Protein AF-A0A497QW57-F1 (afdb_monomer)

Sequence (425 aa):
METIKLQELAELKAQENLPEIPELVQRYLDTEERQVEGEHFRIVIDEKSDPKPGAGIAYSNALRIEKRNGELWSQVYSTGMMQYRGAYNYEIDDWDLSLNNPTILEESNDEVLYAIETGVGNVKVYRFRNKDNNPAMLVVFNIRDYKKTQERIELLQKVINDAGAFCSYVSKSLGRRWDITESATPADDVKVLLLDHADRDYDAISDFYQLYIWVKGKGIGATKIYKTGLYHPGGKFYRIGVDFDVSIINRGRNFLNLAIEVYNRRQQWKEVRNFHVEWKGTNVSTFEREVEKAMEKVVESHQHDHPLFKPTRITESVIDTKREIAAWILFEQIDTDRLSEHGEGWLGDQFRYSLWVMKAGEEEPHQVYEDHAYIRPYSKSELTGTRGRDCTLKDLRLEGNTIKVLHPEGERVEEQEWKDFIFSI

Secondary structure (DSSP, 8-state):
-EEEEPBPHHHHHHHHTPPPPPHHHHHHHH-SS---B-SSEEEEEEEEEE--TTS--EEEEEEEEEEEETTEEEEEEE----------GGGTTTSTT-EEEEEEEEE-SSEEEEEEEETTTEEEEEEEETTSSSPEEEEEEEHHHHHHHHHHHHHHHHHTT-HHHHHHHHHHTPPTTEEEEEEEEEETTEEEEEEEEESSTT--BEEEEEEEEEETTTEEEEPPPEE------SS----B--EEEEEEEEE-SSEEEEEEEEEETTTTEEEEEEEEEE---S---HHHHHHHHHHHHHHHHH---STTBPPPEEEEEEEETTTTEEEEEEEEEE--GGG-TTSS-SS-EEEEEEEEEEETT-SS-EEEEEEEEEE-SSS--TTTSS-B-----EEEEEETTEEEEEEEESSSGGG-EEEEEEEE-

pLDDT: mean 85.3, std 12.98, range [43.34, 98.12]

Structure (mmCIF, N/CA/C/O backbone):
data_AF-A0A497QW57-F1
#
_entry.id   AF-A0A497QW57-F1
#
loop_
_atom_site.group_PDB
_atom_site.id
_atom_site.type_symbol
_atom_site.label_atom_id
_atom_site.label_alt_id
_atom_site.label_comp_id
_atom_site.label_asym_id
_atom_site.label_entity_id
_atom_site.label_seq_id
_atom_site.pdbx_PDB_ins_code
_atom_site.Cartn_x
_atom_site.Cartn_y
_atom_site.Cartn_z
_atom_site.occupancy
_atom_site.B_iso_or_equiv
_atom_site.auth_seq_id
_atom_site.auth_comp_id
_atom_site.auth_asym_id
_atom_site.auth_atom_id
_atom_site.pdbx_PDB_model_num
ATOM 1 N N . MET A 1 1 ? -1.751 12.735 17.670 1.00 80.50 1 MET A N 1
ATOM 2 C CA . MET A 1 1 ? -2.125 11.912 16.504 1.00 80.50 1 MET A CA 1
ATOM 3 C C . MET A 1 1 ? -1.361 12.425 15.289 1.00 80.50 1 MET A C 1
ATOM 5 O O . MET A 1 1 ? -1.319 13.634 15.105 1.00 80.50 1 MET A O 1
ATOM 9 N N . GLU A 1 2 ? -0.669 11.560 14.544 1.00 90.88 2 GLU A N 1
ATOM 10 C CA . GLU A 1 2 ? 0.090 11.948 13.337 1.00 90.88 2 GLU A CA 1
ATOM 11 C C . GLU A 1 2 ? -0.801 11.815 12.095 1.00 90.88 2 GLU A C 1
ATOM 13 O O . GLU A 1 2 ? -1.457 10.791 11.932 1.00 90.88 2 GLU A O 1
ATOM 18 N N . THR A 1 3 ? -0.840 12.832 11.231 1.00 93.56 3 THR A N 1
ATOM 19 C CA . THR A 1 3 ? -1.676 12.824 10.020 1.00 93.56 3 THR A CA 1
ATOM 20 C C . THR A 1 3 ? -0.905 12.301 8.811 1.00 93.56 3 THR A C 1
ATOM 22 O O . THR A 1 3 ? 0.196 12.771 8.525 1.00 93.56 3 THR A O 1
ATOM 25 N N . ILE A 1 4 ? -1.509 11.374 8.070 1.00 96.19 4 ILE A N 1
ATOM 26 C CA . ILE A 1 4 ? -0.974 10.765 6.854 1.00 96.19 4 ILE A CA 1
ATOM 27 C C . ILE A 1 4 ? -1.936 11.063 5.711 1.00 96.19 4 ILE A C 1
ATOM 29 O O . ILE A 1 4 ? -3.080 10.618 5.721 1.00 96.19 4 ILE A O 1
ATOM 33 N N . LYS A 1 5 ? -1.453 11.787 4.703 1.00 95.31 5 LYS A N 1
ATOM 34 C CA . LYS A 1 5 ? -2.200 12.031 3.468 1.00 95.31 5 LYS A CA 1
ATOM 35 C C . LYS A 1 5 ? -1.946 10.896 2.493 1.00 95.31 5 LYS A C 1
ATOM 37 O O . LYS A 1 5 ? -0.798 10.668 2.113 1.00 95.31 5 LYS A O 1
ATOM 42 N N . LEU A 1 6 ? -3.003 10.200 2.091 1.00 96.25 6 LEU A N 1
ATOM 43 C CA . LEU A 1 6 ? -2.908 9.194 1.046 1.00 96.25 6 LEU A CA 1
ATOM 44 C C . LEU A 1 6 ? -2.691 9.866 -0.306 1.00 96.25 6 LEU A C 1
ATOM 46 O O . LEU A 1 6 ? -3.400 10.804 -0.670 1.00 96.25 6 LEU A O 1
ATOM 50 N N . GLN A 1 7 ? -1.722 9.341 -1.044 1.00 94.75 7 GLN A N 1
ATOM 51 C CA . GLN A 1 7 ? -1.413 9.741 -2.401 1.00 94.75 7 GLN A CA 1
ATOM 52 C C . GLN A 1 7 ? -2.275 8.956 -3.384 1.00 94.75 7 GLN A C 1
ATOM 54 O O . GLN A 1 7 ? -2.316 7.720 -3.353 1.00 94.75 7 GLN A O 1
ATOM 59 N N . GLU A 1 8 ? -2.949 9.676 -4.273 1.00 92.94 8 GLU A N 1
ATOM 60 C CA . GLU A 1 8 ? -3.717 9.079 -5.364 1.00 92.94 8 GLU A CA 1
ATOM 61 C C . GLU A 1 8 ? -2.808 8.645 -6.522 1.00 92.94 8 GLU A C 1
ATOM 63 O O . GLU A 1 8 ? -1.657 9.065 -6.642 1.00 92.94 8 GLU A O 1
ATOM 68 N N . LEU A 1 9 ? -3.351 7.856 -7.457 1.00 90.25 9 LEU A N 1
ATOM 69 C CA . LEU A 1 9 ? -2.613 7.390 -8.635 1.00 90.25 9 LEU A CA 1
ATOM 70 C C . LEU A 1 9 ? -1.953 8.532 -9.428 1.00 90.25 9 LEU A C 1
ATOM 72 O O . LEU A 1 9 ? -0.833 8.378 -9.908 1.00 90.25 9 LEU A O 1
ATOM 76 N N . ALA A 1 10 ? -2.639 9.667 -9.585 1.00 88.88 10 ALA A N 1
ATOM 77 C CA . ALA A 1 10 ? -2.097 10.815 -10.311 1.00 88.88 10 ALA A CA 1
ATOM 78 C C . ALA A 1 10 ? -0.866 11.412 -9.609 1.00 88.88 10 ALA A C 1
ATOM 80 O O . ALA A 1 10 ? 0.102 11.781 -10.269 1.00 88.88 10 ALA A O 1
ATOM 81 N N . GLU A 1 11 ? -0.888 11.460 -8.277 1.00 91.56 11 GLU A N 1
ATOM 82 C CA . GLU A 1 11 ? 0.202 11.990 -7.455 1.00 91.56 11 GLU A CA 1
ATOM 83 C C . GLU A 1 11 ? 1.395 11.029 -7.447 1.00 91.56 11 GLU A C 1
ATOM 85 O O . GLU A 1 11 ? 2.526 11.465 -7.650 1.00 91.56 11 GLU A O 1
ATOM 90 N N . LEU A 1 12 ? 1.140 9.720 -7.325 1.00 91.31 12 LEU A N 1
ATOM 91 C CA . LEU A 1 12 ? 2.173 8.683 -7.423 1.00 91.31 12 LEU A CA 1
ATOM 92 C C . LEU A 1 12 ? 2.869 8.709 -8.794 1.00 91.31 12 LEU A C 1
ATOM 94 O O . LEU A 1 12 ? 4.096 8.715 -8.869 1.00 91.31 12 LEU A O 1
ATOM 98 N N . LYS A 1 13 ? 2.097 8.803 -9.887 1.00 88.81 13 LYS A N 1
ATOM 99 C CA . LYS A 1 13 ? 2.645 8.930 -11.250 1.00 88.81 13 LYS A CA 1
ATOM 100 C C . LYS A 1 13 ? 3.504 10.184 -11.414 1.00 88.81 13 LYS A C 1
ATOM 102 O O . LYS A 1 13 ? 4.570 10.111 -12.019 1.00 88.81 13 LYS A O 1
ATOM 107 N N . ALA A 1 14 ? 3.050 11.318 -10.880 1.00 88.12 14 ALA A N 1
ATOM 108 C CA . ALA A 1 14 ? 3.796 12.570 -10.944 1.00 88.12 14 ALA A CA 1
ATOM 109 C C . ALA A 1 14 ? 5.108 12.505 -10.143 1.00 88.12 14 ALA A C 1
ATOM 111 O O . ALA A 1 14 ? 6.112 13.067 -10.573 1.00 88.12 14 ALA A O 1
ATOM 112 N N . GLN A 1 15 ? 5.113 11.804 -9.006 1.00 88.94 15 GLN A N 1
ATOM 113 C CA . GLN A 1 15 ? 6.295 11.662 -8.158 1.00 88.94 15 GLN A CA 1
ATOM 114 C C . GLN A 1 15 ? 7.379 10.781 -8.788 1.00 88.94 15 GLN A C 1
ATOM 116 O O . GLN A 1 15 ? 8.560 11.096 -8.660 1.00 88.94 15 GLN A O 1
ATOM 121 N N . GLU A 1 16 ? 7.004 9.686 -9.453 1.00 86.56 16 GLU A N 1
ATOM 122 C CA . GLU A 1 16 ? 7.995 8.783 -10.050 1.00 86.56 16 GLU A CA 1
ATOM 123 C C . GLU A 1 16 ? 8.627 9.319 -11.332 1.00 86.56 16 GLU A C 1
ATOM 125 O O . GLU A 1 16 ? 9.722 8.884 -11.684 1.00 86.56 16 GLU A O 1
ATOM 130 N N . ASN A 1 17 ? 7.964 10.260 -12.016 1.00 84.69 17 ASN A N 1
ATOM 131 C CA . ASN A 1 17 ? 8.457 10.871 -13.252 1.00 84.69 17 ASN A CA 1
ATOM 132 C C . ASN A 1 17 ? 8.983 9.820 -14.256 1.00 84.69 17 ASN A C 1
ATOM 134 O O . ASN A 1 17 ? 10.071 9.961 -14.819 1.00 84.69 17 ASN A O 1
ATOM 138 N N . LEU A 1 18 ? 8.234 8.720 -14.416 1.00 82.00 18 LEU A N 1
ATOM 139 C CA . LEU A 1 18 ? 8.635 7.616 -15.287 1.00 82.00 18 LEU A CA 1
ATOM 140 C C . LEU A 1 18 ? 8.692 8.110 -16.739 1.00 82.00 18 LEU A C 1
ATOM 142 O O . LEU A 1 18 ? 7.737 8.746 -17.192 1.00 82.00 18 LEU A O 1
ATOM 146 N N . PRO A 1 19 ? 9.782 7.829 -17.475 1.00 80.19 19 PRO A N 1
ATOM 147 C CA . PRO A 1 19 ? 9.909 8.277 -18.852 1.00 80.19 19 PRO A CA 1
ATOM 148 C C . PRO A 1 19 ? 8.854 7.604 -19.731 1.00 80.19 19 PRO A C 1
ATOM 150 O O . PRO A 1 19 ? 8.562 6.415 -19.576 1.00 80.19 19 PRO A O 1
ATOM 153 N N . GLU A 1 20 ? 8.313 8.359 -20.688 1.00 81.19 20 GLU A N 1
ATOM 154 C CA . GLU A 1 20 ? 7.553 7.761 -21.781 1.00 81.19 20 GLU A CA 1
ATOM 155 C C . GLU A 1 20 ? 8.463 6.814 -22.563 1.00 81.19 20 GLU A C 1
ATOM 157 O O . GLU A 1 20 ? 9.617 7.135 -22.858 1.00 81.19 20 GLU A O 1
ATOM 162 N N . ILE A 1 21 ? 7.943 5.634 -22.890 1.00 83.00 21 ILE A N 1
ATOM 163 C CA . ILE A 1 21 ? 8.680 4.649 -23.673 1.00 83.00 21 ILE A CA 1
ATOM 164 C C . ILE A 1 21 ? 8.598 5.073 -25.140 1.00 83.00 21 ILE A C 1
ATOM 166 O O . ILE A 1 21 ? 7.490 5.112 -25.680 1.00 83.00 21 ILE A O 1
ATOM 170 N N . PRO A 1 22 ? 9.725 5.388 -25.809 1.00 89.00 22 PRO A N 1
ATOM 171 C CA . PRO A 1 22 ? 9.685 5.777 -27.210 1.00 89.00 22 PRO A CA 1
ATOM 172 C C . PRO A 1 22 ? 9.088 4.661 -28.069 1.00 89.00 22 PRO A C 1
ATOM 174 O O . PRO A 1 22 ? 9.384 3.485 -27.862 1.00 89.00 22 PRO A O 1
ATOM 177 N N . GLU A 1 23 ? 8.308 5.023 -29.085 1.00 90.06 23 GLU A N 1
ATOM 178 C CA . GLU A 1 23 ? 7.588 4.057 -29.925 1.00 90.06 23 GLU A CA 1
ATOM 179 C C . GLU A 1 23 ? 8.516 2.993 -30.542 1.00 90.06 23 GLU A C 1
ATOM 181 O O . GLU A 1 23 ? 8.207 1.805 -30.526 1.00 90.06 23 GLU A O 1
ATOM 186 N N . LEU A 1 24 ? 9.708 3.394 -31.001 1.00 89.44 24 LEU A N 1
ATOM 187 C CA . LEU A 1 24 ? 10.717 2.476 -31.547 1.00 89.44 24 LEU A CA 1
ATOM 188 C C . LEU A 1 24 ? 11.243 1.466 -30.515 1.00 89.44 24 LEU A C 1
ATOM 190 O O . LEU A 1 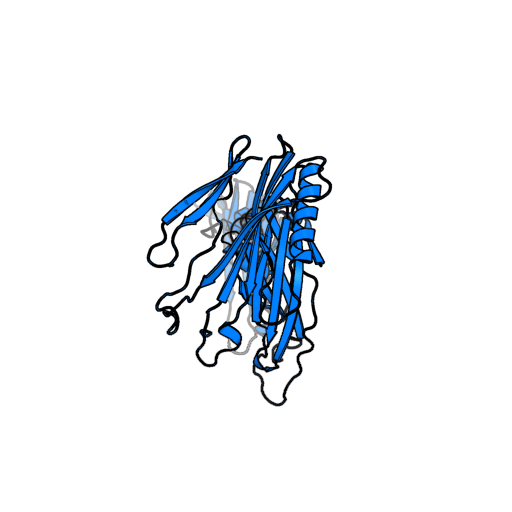24 ? 11.562 0.335 -30.874 1.00 89.44 24 LEU A O 1
ATOM 194 N N . VAL A 1 25 ? 11.334 1.869 -29.244 1.00 89.25 25 VAL A N 1
ATOM 195 C CA . VAL A 1 25 ? 11.735 0.983 -28.143 1.00 89.25 25 VAL A CA 1
ATOM 196 C C . VAL A 1 25 ? 10.631 -0.033 -27.882 1.00 89.25 25 VAL A C 1
ATOM 198 O O . VAL A 1 25 ? 10.910 -1.228 -27.819 1.00 89.25 25 VAL A O 1
ATOM 201 N N . GLN A 1 26 ? 9.381 0.428 -27.799 1.00 89.12 26 GLN A N 1
ATOM 202 C CA . GLN A 1 26 ? 8.224 -0.438 -27.579 1.00 89.12 26 GLN A CA 1
ATOM 203 C C . GLN A 1 26 ? 8.093 -1.492 -28.687 1.00 89.12 26 GLN A C 1
ATOM 205 O O . GLN A 1 26 ? 8.009 -2.677 -28.384 1.00 89.12 26 GLN A O 1
ATOM 210 N N . ARG A 1 27 ? 8.215 -1.097 -29.962 1.00 89.94 27 ARG A N 1
ATOM 211 C CA . ARG A 1 27 ? 8.181 -2.035 -31.101 1.00 89.94 27 ARG A CA 1
ATOM 212 C C . ARG A 1 27 ? 9.230 -3.142 -30.992 1.00 89.94 27 ARG A C 1
ATOM 214 O O . ARG A 1 27 ? 8.921 -4.302 -31.244 1.00 89.94 27 ARG A O 1
ATOM 221 N N . TYR A 1 28 ? 10.460 -2.808 -30.589 1.00 90.38 28 TYR A N 1
ATOM 222 C CA . TYR A 1 28 ? 11.508 -3.814 -30.388 1.00 90.38 28 TYR A CA 1
ATOM 223 C C . TYR A 1 28 ? 11.197 -4.771 -29.227 1.00 90.38 28 TYR A C 1
ATOM 225 O O . TYR A 1 28 ? 11.538 -5.956 -29.299 1.00 90.38 28 TYR A O 1
ATOM 233 N N . LEU A 1 29 ? 10.593 -4.259 -28.148 1.00 87.62 29 LEU A N 1
ATOM 234 C CA . LEU A 1 29 ? 10.213 -5.051 -26.975 1.00 87.62 29 LEU A CA 1
ATOM 235 C C . LEU A 1 29 ? 9.033 -5.989 -27.263 1.00 87.62 29 LEU A C 1
ATOM 237 O O . LEU A 1 29 ? 9.028 -7.097 -26.735 1.00 87.62 29 LEU A O 1
ATOM 241 N N . ASP A 1 30 ? 8.104 -5.571 -28.124 1.00 88.00 30 ASP A N 1
ATOM 242 C CA . ASP A 1 30 ? 6.928 -6.351 -28.538 1.00 88.00 30 ASP A CA 1
ATOM 243 C C . ASP A 1 30 ? 7.246 -7.398 -29.619 1.00 88.00 30 ASP A C 1
ATOM 245 O O . ASP A 1 30 ? 6.407 -8.235 -29.947 1.00 88.00 30 ASP A O 1
ATOM 249 N N . THR A 1 31 ? 8.452 -7.370 -30.196 1.00 85.94 31 THR A N 1
ATOM 250 C CA . THR A 1 31 ? 8.849 -8.348 -31.213 1.00 85.94 31 THR A CA 1
ATOM 251 C C . THR A 1 31 ? 9.158 -9.703 -30.567 1.00 85.94 31 THR A C 1
ATOM 253 O O . THR A 1 31 ? 10.220 -9.880 -29.965 1.00 85.94 31 THR A O 1
ATOM 256 N N . GLU A 1 32 ? 8.241 -10.664 -30.713 1.00 74.88 32 GLU A N 1
ATOM 257 C CA . GLU A 1 32 ? 8.386 -12.022 -30.162 1.00 74.88 32 GLU A CA 1
ATOM 258 C C . GLU A 1 32 ? 9.455 -12.851 -30.896 1.00 74.88 32 GLU A C 1
ATOM 260 O O . GLU A 1 32 ? 10.254 -13.535 -30.253 1.00 74.88 32 GLU A O 1
ATOM 265 N N . GLU A 1 33 ? 9.522 -12.751 -32.229 1.00 78.88 33 GLU A N 1
ATOM 266 C CA . GLU A 1 33 ? 10.497 -13.461 -33.064 1.00 78.88 33 GLU A CA 1
ATOM 267 C C . GLU A 1 33 ? 11.456 -12.487 -33.754 1.00 78.88 33 GLU A C 1
ATOM 269 O O . GLU A 1 33 ? 11.053 -11.577 -34.478 1.00 78.88 33 GLU A O 1
ATOM 274 N N . ARG A 1 34 ? 12.761 -12.681 -33.538 1.00 83.12 34 ARG A N 1
ATOM 275 C CA . ARG A 1 34 ? 13.811 -11.824 -34.101 1.00 83.12 34 ARG A CA 1
ATOM 276 C C . ARG A 1 34 ? 13.893 -12.027 -35.617 1.00 83.12 34 ARG A C 1
ATOM 278 O O . ARG A 1 34 ? 14.463 -13.010 -36.089 1.00 83.12 34 ARG A O 1
ATOM 285 N N . GLN A 1 35 ? 13.321 -11.098 -36.381 1.00 81.38 35 GLN A N 1
ATOM 286 C CA . GLN A 1 35 ? 13.289 -11.172 -37.839 1.00 81.38 35 GLN A CA 1
ATOM 287 C C . GLN A 1 35 ? 14.563 -10.583 -38.455 1.00 81.38 35 GLN A C 1
ATOM 289 O O . GLN A 1 35 ? 14.765 -9.370 -38.472 1.00 81.38 35 GLN A O 1
ATOM 294 N N . VAL A 1 36 ? 15.420 -11.449 -38.994 1.00 88.19 36 VAL A N 1
ATOM 295 C CA . VAL A 1 36 ? 16.684 -11.053 -39.644 1.00 88.19 36 VAL A CA 1
ATOM 296 C C . VAL A 1 36 ? 16.560 -10.877 -41.158 1.00 88.19 36 VAL A C 1
ATOM 298 O O . VAL A 1 36 ? 17.425 -10.258 -41.771 1.00 88.19 36 VAL A O 1
ATOM 301 N N . GLU A 1 37 ? 15.488 -11.397 -41.761 1.00 92.62 37 GLU A N 1
ATOM 302 C CA . GLU A 1 37 ? 15.198 -11.330 -43.197 1.00 92.62 37 GLU A CA 1
ATOM 303 C C . GLU A 1 37 ? 13.775 -10.809 -43.423 1.00 92.62 37 GLU A C 1
ATOM 305 O O . GLU A 1 37 ? 12.803 -11.352 -42.895 1.00 92.62 37 GLU A O 1
ATOM 310 N N . GLY A 1 38 ? 13.680 -9.731 -44.190 1.00 90.19 38 GLY A N 1
ATOM 311 C CA . GLY A 1 38 ? 12.458 -9.066 -44.609 1.00 90.19 38 GLY A CA 1
ATOM 312 C C . GLY A 1 38 ? 12.165 -9.262 -46.099 1.00 90.19 38 GLY A C 1
ATOM 313 O O . GLY A 1 38 ? 12.820 -10.038 -46.798 1.00 90.19 38 GLY A O 1
ATOM 314 N N . GLU A 1 39 ? 11.172 -8.544 -46.612 1.00 93.38 39 GLU A N 1
ATOM 315 C CA . GLU A 1 39 ? 10.808 -8.524 -48.028 1.00 93.38 39 GLU A CA 1
ATOM 316 C C . GLU A 1 39 ? 11.932 -7.941 -48.899 1.00 93.38 39 GLU A C 1
ATOM 318 O O . GLU A 1 39 ? 12.218 -8.462 -49.985 1.00 93.38 39 GLU A O 1
ATOM 323 N N . HIS A 1 40 ? 12.588 -6.878 -48.424 1.00 94.62 40 HIS A N 1
ATOM 324 C CA . HIS A 1 40 ? 13.561 -6.105 -49.194 1.00 94.62 40 HIS A CA 1
ATOM 325 C C . HIS A 1 40 ? 14.976 -6.194 -48.637 1.00 94.62 40 HIS A C 1
ATOM 327 O O . HIS A 1 40 ? 15.931 -6.123 -49.416 1.00 94.62 40 HIS A O 1
ATOM 333 N N . PHE A 1 41 ? 15.128 -6.354 -47.323 1.00 95.06 41 PHE A N 1
ATOM 334 C CA . PHE A 1 41 ? 16.429 -6.357 -46.660 1.00 95.06 41 PHE A CA 1
ATOM 335 C C . PHE A 1 41 ? 16.652 -7.604 -45.810 1.00 95.06 41 PHE A C 1
ATOM 337 O O . PHE A 1 41 ? 15.720 -8.182 -45.265 1.00 95.06 41 PHE A O 1
ATOM 344 N N . ARG A 1 42 ? 17.917 -7.991 -45.640 1.00 94.69 42 ARG A N 1
ATOM 345 C CA . ARG A 1 42 ? 18.334 -8.923 -44.589 1.00 94.69 42 ARG A CA 1
ATOM 346 C C . ARG A 1 42 ? 19.562 -8.410 -43.854 1.00 94.69 42 ARG A C 1
ATOM 348 O O . ARG A 1 42 ? 20.468 -7.830 -44.461 1.00 94.69 42 ARG A O 1
ATOM 355 N N . ILE A 1 43 ? 19.574 -8.623 -42.545 1.00 92.62 43 ILE A N 1
ATOM 356 C CA . ILE A 1 43 ? 20.641 -8.231 -41.631 1.00 92.62 43 ILE A CA 1
ATOM 357 C C . ILE A 1 43 ? 21.441 -9.482 -41.283 1.00 92.62 43 ILE A C 1
ATOM 359 O O . ILE A 1 43 ? 20.919 -10.418 -40.683 1.00 92.62 43 ILE A O 1
ATOM 363 N N . VAL A 1 44 ? 22.714 -9.501 -41.665 1.00 89.69 44 VAL A N 1
ATOM 364 C CA . VAL A 1 44 ? 23.608 -10.644 -41.462 1.00 89.69 44 VAL A CA 1
ATOM 365 C C . VAL A 1 44 ? 24.717 -10.233 -40.505 1.00 89.69 44 VAL A C 1
ATOM 367 O O . VAL A 1 44 ? 25.375 -9.214 -40.710 1.00 89.69 44 VAL A O 1
ATOM 370 N N . ILE A 1 45 ? 24.932 -11.029 -39.463 1.00 83.81 45 ILE A N 1
ATOM 371 C CA . ILE A 1 45 ? 26.073 -10.887 -38.558 1.00 83.81 45 ILE A CA 1
ATOM 372 C C . ILE A 1 45 ? 26.971 -12.093 -38.801 1.00 83.81 45 ILE A C 1
ATOM 374 O O . ILE A 1 45 ? 26.589 -13.222 -38.500 1.00 83.81 45 ILE A O 1
ATOM 378 N N . ASP A 1 46 ? 28.148 -11.864 -39.379 1.00 76.44 46 ASP A N 1
ATOM 379 C CA . ASP A 1 46 ? 29.146 -12.920 -39.510 1.00 76.44 46 ASP A CA 1
ATOM 380 C C . ASP A 1 46 ? 29.981 -12.967 -38.233 1.00 76.44 46 ASP A C 1
ATOM 382 O O . ASP A 1 46 ? 30.816 -12.089 -37.989 1.00 76.44 46 ASP A O 1
ATOM 386 N N . GLU A 1 47 ? 29.763 -14.001 -37.426 1.00 66.00 47 GLU A N 1
ATOM 387 C CA . GLU A 1 47 ? 30.590 -14.284 -36.261 1.00 66.00 47 GLU A CA 1
ATOM 388 C C . GLU A 1 47 ? 31.817 -15.113 -36.663 1.00 66.00 47 GLU A C 1
ATOM 390 O O . GLU A 1 47 ? 31.714 -16.179 -37.278 1.00 66.00 47 GLU A O 1
ATOM 395 N N . LYS A 1 48 ? 33.005 -14.669 -36.248 1.00 54.94 48 LYS A N 1
ATOM 396 C CA . LYS A 1 48 ? 34.158 -15.562 -36.062 1.00 54.94 48 LYS A CA 1
ATOM 397 C C . LYS A 1 48 ? 34.748 -15.307 -34.685 1.00 54.94 48 LYS A C 1
ATOM 399 O O . LYS A 1 48 ? 35.419 -14.299 -34.471 1.00 54.94 48 LYS A O 1
ATOM 404 N N . SER A 1 49 ? 34.517 -16.243 -33.768 1.00 52.41 49 SER A N 1
ATOM 405 C CA . SER A 1 49 ? 35.384 -16.421 -32.606 1.00 52.41 49 SER A CA 1
ATOM 406 C C . SER A 1 49 ? 36.406 -17.513 -32.937 1.00 52.41 49 SER A C 1
ATOM 408 O O . SER A 1 49 ? 36.042 -18.591 -33.404 1.00 52.41 49 SER A O 1
ATOM 410 N N . ASP A 1 50 ? 37.698 -17.230 -32.754 1.00 48.97 50 ASP A N 1
ATOM 411 C CA . ASP A 1 50 ? 38.751 -18.258 -32.762 1.00 48.97 50 ASP A CA 1
ATOM 412 C C . ASP A 1 50 ? 39.216 -18.448 -31.308 1.00 48.97 50 ASP A C 1
ATOM 414 O O . ASP A 1 50 ? 40.089 -17.708 -30.840 1.00 48.97 50 ASP A O 1
ATOM 418 N N . PRO A 1 51 ? 38.602 -19.370 -30.539 1.00 49.19 51 PRO A N 1
ATOM 419 C CA . PRO A 1 51 ? 38.930 -19.587 -29.136 1.00 49.19 51 PRO A CA 1
ATOM 420 C C . PRO A 1 51 ? 40.208 -20.427 -29.025 1.00 49.19 51 PRO A C 1
ATOM 422 O O . PRO A 1 51 ? 40.185 -21.574 -28.578 1.00 49.19 51 PRO A O 1
ATOM 425 N N . LYS A 1 52 ? 41.356 -19.894 -29.455 1.00 49.38 52 LYS A N 1
ATOM 426 C CA . LYS A 1 52 ? 42.635 -20.566 -29.198 1.00 49.38 52 LYS A CA 1
ATOM 427 C C . LYS A 1 52 ? 42.994 -20.437 -27.715 1.00 49.38 52 LYS A C 1
ATOM 429 O O . LYS A 1 52 ? 43.071 -19.314 -27.214 1.00 49.38 52 LYS A O 1
ATOM 434 N N . PRO A 1 53 ? 43.278 -21.545 -27.005 1.00 43.34 53 PRO A N 1
ATOM 435 C CA . PRO A 1 53 ? 43.724 -21.486 -25.617 1.00 43.34 53 PRO A CA 1
ATOM 436 C C . PRO A 1 53 ? 45.005 -20.644 -25.497 1.00 43.34 53 PRO A C 1
ATOM 438 O O . PRO A 1 53 ? 46.022 -20.977 -26.101 1.00 43.34 53 PRO A O 1
ATOM 441 N N . GLY A 1 54 ? 44.957 -19.555 -24.724 1.00 52.91 54 GLY A N 1
ATOM 442 C CA . GLY A 1 54 ? 46.122 -18.714 -24.405 1.00 52.91 54 GLY A CA 1
ATOM 443 C C . GLY A 1 54 ? 46.297 -17.438 -25.241 1.00 52.91 54 GLY A C 1
ATOM 444 O O . GLY A 1 54 ? 47.168 -16.635 -24.917 1.00 52.91 54 GLY A O 1
ATOM 445 N N . ALA A 1 55 ? 45.466 -17.203 -26.258 1.00 49.31 55 ALA A N 1
ATOM 446 C CA . ALA A 1 55 ? 45.316 -15.887 -26.879 1.00 49.31 55 ALA A CA 1
ATOM 447 C C . ALA A 1 55 ? 43.986 -15.298 -26.389 1.00 49.31 55 ALA A C 1
ATOM 449 O O . ALA A 1 55 ? 42.977 -15.996 -26.427 1.00 49.31 55 ALA A O 1
ATOM 450 N N . GLY A 1 56 ? 43.963 -14.061 -25.880 1.00 53.47 56 GLY A N 1
ATOM 451 C CA . GLY A 1 56 ? 42.694 -13.419 -25.501 1.00 53.47 56 GLY A CA 1
ATOM 452 C C . GLY A 1 56 ? 41.680 -13.455 -26.654 1.00 53.47 56 GLY A C 1
ATOM 453 O O . GLY A 1 56 ? 42.074 -13.550 -27.820 1.00 53.47 56 GLY A O 1
ATOM 454 N N . ILE A 1 57 ? 40.385 -13.452 -26.331 1.00 53.47 57 ILE A N 1
ATOM 455 C CA . ILE A 1 57 ? 39.335 -13.773 -27.306 1.00 53.47 57 ILE A CA 1
ATOM 456 C C . ILE A 1 57 ? 39.313 -12.740 -28.438 1.00 53.47 57 ILE A C 1
ATOM 458 O O . ILE A 1 57 ? 39.080 -11.554 -28.214 1.00 53.47 57 ILE A O 1
ATOM 462 N N . ALA A 1 58 ? 39.520 -13.208 -29.671 1.00 52.03 58 ALA A N 1
ATOM 463 C CA . ALA A 1 58 ? 39.282 -12.421 -30.871 1.00 52.03 58 ALA A CA 1
ATOM 464 C C . ALA A 1 58 ? 37.791 -12.496 -31.230 1.00 52.03 58 ALA A C 1
ATOM 466 O O . ALA A 1 58 ? 37.292 -13.571 -31.564 1.00 52.03 58 ALA A O 1
ATOM 467 N N . TYR A 1 59 ? 37.097 -11.358 -31.169 1.00 56.06 59 TYR A N 1
ATOM 468 C CA . TYR A 1 59 ? 35.737 -11.211 -31.683 1.00 56.06 59 TYR A CA 1
ATOM 469 C C . TYR A 1 59 ? 35.784 -10.446 -33.006 1.00 56.06 59 TYR A C 1
ATOM 471 O O . TYR A 1 59 ? 36.161 -9.275 -33.038 1.00 56.06 59 TYR A O 1
ATOM 479 N N . SER A 1 60 ? 35.369 -11.079 -34.103 1.00 54.97 60 SER A N 1
ATOM 480 C CA . SER A 1 60 ? 34.956 -10.342 -35.297 1.00 54.97 60 SER A CA 1
ATOM 481 C C . SER A 1 60 ? 33.453 -10.488 -35.474 1.00 54.97 60 SER A C 1
ATOM 483 O O . SER A 1 60 ? 32.986 -11.589 -35.763 1.00 54.97 60 SER A O 1
ATOM 485 N N . ASN A 1 61 ? 32.734 -9.377 -35.326 1.00 65.06 61 ASN A N 1
ATOM 486 C CA . ASN A 1 61 ? 31.328 -9.266 -35.691 1.00 65.06 61 ASN A CA 1
ATOM 487 C C . ASN A 1 61 ? 31.242 -8.318 -36.882 1.00 65.06 61 ASN A C 1
ATOM 489 O O . ASN A 1 61 ? 31.243 -7.093 -36.730 1.00 65.06 61 ASN A O 1
ATOM 493 N N . ALA A 1 62 ? 31.237 -8.889 -38.085 1.00 75.38 62 ALA A N 1
ATOM 494 C CA . ALA A 1 62 ? 31.000 -8.110 -39.289 1.00 75.38 62 ALA A CA 1
ATOM 495 C C . ALA A 1 62 ? 29.488 -8.032 -39.512 1.00 75.38 62 ALA A C 1
ATOM 497 O O . ALA A 1 62 ? 28.841 -9.036 -39.800 1.00 75.38 62 ALA A O 1
ATOM 498 N N . LEU A 1 63 ? 28.926 -6.832 -39.368 1.00 84.38 63 LEU A N 1
ATOM 499 C CA . LEU A 1 63 ? 27.535 -6.570 -39.709 1.00 84.38 63 LEU A CA 1
ATOM 500 C C . LEU A 1 63 ? 27.456 -6.273 -41.204 1.00 84.38 63 LEU A C 1
ATOM 502 O O . LEU A 1 63 ? 28.134 -5.364 -41.694 1.00 84.38 63 LEU A O 1
ATOM 506 N N . ARG A 1 64 ? 26.605 -7.010 -41.913 1.00 89.75 64 ARG A N 1
ATOM 507 C CA . ARG A 1 64 ? 26.263 -6.786 -43.315 1.00 89.75 64 ARG A CA 1
ATOM 508 C C . ARG A 1 64 ? 24.770 -6.533 -43.456 1.00 89.75 64 ARG A C 1
ATOM 510 O O . ARG A 1 64 ? 23.952 -7.197 -42.827 1.00 89.75 64 ARG A O 1
ATOM 517 N N . ILE A 1 65 ? 24.432 -5.586 -44.320 1.00 90.94 65 ILE A N 1
ATOM 518 C CA . ILE A 1 65 ? 23.061 -5.385 -44.788 1.00 90.94 65 ILE A CA 1
ATOM 519 C C . ILE A 1 65 ? 23.047 -5.788 -46.251 1.00 90.94 65 ILE A C 1
ATOM 521 O O . ILE A 1 65 ? 23.856 -5.300 -47.050 1.00 90.94 65 ILE A O 1
ATOM 525 N N . GLU A 1 66 ? 22.134 -6.680 -46.600 1.00 93.88 66 GLU A N 1
ATOM 526 C CA . GLU A 1 66 ? 21.934 -7.115 -47.972 1.00 93.88 66 GLU A CA 1
ATOM 527 C C . GLU A 1 66 ? 20.532 -6.722 -48.439 1.00 93.88 66 GLU A C 1
ATOM 529 O O . GLU A 1 66 ? 19.571 -6.796 -47.677 1.00 93.88 66 GLU A O 1
ATOM 534 N N . LYS A 1 67 ? 20.429 -6.277 -49.693 1.00 93.25 67 LYS A N 1
ATOM 535 C CA . LYS A 1 67 ? 19.171 -5.910 -50.347 1.00 93.25 67 LYS A CA 1
ATOM 536 C C . LYS A 1 67 ? 18.790 -6.974 -51.370 1.00 93.25 67 LYS A C 1
ATOM 538 O O . LYS A 1 67 ? 19.656 -7.473 -52.099 1.00 93.25 67 LYS A O 1
ATOM 543 N N . ARG A 1 68 ? 17.502 -7.297 -51.441 1.00 93.44 68 ARG A N 1
ATOM 544 C CA . ARG A 1 68 ? 16.935 -8.234 -52.407 1.00 93.44 68 ARG A CA 1
ATOM 545 C C . ARG A 1 68 ? 16.842 -7.594 -53.791 1.00 93.44 68 ARG A C 1
ATOM 547 O O . ARG A 1 68 ? 16.245 -6.535 -53.956 1.00 93.44 68 ARG A O 1
ATOM 554 N N . ASN A 1 69 ? 17.399 -8.266 -54.793 1.00 89.00 69 ASN A N 1
ATOM 555 C CA . ASN A 1 69 ? 17.353 -7.894 -56.204 1.00 89.00 69 ASN A CA 1
ATOM 556 C C . ASN A 1 69 ? 16.845 -9.098 -57.014 1.00 89.00 69 ASN A C 1
ATOM 558 O O . ASN A 1 69 ? 17.621 -9.911 -57.518 1.00 89.00 69 ASN A O 1
ATOM 562 N N . GLY A 1 70 ? 15.518 -9.239 -57.099 1.00 87.75 70 GLY A N 1
ATOM 563 C CA . GLY A 1 70 ? 14.877 -10.432 -57.659 1.00 87.75 70 GLY A CA 1
ATOM 564 C C . GLY A 1 70 ? 15.053 -11.646 -56.740 1.00 87.75 70 GLY A C 1
ATOM 565 O O . GLY A 1 70 ? 14.627 -11.623 -55.585 1.00 87.75 70 GLY A O 1
ATOM 566 N N . GLU A 1 71 ? 15.686 -12.705 -57.248 1.00 87.19 71 GLU A N 1
ATOM 567 C CA . GLU A 1 71 ? 15.983 -13.928 -56.481 1.00 87.19 71 GLU A CA 1
ATOM 568 C C . GLU A 1 71 ? 17.319 -13.869 -55.722 1.00 87.19 71 GLU A C 1
ATOM 570 O O . GLU A 1 71 ? 17.619 -14.761 -54.932 1.00 87.19 71 GLU A O 1
ATOM 575 N N . LEU A 1 72 ? 18.131 -12.831 -55.948 1.00 91.56 72 LEU A N 1
ATOM 576 C CA . LEU A 1 72 ? 19.470 -12.714 -55.373 1.00 91.56 72 LEU A CA 1
ATOM 577 C C . LEU A 1 72 ? 19.516 -11.664 -54.261 1.00 91.56 72 LEU A C 1
ATOM 579 O O . LEU A 1 72 ? 18.892 -10.607 -54.353 1.00 91.56 72 LEU A O 1
ATOM 583 N N . TRP A 1 73 ? 20.322 -11.935 -53.239 1.00 93.38 73 TRP A N 1
ATOM 584 C CA . TRP A 1 73 ? 20.694 -10.970 -52.209 1.00 93.38 73 TRP A CA 1
ATOM 585 C C . TRP A 1 73 ? 22.048 -10.350 -52.550 1.00 93.38 73 TRP A C 1
ATOM 587 O O . TRP A 1 73 ? 23.000 -11.063 -52.870 1.00 93.38 73 TRP A O 1
ATOM 597 N N . SER A 1 74 ? 22.145 -9.024 -52.489 1.00 92.12 74 SER A N 1
ATOM 598 C CA . SER A 1 74 ? 23.396 -8.299 -52.729 1.00 92.12 74 SER A CA 1
ATOM 599 C C . SER A 1 74 ? 23.746 -7.407 -51.548 1.00 92.12 74 SER A C 1
ATOM 601 O O . SER A 1 74 ? 22.895 -6.658 -51.070 1.00 92.12 74 SER A O 1
ATOM 603 N N . GLN A 1 75 ? 25.004 -7.449 -51.112 1.00 92.12 75 GLN A N 1
ATOM 604 C CA . GLN A 1 75 ? 25.506 -6.598 -50.038 1.00 92.12 75 GLN A CA 1
ATOM 605 C C . GLN A 1 75 ? 25.442 -5.119 -50.434 1.00 92.12 75 GLN A C 1
ATOM 607 O O . GLN A 1 75 ? 26.028 -4.715 -51.437 1.00 92.12 75 GLN A O 1
ATOM 612 N N . VAL A 1 76 ? 24.770 -4.320 -49.607 1.00 91.19 76 VAL A N 1
ATOM 613 C CA . VAL A 1 76 ? 24.665 -2.859 -49.757 1.00 91.19 76 VAL A CA 1
ATOM 614 C C . VAL A 1 76 ? 25.412 -2.106 -48.659 1.00 91.19 76 VAL A C 1
ATOM 616 O O . VAL A 1 76 ? 25.784 -0.954 -48.852 1.00 91.19 76 VAL A O 1
ATOM 619 N N . TYR A 1 77 ? 25.702 -2.763 -47.534 1.00 89.75 77 TYR A N 1
ATOM 620 C CA . TYR A 1 77 ? 26.525 -2.210 -46.463 1.00 89.75 77 TYR A CA 1
ATOM 621 C C . TYR A 1 77 ? 27.315 -3.308 -45.748 1.00 89.75 77 TYR A C 1
ATOM 623 O O . TYR A 1 77 ? 26.852 -4.443 -45.619 1.00 89.75 77 TYR A O 1
ATOM 631 N N . SER A 1 78 ? 28.509 -2.961 -45.272 1.00 85.50 78 SER A N 1
ATOM 632 C CA . SER A 1 78 ? 29.313 -3.787 -44.375 1.00 85.50 78 SER A CA 1
ATOM 633 C C . SER A 1 78 ? 30.109 -2.883 -43.447 1.00 85.50 78 SER A C 1
ATOM 635 O O . SER A 1 78 ? 30.730 -1.925 -43.908 1.00 85.50 78 SER A O 1
ATOM 637 N N . THR A 1 79 ? 30.139 -3.200 -42.153 1.00 76.06 79 THR A N 1
ATOM 638 C CA . THR A 1 79 ? 31.006 -2.483 -41.206 1.00 76.06 79 THR A CA 1
ATOM 639 C C . THR A 1 79 ? 32.489 -2.723 -41.487 1.00 76.06 79 THR A C 1
ATOM 641 O O . THR A 1 79 ? 33.325 -1.955 -41.016 1.00 76.06 79 THR A O 1
ATOM 644 N N . GLY A 1 80 ? 32.841 -3.794 -42.215 1.00 66.62 80 GLY A N 1
ATOM 645 C CA . GLY A 1 80 ? 34.226 -4.182 -42.502 1.00 66.62 80 GLY A CA 1
ATOM 646 C C . GLY A 1 80 ? 35.085 -4.443 -41.255 1.00 66.62 80 GLY A C 1
ATOM 647 O O . GLY A 1 80 ? 36.299 -4.609 -41.371 1.00 66.62 80 GLY A O 1
ATOM 648 N N . MET A 1 81 ? 34.484 -4.452 -40.059 1.00 59.16 81 MET A N 1
ATOM 649 C CA . MET A 1 81 ? 35.200 -4.504 -38.790 1.00 59.16 81 MET A CA 1
ATOM 650 C C . MET A 1 81 ? 35.667 -5.930 -38.483 1.00 59.16 81 MET A C 1
ATOM 652 O O . MET A 1 81 ? 34.874 -6.814 -38.176 1.00 59.16 81 MET A O 1
ATOM 656 N N . MET A 1 82 ? 36.987 -6.120 -38.489 1.00 52.75 82 MET A N 1
ATOM 657 C CA . MET A 1 82 ? 37.674 -7.200 -37.780 1.00 52.75 82 MET A CA 1
ATOM 658 C C . MET A 1 82 ? 38.469 -6.560 -36.641 1.00 52.75 82 MET A C 1
ATOM 660 O O . MET A 1 82 ? 39.496 -5.930 -36.890 1.00 52.75 82 MET A O 1
ATOM 664 N N . GLN A 1 83 ? 38.001 -6.668 -35.397 1.00 48.19 83 GLN A N 1
ATOM 665 C CA . GLN A 1 83 ? 38.754 -6.168 -34.247 1.00 48.19 83 GLN A CA 1
ATOM 666 C C . GLN A 1 83 ? 39.593 -7.303 -33.645 1.00 48.19 83 GLN A C 1
ATOM 668 O O . GLN A 1 83 ? 39.074 -8.314 -33.191 1.00 48.19 83 GLN A O 1
ATOM 673 N N . TYR A 1 84 ? 40.916 -7.136 -33.647 1.00 48.50 84 TYR A N 1
ATOM 674 C CA . TYR A 1 84 ? 41.859 -8.049 -32.999 1.00 48.50 84 TYR A CA 1
ATOM 675 C C . TYR A 1 84 ? 42.293 -7.458 -31.659 1.00 48.50 84 TYR A C 1
ATOM 677 O O . TYR A 1 84 ? 42.986 -6.439 -31.651 1.00 48.50 84 TYR A O 1
ATOM 685 N N . ARG A 1 85 ? 41.954 -8.091 -30.528 1.00 49.66 85 ARG A N 1
ATOM 686 C CA . ARG A 1 85 ? 42.584 -7.780 -29.235 1.00 49.66 85 ARG A CA 1
ATOM 687 C C . ARG A 1 85 ? 42.607 -8.979 -28.292 1.00 49.66 85 ARG A C 1
ATOM 689 O O . ARG A 1 85 ? 41.596 -9.629 -28.085 1.00 49.66 85 ARG A O 1
ATOM 696 N N . GLY A 1 86 ? 43.766 -9.215 -27.680 1.00 49.94 86 GLY A N 1
ATOM 697 C CA . GLY A 1 86 ? 43.933 -10.171 -26.589 1.00 49.94 86 GLY A CA 1
ATOM 698 C C . GLY A 1 86 ? 43.533 -9.558 -25.247 1.00 49.94 86 GLY A C 1
ATOM 699 O O . GLY A 1 86 ? 44.414 -9.201 -24.471 1.00 49.94 86 GLY A O 1
ATOM 700 N N . ALA A 1 87 ? 42.233 -9.396 -25.001 1.00 49.81 87 ALA A N 1
ATOM 701 C CA . ALA A 1 87 ? 41.703 -9.010 -23.690 1.00 49.81 87 ALA A CA 1
ATOM 702 C C . ALA A 1 87 ? 41.213 -10.251 -22.922 1.00 49.81 87 ALA A C 1
ATOM 704 O O . ALA A 1 87 ? 40.834 -11.258 -23.528 1.00 49.81 87 ALA A O 1
ATOM 705 N N . TYR A 1 88 ? 41.259 -10.196 -21.590 1.00 52.00 88 TYR A N 1
ATOM 706 C CA . TYR A 1 88 ? 40.710 -11.239 -20.721 1.00 52.00 88 TYR A CA 1
ATOM 707 C C . TYR A 1 88 ? 39.175 -11.122 -20.672 1.00 52.00 88 TYR A C 1
ATOM 709 O O . TYR A 1 88 ? 38.647 -10.015 -20.705 1.00 52.00 88 TYR A O 1
ATOM 717 N N . ASN A 1 89 ? 38.455 -12.248 -20.563 1.00 47.78 89 ASN A N 1
ATOM 718 C CA . ASN A 1 89 ? 36.982 -12.314 -20.669 1.00 47.78 89 ASN A CA 1
ATOM 719 C C . ASN A 1 89 ? 36.208 -11.286 -19.828 1.00 47.78 89 ASN A C 1
ATOM 721 O O . ASN A 1 89 ? 35.152 -10.842 -20.253 1.00 47.78 89 ASN A O 1
ATOM 725 N N . TYR A 1 90 ? 36.722 -10.896 -18.660 1.00 51.38 90 TYR A N 1
ATOM 726 C CA . TYR A 1 90 ? 36.032 -9.986 -17.743 1.00 51.38 90 TYR A CA 1
ATOM 727 C C . TYR A 1 90 ? 36.118 -8.498 -18.142 1.00 51.38 90 TYR A C 1
ATOM 729 O O . TYR A 1 90 ? 35.452 -7.676 -17.526 1.00 51.38 90 TYR A O 1
ATOM 737 N N . GLU A 1 91 ? 36.930 -8.131 -19.142 1.00 44.91 91 GLU A N 1
ATOM 738 C CA . GLU A 1 91 ? 37.048 -6.748 -19.646 1.00 44.91 91 GLU A CA 1
ATOM 739 C C . GLU A 1 91 ? 36.136 -6.476 -20.858 1.00 44.91 91 GLU A C 1
ATOM 741 O O . GLU A 1 91 ? 36.060 -5.343 -21.329 1.00 44.91 91 GLU A O 1
ATOM 746 N N . ILE A 1 92 ? 35.470 -7.512 -21.382 1.00 48.34 92 ILE A N 1
ATOM 747 C CA . ILE A 1 92 ? 34.742 -7.480 -22.660 1.00 48.34 92 ILE A CA 1
ATOM 748 C C . ILE A 1 92 ? 33.236 -7.250 -22.462 1.00 48.34 92 ILE A C 1
ATOM 750 O O . ILE A 1 92 ? 32.600 -6.669 -23.339 1.00 48.34 92 ILE A O 1
ATOM 754 N N . ASP A 1 93 ? 32.674 -7.633 -21.311 1.00 44.31 93 ASP A N 1
ATOM 755 C CA . ASP A 1 93 ? 31.228 -7.541 -21.051 1.00 44.31 93 ASP A CA 1
ATOM 756 C C . ASP A 1 93 ? 30.695 -6.095 -21.099 1.00 44.31 93 ASP A C 1
ATOM 758 O O . ASP A 1 93 ? 29.562 -5.877 -21.520 1.00 44.31 93 ASP A O 1
ATOM 762 N N . ASP A 1 94 ? 31.521 -5.096 -20.768 1.00 47.06 94 ASP A N 1
ATOM 763 C CA . ASP A 1 94 ? 31.152 -3.671 -20.807 1.00 47.06 94 ASP A CA 1
ATOM 764 C C . ASP A 1 94 ? 31.249 -3.031 -22.204 1.00 47.06 94 ASP A C 1
ATOM 766 O O . ASP A 1 94 ? 30.929 -1.851 -22.375 1.00 47.06 94 ASP A O 1
ATOM 770 N N . TRP A 1 95 ? 31.738 -3.751 -23.217 1.00 52.91 95 TRP A N 1
ATOM 771 C CA . TRP A 1 95 ? 31.984 -3.173 -24.536 1.00 52.91 95 TRP A CA 1
ATOM 772 C C . TRP A 1 95 ? 30.862 -3.560 -25.513 1.00 52.91 95 TRP A C 1
ATOM 774 O O . TRP A 1 95 ? 30.487 -4.724 -25.626 1.00 52.91 95 TRP A O 1
ATOM 784 N N . ASP A 1 96 ? 30.347 -2.581 -26.270 1.00 60.56 96 ASP A N 1
ATOM 785 C CA . ASP A 1 96 ? 29.349 -2.734 -27.352 1.00 60.56 96 ASP A CA 1
ATOM 786 C C . ASP A 1 96 ? 29.885 -3.532 -28.573 1.00 60.56 96 ASP A C 1
ATOM 788 O O . ASP A 1 96 ? 29.654 -3.169 -29.728 1.00 60.56 96 ASP A O 1
ATOM 792 N N . LEU A 1 97 ? 30.679 -4.577 -28.345 1.00 60.97 97 LEU A N 1
ATOM 793 C CA . LEU A 1 97 ? 31.394 -5.321 -29.382 1.00 60.97 97 LEU A CA 1
ATOM 794 C C . LEU A 1 97 ? 30.690 -6.601 -29.804 1.00 60.97 97 LEU A C 1
ATOM 796 O O . LEU A 1 97 ? 30.883 -7.045 -30.936 1.00 60.97 97 LEU A O 1
ATOM 800 N N . SER A 1 98 ? 29.876 -7.190 -28.930 1.00 69.75 98 SER A N 1
ATOM 801 C CA . SER A 1 98 ? 28.968 -8.264 -29.314 1.00 69.75 98 SER A CA 1
ATOM 802 C C . SER A 1 98 ? 27.780 -7.665 -30.068 1.00 69.75 98 SER A C 1
ATOM 804 O O . SER A 1 98 ? 27.190 -6.693 -29.608 1.00 69.75 98 SER A O 1
ATOM 806 N N . LEU A 1 99 ? 27.466 -8.197 -31.249 1.00 77.62 99 LEU A N 1
ATOM 807 C CA . LEU A 1 99 ? 26.264 -7.842 -31.999 1.00 77.62 99 LEU A CA 1
ATOM 808 C C . LEU A 1 99 ? 25.375 -9.081 -32.011 1.00 77.6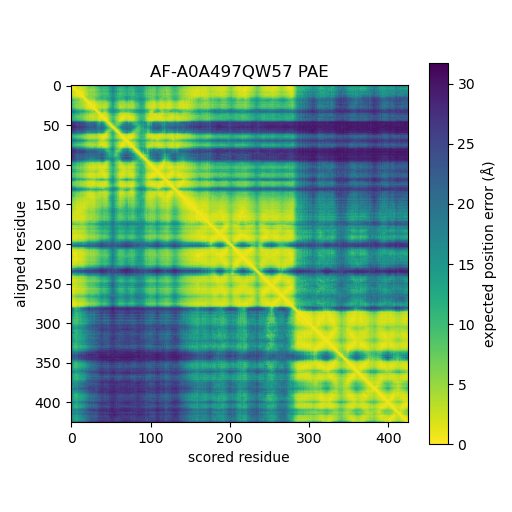2 99 LEU A C 1
ATOM 810 O O . LEU A 1 99 ? 25.752 -10.090 -32.593 1.00 77.62 99 LEU A O 1
ATOM 814 N N . ASN A 1 100 ? 24.222 -9.012 -31.361 1.00 79.62 100 ASN A N 1
ATOM 815 C CA . ASN A 1 100 ? 23.316 -10.138 -31.187 1.00 79.62 100 ASN A CA 1
ATOM 816 C C . ASN A 1 100 ? 21.903 -9.768 -31.634 1.00 79.62 100 ASN A C 1
ATOM 818 O O . ASN A 1 100 ? 21.544 -8.591 -31.711 1.00 79.62 100 ASN A O 1
ATOM 822 N N . ASN A 1 101 ? 21.091 -10.800 -31.875 1.00 85.31 101 ASN A N 1
ATOM 823 C CA . ASN A 1 101 ? 19.642 -10.692 -32.051 1.00 85.31 101 ASN A CA 1
ATOM 824 C C . ASN A 1 101 ? 19.201 -9.560 -33.005 1.00 85.31 101 ASN A C 1
ATOM 826 O O . ASN A 1 101 ? 18.345 -8.756 -32.623 1.00 85.31 101 ASN A O 1
ATOM 830 N N . PRO A 1 102 ? 19.769 -9.449 -34.226 1.00 90.12 102 PRO A N 1
ATOM 831 C CA . PRO A 1 102 ? 19.351 -8.408 -35.149 1.00 90.12 102 PRO A CA 1
ATOM 832 C C . PRO A 1 102 ? 17.864 -8.570 -35.466 1.00 90.12 102 PRO A C 1
ATOM 834 O O . PRO A 1 102 ? 17.333 -9.678 -35.512 1.00 90.12 102 PRO A O 1
ATOM 837 N N . THR A 1 103 ? 17.156 -7.461 -35.630 1.00 93.81 103 THR A N 1
ATOM 838 C CA . THR A 1 103 ? 15.717 -7.477 -35.910 1.00 93.81 103 THR A CA 1
ATOM 839 C C . THR A 1 103 ? 15.346 -6.311 -36.797 1.00 93.81 103 THR A C 1
ATOM 841 O O . THR A 1 103 ? 15.636 -5.165 -36.460 1.00 93.81 103 THR A O 1
ATOM 844 N N . ILE A 1 104 ? 14.690 -6.595 -37.915 1.00 94.12 104 ILE A N 1
ATOM 845 C CA . ILE A 1 104 ? 14.054 -5.588 -38.759 1.00 94.12 104 ILE A CA 1
ATOM 846 C C . ILE A 1 104 ? 12.788 -5.110 -38.045 1.00 94.12 104 ILE A C 1
ATOM 848 O O . ILE A 1 104 ? 11.931 -5.909 -37.686 1.00 94.12 104 ILE A O 1
ATOM 852 N N . LEU A 1 105 ? 12.702 -3.801 -37.809 1.00 93.38 105 LEU A N 1
ATOM 853 C CA . LEU A 1 105 ? 11.552 -3.154 -37.175 1.00 93.38 105 LEU A CA 1
ATOM 854 C C . LEU A 1 105 ? 10.575 -2.608 -38.217 1.00 93.38 105 LEU A C 1
ATOM 856 O O . LEU A 1 105 ? 9.367 -2.676 -38.027 1.00 93.38 105 LEU A O 1
ATOM 860 N N . GLU A 1 106 ? 11.110 -2.041 -39.297 1.00 93.50 106 GLU A N 1
ATOM 861 C CA . GLU A 1 106 ? 10.356 -1.549 -40.448 1.00 93.50 106 GLU A CA 1
ATOM 862 C C . GLU A 1 106 ? 11.237 -1.635 -41.691 1.00 93.50 106 GLU A C 1
ATOM 864 O O . GLU A 1 106 ? 12.453 -1.434 -41.620 1.00 93.50 106 GLU A O 1
ATOM 869 N N . GLU A 1 107 ? 10.632 -1.857 -42.851 1.00 94.06 107 GLU A N 1
ATOM 870 C CA . GLU A 1 107 ? 11.344 -1.771 -44.119 1.00 94.06 107 GLU A CA 1
ATOM 871 C C . GLU A 1 107 ? 10.461 -1.223 -45.241 1.00 94.06 107 GLU A C 1
ATOM 873 O O . GLU A 1 107 ? 9.233 -1.246 -45.198 1.00 94.06 107 GLU A O 1
ATOM 878 N N . SER A 1 108 ? 11.130 -0.718 -46.267 1.00 94.25 108 SER A N 1
ATOM 879 C CA . SER A 1 108 ? 10.581 -0.352 -47.569 1.00 94.25 108 SER A CA 1
ATOM 880 C C . SER A 1 108 ? 11.593 -0.763 -48.637 1.00 94.25 108 SER A C 1
ATOM 882 O O . SER A 1 108 ? 12.646 -1.296 -48.313 1.00 94.25 108 SER A O 1
ATOM 884 N N . ASN A 1 109 ? 11.346 -0.493 -49.917 1.00 91.88 109 ASN A N 1
ATOM 885 C CA . ASN A 1 109 ? 12.326 -0.831 -50.955 1.00 91.88 109 ASN A CA 1
ATOM 886 C C . ASN A 1 109 ? 13.671 -0.083 -50.782 1.00 91.88 109 ASN A C 1
ATOM 888 O O . ASN A 1 109 ? 14.720 -0.592 -51.166 1.00 91.88 109 ASN A O 1
ATOM 892 N N . ASP A 1 110 ? 13.681 1.124 -50.210 1.00 92.25 110 ASP A N 1
ATOM 893 C CA . ASP A 1 110 ? 14.882 1.975 -50.162 1.00 92.25 110 ASP A CA 1
ATOM 894 C C . ASP A 1 110 ? 15.453 2.195 -48.757 1.00 92.25 110 ASP A C 1
ATOM 896 O O . ASP A 1 110 ? 16.542 2.761 -48.626 1.00 92.25 110 ASP A O 1
ATOM 900 N N . GLU A 1 111 ? 14.752 1.751 -47.716 1.00 94.31 111 GLU A N 1
ATOM 901 C CA . GLU A 1 111 ? 15.105 2.003 -46.319 1.00 94.31 111 GLU A CA 1
ATOM 902 C C . GLU A 1 111 ? 14.778 0.794 -45.439 1.00 94.31 111 GLU A C 1
ATOM 904 O O . GLU A 1 111 ? 13.732 0.173 -45.614 1.00 94.31 111 GLU A O 1
ATOM 909 N N . VAL A 1 112 ? 15.645 0.516 -44.464 1.00 94.38 112 VAL A N 1
ATOM 910 C CA . VAL A 1 112 ? 15.403 -0.439 -43.378 1.00 94.38 112 VAL A CA 1
ATOM 911 C C . VAL A 1 112 ? 15.703 0.209 -42.029 1.00 94.38 112 VAL A C 1
ATOM 913 O O . VAL A 1 112 ? 16.760 0.820 -41.832 1.00 94.38 112 VAL A O 1
ATOM 916 N N . LEU A 1 113 ? 14.767 0.067 -41.093 1.00 95.50 113 LEU A N 1
ATOM 917 C CA . LEU A 1 113 ? 14.988 0.297 -39.673 1.00 95.50 113 LEU A CA 1
ATOM 918 C C . LEU A 1 113 ? 15.233 -1.051 -39.012 1.00 95.50 113 LEU A C 1
ATOM 920 O O . LEU A 1 113 ? 14.405 -1.956 -39.101 1.00 95.50 113 LEU A O 1
ATOM 924 N N . TYR A 1 114 ? 16.358 -1.180 -38.324 1.00 94.06 114 TYR A N 1
ATOM 925 C CA . TYR A 1 114 ? 16.719 -2.415 -37.644 1.00 94.06 114 TYR A CA 1
ATOM 926 C C . TYR A 1 114 ? 17.317 -2.130 -36.272 1.00 94.06 114 TYR A C 1
ATOM 928 O O . TYR A 1 114 ? 17.934 -1.090 -36.039 1.00 94.06 114 TYR A O 1
ATOM 936 N N . ALA A 1 115 ? 17.132 -3.068 -35.358 1.00 94.12 115 ALA A N 1
ATOM 937 C CA . ALA A 1 115 ? 17.702 -3.059 -34.026 1.00 94.12 115 ALA A CA 1
ATOM 938 C C . ALA A 1 115 ? 18.750 -4.162 -33.889 1.00 94.12 115 ALA A C 1
ATOM 940 O O . ALA A 1 115 ? 18.628 -5.217 -34.512 1.00 94.12 115 ALA A O 1
ATOM 941 N N . ILE A 1 116 ? 19.770 -3.915 -33.070 1.00 89.94 116 ILE A N 1
ATOM 942 C CA . ILE A 1 116 ? 20.793 -4.900 -32.709 1.00 89.94 116 ILE A CA 1
ATOM 943 C C . ILE A 1 116 ? 21.054 -4.800 -31.212 1.00 89.94 116 ILE A C 1
ATOM 945 O O . ILE A 1 116 ? 21.223 -3.696 -30.687 1.00 89.94 116 ILE A O 1
ATOM 949 N N . GLU A 1 117 ? 21.102 -5.949 -30.543 1.00 88.25 117 GLU A N 1
ATOM 950 C CA . GLU A 1 117 ? 21.490 -6.053 -29.142 1.00 88.25 117 GLU A CA 1
ATOM 951 C C . GLU A 1 117 ? 23.019 -6.070 -29.007 1.00 88.25 117 GLU A C 1
ATOM 953 O O . GLU A 1 117 ? 23.708 -6.796 -29.724 1.00 88.25 117 GLU A O 1
ATOM 958 N N . THR A 1 118 ? 23.553 -5.272 -28.087 1.00 80.94 118 THR A N 1
ATOM 959 C CA . THR A 1 118 ? 24.983 -5.122 -27.821 1.00 80.94 118 THR A CA 1
ATOM 960 C C . THR A 1 118 ? 25.308 -5.277 -26.337 1.00 80.94 118 THR A C 1
ATOM 962 O O . THR A 1 118 ? 24.533 -4.856 -25.474 1.00 80.94 118 THR A O 1
ATOM 965 N N . GLY A 1 119 ? 26.469 -5.868 -26.026 1.00 70.62 119 GLY A N 1
ATOM 966 C CA . GLY A 1 119 ? 27.007 -5.948 -24.659 1.00 70.62 119 GLY A CA 1
ATOM 967 C C . GLY A 1 119 ? 26.002 -6.479 -23.623 1.00 70.62 119 GLY A C 1
ATOM 968 O O . GLY A 1 119 ? 25.283 -7.447 -23.876 1.00 70.62 119 GLY A O 1
ATOM 969 N N . VAL A 1 120 ? 25.924 -5.824 -22.456 1.00 70.56 120 VAL A N 1
ATOM 970 C CA . VAL A 1 120 ? 25.019 -6.159 -21.330 1.00 70.56 120 VAL A CA 1
ATOM 971 C C . VAL A 1 120 ? 23.554 -5.737 -21.587 1.00 70.56 120 VAL A C 1
ATOM 973 O O . VAL A 1 120 ? 22.938 -5.016 -20.796 1.00 70.56 120 VAL A O 1
ATOM 976 N N . GLY A 1 121 ? 22.964 -6.191 -22.696 1.00 77.88 121 GLY A N 1
ATOM 977 C CA . GLY A 1 121 ? 21.542 -5.991 -23.012 1.00 77.88 121 GLY A CA 1
ATOM 978 C C . GLY A 1 121 ? 21.174 -4.574 -23.464 1.00 77.88 121 GLY A C 1
ATOM 979 O O . GLY A 1 121 ? 20.019 -4.158 -23.307 1.00 77.88 121 GLY A O 1
ATOM 980 N N . ASN A 1 122 ? 22.143 -3.824 -23.997 1.00 87.75 122 ASN A N 1
ATOM 981 C CA . ASN A 1 122 ? 21.870 -2.584 -24.715 1.00 87.75 122 ASN A CA 1
ATOM 982 C C . ASN A 1 122 ? 21.305 -2.912 -26.095 1.00 87.75 122 ASN A C 1
ATOM 984 O O . ASN A 1 122 ? 21.620 -3.938 -26.678 1.00 87.75 122 ASN A O 1
ATOM 988 N N . VAL A 1 123 ? 20.475 -2.037 -26.637 1.00 90.62 123 VAL A N 1
ATOM 989 C CA . VAL A 1 123 ? 19.921 -2.153 -27.980 1.00 90.62 123 VAL A CA 1
ATOM 990 C C . VAL A 1 123 ? 20.131 -0.839 -28.685 1.00 90.62 123 VAL A C 1
ATOM 992 O O . VAL A 1 123 ? 19.847 0.233 -28.145 1.00 90.62 123 VAL A O 1
ATOM 995 N N . LYS A 1 124 ? 20.621 -0.938 -29.914 1.00 91.38 124 LYS A N 1
ATOM 996 C CA . LYS A 1 124 ? 20.816 0.196 -30.804 1.00 91.38 124 LYS A CA 1
ATOM 997 C C . LYS A 1 124 ? 19.893 0.041 -31.993 1.00 91.38 124 LYS A C 1
ATOM 999 O O . LYS A 1 124 ? 19.922 -0.986 -32.667 1.00 91.38 124 LYS A O 1
ATOM 1004 N N . VAL A 1 125 ? 19.089 1.067 -32.248 1.00 93.62 125 VAL A N 1
ATOM 1005 C CA . VAL A 1 125 ? 18.213 1.127 -33.419 1.00 93.62 125 VAL A CA 1
ATOM 1006 C C . VAL A 1 125 ? 18.862 2.012 -34.464 1.00 93.62 125 VAL A C 1
ATOM 1008 O O . VAL A 1 125 ? 19.238 3.153 -34.185 1.00 93.62 125 VAL A O 1
ATOM 1011 N N . TYR A 1 126 ? 18.968 1.487 -35.673 1.00 93.81 126 TYR A N 1
ATOM 1012 C CA . TYR A 1 126 ? 19.569 2.140 -36.817 1.00 93.81 126 TYR A CA 1
ATOM 1013 C C . TYR A 1 126 ? 18.548 2.310 -37.931 1.00 93.81 126 TYR A C 1
ATOM 1015 O O . TYR A 1 126 ? 17.649 1.494 -38.113 1.00 93.81 126 TYR A O 1
ATOM 1023 N N . ARG A 1 127 ? 18.746 3.364 -38.715 1.00 94.94 127 ARG A N 1
ATOM 1024 C CA . ARG A 1 127 ? 18.111 3.581 -40.008 1.00 94.94 127 ARG A CA 1
ATOM 1025 C C . ARG A 1 127 ? 19.180 3.509 -41.083 1.00 94.94 127 ARG A C 1
ATOM 1027 O O . ARG A 1 127 ? 20.131 4.287 -41.055 1.00 94.94 127 ARG A O 1
ATOM 1034 N N . PHE A 1 128 ? 19.004 2.619 -42.046 1.00 94.50 128 PHE A N 1
ATOM 1035 C CA . PHE A 1 128 ? 19.832 2.557 -43.241 1.00 94.50 128 PHE A CA 1
ATOM 1036 C C . PHE A 1 128 ? 18.981 2.883 -44.462 1.00 94.50 128 PHE A C 1
ATOM 1038 O O . PHE A 1 128 ? 17.973 2.227 -44.711 1.00 94.50 128 PHE A O 1
ATOM 1045 N N . ARG A 1 129 ? 19.398 3.886 -45.235 1.00 91.88 129 ARG A N 1
ATOM 1046 C CA . ARG A 1 129 ? 18.830 4.177 -46.553 1.00 91.88 129 ARG A CA 1
ATOM 1047 C C . ARG A 1 129 ? 19.830 3.730 -47.595 1.00 91.88 129 ARG A C 1
ATOM 1049 O O . ARG A 1 129 ? 20.997 4.065 -47.485 1.00 91.88 129 ARG A O 1
ATOM 1056 N N . ASN A 1 130 ? 19.382 3.069 -48.652 1.00 78.25 130 ASN A N 1
ATOM 1057 C CA . ASN A 1 130 ? 20.264 2.537 -49.696 1.00 78.25 130 ASN A CA 1
ATOM 1058 C C . ASN A 1 130 ? 21.102 3.620 -50.420 1.00 78.25 130 ASN A C 1
ATOM 1060 O O . ASN A 1 130 ? 22.087 3.317 -51.083 1.00 78.25 130 ASN A O 1
ATOM 1064 N N . LYS A 1 131 ? 20.704 4.894 -50.317 1.00 80.19 131 LYS A N 1
ATOM 1065 C CA . LYS A 1 131 ? 21.466 6.044 -50.837 1.00 80.19 131 LYS A CA 1
ATOM 1066 C C . LYS A 1 131 ? 22.539 6.545 -49.865 1.00 80.19 131 LYS A C 1
ATOM 1068 O O . LYS A 1 131 ? 23.458 7.242 -50.289 1.00 80.19 131 LYS A O 1
ATOM 1073 N N . ASP A 1 132 ? 22.405 6.207 -48.589 1.00 75.12 132 ASP A N 1
ATOM 1074 C CA . ASP A 1 132 ? 23.300 6.618 -47.523 1.00 75.12 132 ASP A CA 1
ATOM 1075 C C . ASP A 1 132 ? 24.351 5.519 -47.345 1.00 75.12 132 ASP A C 1
ATOM 1077 O O . ASP A 1 132 ? 24.038 4.369 -47.056 1.00 75.12 132 ASP A O 1
ATOM 1081 N N . ASN A 1 133 ? 25.631 5.859 -47.496 1.00 75.81 133 ASN A N 1
ATOM 1082 C CA . ASN A 1 133 ? 26.709 4.870 -47.373 1.00 75.81 133 ASN A CA 1
ATOM 1083 C C . ASN A 1 133 ? 26.887 4.326 -45.939 1.00 75.81 133 ASN A C 1
ATOM 1085 O O . ASN A 1 133 ? 27.709 3.437 -45.738 1.00 75.81 133 ASN A O 1
ATOM 1089 N N . ASN A 1 134 ? 26.169 4.862 -44.941 1.00 84.00 134 ASN A N 1
ATOM 1090 C CA . ASN A 1 134 ? 26.289 4.478 -43.534 1.00 84.00 134 ASN A CA 1
ATOM 1091 C C . ASN A 1 134 ? 24.927 4.515 -42.810 1.00 84.00 134 ASN A C 1
ATOM 1093 O O . ASN A 1 134 ? 24.192 5.491 -42.974 1.00 84.00 134 ASN A O 1
ATOM 1097 N N . PRO A 1 135 ? 24.611 3.522 -41.955 1.00 89.50 135 PRO A N 1
ATOM 1098 C CA . PRO A 1 135 ? 23.453 3.565 -41.067 1.00 89.50 135 PRO A CA 1
ATOM 1099 C C . PRO A 1 135 ? 23.533 4.725 -40.065 1.00 89.50 135 PRO A C 1
ATOM 1101 O O . PRO A 1 135 ? 24.565 4.945 -39.428 1.00 89.50 135 PRO A O 1
ATOM 1104 N N . ALA A 1 136 ? 22.423 5.436 -39.874 1.00 91.00 136 ALA A N 1
ATOM 1105 C CA . ALA A 1 136 ? 22.265 6.458 -38.846 1.00 91.00 136 ALA A CA 1
ATOM 1106 C C . ALA A 1 136 ? 21.641 5.848 -37.583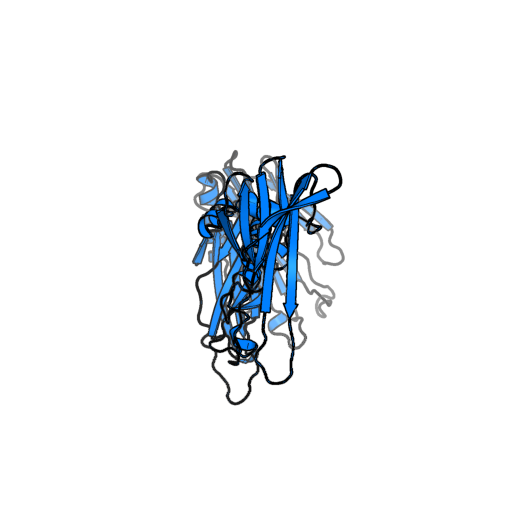 1.00 91.00 136 ALA A C 1
ATOM 1108 O O . ALA A 1 136 ? 20.575 5.237 -37.643 1.00 91.00 136 ALA A O 1
ATOM 1109 N N . MET A 1 137 ? 22.287 6.019 -36.430 1.00 91.94 137 MET A N 1
ATOM 1110 C CA . MET A 1 137 ? 21.755 5.571 -35.140 1.00 91.94 137 MET A CA 1
ATOM 1111 C C . MET A 1 137 ? 20.634 6.507 -34.676 1.00 91.94 137 MET A C 1
ATOM 1113 O O . MET A 1 137 ? 20.823 7.722 -34.638 1.00 91.94 137 MET A O 1
ATOM 1117 N N . LEU A 1 138 ? 19.482 5.942 -34.324 1.00 92.00 138 LEU A N 1
ATOM 1118 C CA . LEU A 1 138 ? 18.297 6.686 -33.895 1.00 92.00 138 LEU A CA 1
ATOM 1119 C C . LEU A 1 138 ? 18.153 6.719 -32.372 1.00 92.00 138 LEU A C 1
ATOM 1121 O O . LEU A 1 138 ? 17.892 7.775 -31.804 1.00 92.00 138 LEU A O 1
ATOM 1125 N N . VAL A 1 139 ? 18.313 5.570 -31.712 1.00 91.25 139 VAL A N 1
ATOM 1126 C CA . VAL A 1 139 ? 18.164 5.445 -30.256 1.00 91.25 139 VAL A CA 1
ATOM 1127 C C . VAL A 1 139 ? 19.066 4.341 -29.712 1.00 91.25 139 VAL A C 1
ATOM 1129 O O . VAL A 1 139 ? 19.334 3.350 -30.395 1.00 91.25 139 VAL A O 1
ATOM 1132 N N . VAL A 1 140 ? 19.521 4.530 -28.473 1.00 89.81 140 VAL A N 1
ATOM 1133 C CA . VAL A 1 140 ? 20.219 3.526 -27.666 1.00 89.81 140 VAL A CA 1
ATOM 1134 C C . VAL A 1 140 ? 19.471 3.378 -26.349 1.00 89.81 140 VAL A C 1
ATOM 1136 O O . VAL A 1 140 ? 19.147 4.381 -25.714 1.00 89.81 140 VAL A O 1
ATOM 1139 N N . PHE A 1 141 ? 19.190 2.145 -25.942 1.00 89.94 141 PHE A N 1
ATOM 1140 C CA . PHE A 1 141 ? 18.504 1.869 -24.684 1.00 89.94 141 PHE A CA 1
ATOM 1141 C C . PHE A 1 141 ? 18.927 0.535 -24.079 1.00 89.94 141 PHE A C 1
ATOM 1143 O O . PHE A 1 141 ? 19.384 -0.347 -24.794 1.00 89.94 141 PHE A O 1
ATOM 1150 N N . ASN A 1 142 ? 18.741 0.363 -22.770 1.00 90.19 142 ASN A N 1
ATOM 1151 C CA . ASN A 1 142 ? 18.938 -0.924 -22.111 1.00 90.19 142 ASN A CA 1
ATOM 1152 C C . ASN A 1 142 ? 17.599 -1.657 -21.953 1.00 90.19 142 ASN A C 1
ATOM 1154 O O . ASN A 1 142 ? 16.646 -1.105 -21.398 1.00 90.19 142 ASN A O 1
ATOM 1158 N N . ILE A 1 143 ? 17.516 -2.910 -22.412 1.00 88.75 143 ILE A N 1
ATOM 1159 C CA . ILE A 1 143 ? 16.275 -3.703 -22.353 1.00 88.75 143 ILE A CA 1
ATOM 1160 C C . ILE A 1 143 ? 15.800 -3.866 -20.906 1.00 88.75 143 ILE A C 1
ATOM 1162 O O . ILE A 1 143 ? 14.601 -3.790 -20.636 1.00 88.75 143 ILE A O 1
ATOM 1166 N N . ARG A 1 144 ? 16.722 -4.110 -19.964 1.00 87.69 144 ARG A N 1
ATOM 1167 C CA . ARG A 1 144 ? 16.367 -4.379 -18.563 1.00 87.69 144 ARG A CA 1
ATOM 1168 C C . ARG A 1 144 ? 15.759 -3.151 -17.904 1.00 87.69 144 ARG A C 1
ATOM 1170 O O . ARG A 1 144 ? 14.803 -3.298 -17.149 1.00 87.69 144 ARG A O 1
ATOM 1177 N N . ASP A 1 145 ? 16.284 -1.968 -18.200 1.00 87.31 145 ASP A N 1
ATOM 1178 C CA . ASP A 1 145 ? 15.781 -0.721 -17.625 1.00 87.31 145 ASP A CA 1
ATOM 1179 C C . ASP A 1 145 ? 14.370 -0.419 -18.127 1.00 87.31 145 ASP A C 1
ATOM 1181 O O . ASP A 1 145 ? 13.474 -0.177 -17.322 1.00 87.31 145 ASP A O 1
ATOM 1185 N N . TYR A 1 146 ? 14.128 -0.554 -19.432 1.00 87.94 146 TYR A N 1
ATOM 1186 C CA . TYR A 1 146 ? 12.795 -0.325 -19.990 1.00 87.94 146 TYR A CA 1
ATOM 1187 C C . TYR A 1 146 ? 11.769 -1.369 -19.545 1.00 87.94 146 TYR A C 1
ATOM 1189 O O . TYR A 1 146 ? 10.642 -0.996 -19.226 1.00 87.94 146 TYR A O 1
ATOM 1197 N N . LYS A 1 147 ? 12.148 -2.650 -19.434 1.00 87.75 147 LYS A N 1
ATOM 1198 C CA . LYS A 1 147 ? 11.265 -3.677 -18.854 1.00 87.75 147 LYS A CA 1
ATOM 1199 C C . LYS A 1 147 ? 10.910 -3.359 -17.402 1.00 87.75 147 LYS A C 1
ATOM 1201 O O . LYS A 1 147 ? 9.745 -3.443 -17.028 1.00 87.75 147 LYS A O 1
ATOM 1206 N N . LYS A 1 148 ? 11.878 -2.913 -16.592 1.00 88.00 148 LYS A N 1
ATOM 1207 C CA . LYS A 1 148 ? 11.606 -2.443 -15.223 1.00 88.00 148 LYS A CA 1
ATOM 1208 C C . LYS A 1 148 ? 10.657 -1.246 -15.212 1.00 88.00 148 LYS A C 1
ATOM 1210 O O . LYS A 1 148 ? 9.761 -1.209 -14.373 1.00 88.00 148 LYS A O 1
ATOM 1215 N N . THR A 1 149 ? 10.818 -0.293 -16.131 1.00 88.12 149 THR A N 1
ATOM 1216 C CA . THR A 1 149 ? 9.899 0.845 -16.274 1.00 88.12 149 THR A CA 1
ATOM 1217 C C . THR A 1 149 ? 8.490 0.387 -16.660 1.00 88.12 149 THR A C 1
ATOM 1219 O O . THR A 1 149 ? 7.537 0.829 -16.026 1.00 88.12 149 THR A O 1
ATOM 1222 N N . GLN A 1 150 ? 8.336 -0.531 -17.622 1.00 87.31 150 GLN A N 1
ATOM 1223 C CA . GLN A 1 150 ? 7.034 -1.109 -18.000 1.00 87.31 150 GLN A CA 1
ATOM 1224 C C . GLN A 1 150 ? 6.358 -1.789 -16.809 1.00 87.31 150 GLN A C 1
ATOM 1226 O O . GLN A 1 150 ? 5.240 -1.427 -16.444 1.00 87.31 150 GLN A O 1
ATOM 1231 N N . GLU A 1 151 ? 7.070 -2.698 -16.138 1.00 89.50 151 GLU A N 1
ATOM 1232 C CA . GLU A 1 151 ? 6.573 -3.366 -14.934 1.00 89.50 151 GLU A CA 1
ATOM 1233 C C . GLU A 1 151 ? 6.159 -2.356 -13.858 1.00 89.50 151 GLU A C 1
ATOM 1235 O O . GLU A 1 151 ? 5.168 -2.555 -13.151 1.00 89.50 151 GLU A O 1
ATOM 1240 N N . ARG A 1 152 ? 6.911 -1.257 -13.715 1.00 90.06 152 ARG A N 1
ATOM 1241 C CA . ARG A 1 152 ? 6.606 -0.210 -12.742 1.00 90.06 152 ARG A CA 1
ATOM 1242 C C . ARG A 1 152 ? 5.334 0.557 -13.099 1.00 90.06 152 ARG A C 1
ATOM 1244 O O . ARG A 1 152 ? 4.506 0.781 -12.217 1.00 90.06 152 ARG A O 1
ATOM 1251 N N . ILE A 1 153 ? 5.146 0.902 -14.374 1.00 88.88 153 ILE A N 1
ATOM 1252 C CA . ILE A 1 153 ? 3.925 1.546 -14.883 1.00 88.88 153 ILE A CA 1
ATOM 1253 C C . ILE A 1 153 ? 2.708 0.641 -14.652 1.00 88.88 153 ILE A C 1
ATOM 1255 O O . ILE A 1 153 ? 1.681 1.109 -14.157 1.00 88.88 153 ILE A O 1
ATOM 1259 N N . GLU A 1 154 ? 2.815 -0.650 -14.970 1.00 89.69 154 GLU A N 1
ATOM 1260 C CA . GLU A 1 154 ? 1.736 -1.622 -14.768 1.00 89.69 154 GLU A CA 1
ATOM 1261 C C . GLU A 1 154 ? 1.367 -1.787 -13.291 1.00 89.69 154 GLU A C 1
ATOM 1263 O O . GLU A 1 154 ? 0.183 -1.840 -12.943 1.00 89.69 154 GLU A O 1
ATOM 1268 N N . LEU A 1 155 ? 2.371 -1.838 -12.408 1.00 92.12 155 LEU A N 1
ATOM 1269 C CA . LEU A 1 155 ? 2.151 -1.884 -10.965 1.00 92.12 155 LEU A CA 1
ATOM 1270 C C . LEU A 1 155 ? 1.422 -0.635 -10.484 1.00 92.12 155 LEU A C 1
ATOM 1272 O O . LEU A 1 155 ? 0.398 -0.770 -9.817 1.00 92.12 155 LEU A O 1
ATOM 1276 N N . LEU A 1 156 ? 1.884 0.560 -10.871 1.00 90.94 156 LEU A N 1
ATOM 1277 C CA . LEU A 1 156 ? 1.235 1.827 -10.527 1.00 90.94 156 LEU A CA 1
ATOM 1278 C C . LEU A 1 156 ? -0.244 1.834 -10.922 1.00 90.94 156 LEU A C 1
ATOM 1280 O O . LEU A 1 156 ? -1.088 2.228 -10.125 1.00 90.94 156 LEU A O 1
ATOM 1284 N N . GLN A 1 157 ? -0.595 1.356 -12.118 1.00 90.25 157 GLN A N 1
ATOM 1285 C CA . GLN A 1 157 ? -1.992 1.320 -12.573 1.00 90.25 157 GLN A CA 1
ATOM 1286 C C . GLN A 1 157 ? -2.905 0.466 -11.678 1.00 90.25 157 GLN A C 1
ATOM 1288 O O . GLN A 1 157 ? -4.094 0.762 -11.554 1.00 90.25 157 GLN A O 1
ATOM 1293 N N . LYS A 1 158 ? -2.359 -0.576 -11.045 1.00 94.75 158 LYS A N 1
ATOM 1294 C CA . LYS A 1 158 ? -3.105 -1.510 -10.187 1.00 94.75 158 LYS A CA 1
ATOM 1295 C C . LYS A 1 158 ? -3.008 -1.162 -8.702 1.00 94.75 158 LYS A C 1
ATOM 1297 O O . LYS A 1 158 ? -3.880 -1.559 -7.931 1.00 94.75 158 LYS A O 1
ATOM 1302 N N . VAL A 1 159 ? -1.994 -0.389 -8.308 1.00 94.44 159 VAL A N 1
ATOM 1303 C CA . VAL A 1 159 ? -1.559 -0.214 -6.915 1.00 94.44 159 VAL A CA 1
ATOM 1304 C C . VAL A 1 159 ? -2.651 0.304 -5.979 1.00 94.44 159 VAL A C 1
ATOM 1306 O O . VAL A 1 159 ? -2.676 -0.042 -4.807 1.00 94.44 159 VAL A O 1
ATOM 1309 N N . ILE A 1 160 ? -3.596 1.096 -6.486 1.00 93.94 160 ILE A N 1
ATOM 1310 C CA . ILE A 1 160 ? -4.681 1.665 -5.677 1.00 93.94 160 ILE A CA 1
ATOM 1311 C C . ILE A 1 160 ? -5.814 0.662 -5.421 1.00 93.94 160 ILE A C 1
ATOM 1313 O O . ILE A 1 160 ? -6.520 0.773 -4.424 1.00 93.94 160 ILE A O 1
ATOM 1317 N N . ASN A 1 161 ? -5.997 -0.332 -6.289 1.00 93.31 161 ASN A N 1
ATOM 1318 C CA . ASN A 1 161 ? -7.160 -1.225 -6.249 1.00 93.31 161 ASN A CA 1
ATOM 1319 C C . ASN A 1 161 ? -6.822 -2.668 -5.864 1.00 93.31 161 ASN A C 1
ATOM 1321 O O . ASN A 1 161 ? -7.731 -3.416 -5.502 1.00 93.31 161 ASN A O 1
ATOM 1325 N N . ASP A 1 162 ? -5.544 -3.043 -5.914 1.00 95.75 162 ASP A N 1
AT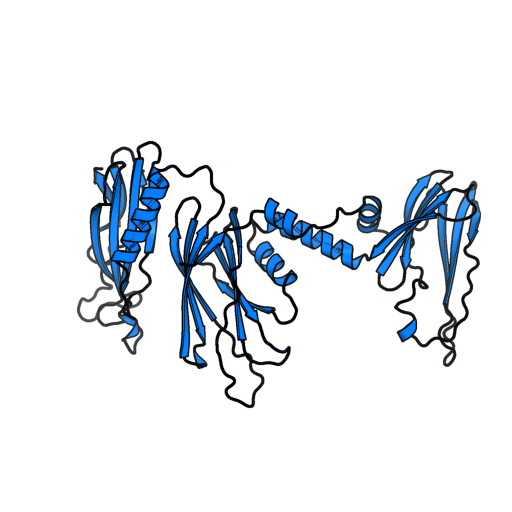OM 1326 C CA . ASP A 1 162 ? -5.072 -4.396 -5.647 1.00 95.75 162 ASP A CA 1
ATOM 1327 C C . ASP A 1 162 ? -3.994 -4.410 -4.552 1.00 95.75 162 ASP A C 1
ATOM 1329 O O . ASP A 1 162 ? -2.936 -3.789 -4.682 1.00 95.75 162 ASP A O 1
ATOM 1333 N N . ALA A 1 163 ? -4.260 -5.145 -3.468 1.00 94.94 163 ALA A N 1
ATOM 1334 C CA . ALA A 1 163 ? -3.349 -5.232 -2.328 1.00 94.94 163 ALA A CA 1
ATOM 1335 C C . ALA A 1 163 ? -2.024 -5.933 -2.688 1.00 94.94 163 ALA A C 1
ATOM 1337 O O . ALA A 1 163 ? -0.978 -5.588 -2.142 1.00 94.94 163 ALA A O 1
ATOM 1338 N N . GLY A 1 164 ? -2.041 -6.892 -3.621 1.00 95.38 164 GLY A N 1
ATOM 1339 C CA . GLY A 1 164 ? -0.837 -7.581 -4.092 1.00 95.38 164 GLY A CA 1
ATOM 1340 C C . GLY A 1 164 ? 0.075 -6.660 -4.907 1.00 95.38 164 GLY A C 1
ATOM 1341 O O . GLY A 1 164 ? 1.296 -6.652 -4.716 1.00 95.38 164 GLY A O 1
ATOM 1342 N N . ALA A 1 165 ? -0.516 -5.829 -5.765 1.00 94.88 165 ALA A N 1
ATOM 1343 C CA . ALA A 1 165 ? 0.170 -4.776 -6.498 1.00 94.88 165 ALA A CA 1
ATOM 1344 C C . ALA A 1 165 ? 0.746 -3.728 -5.543 1.00 94.88 165 ALA A C 1
ATOM 1346 O O . ALA A 1 165 ? 1.890 -3.331 -5.735 1.00 94.88 165 ALA A O 1
ATOM 1347 N N . PHE A 1 166 ? 0.021 -3.342 -4.487 1.00 96.25 166 PHE A N 1
ATOM 1348 C CA . PHE A 1 166 ? 0.549 -2.487 -3.419 1.00 96.25 166 PHE A CA 1
ATOM 1349 C C . PHE A 1 166 ? 1.782 -3.091 -2.733 1.00 96.25 166 PHE A C 1
ATOM 1351 O O . PHE A 1 166 ? 2.829 -2.441 -2.692 1.00 96.25 166 PHE A O 1
ATOM 1358 N N . CYS A 1 167 ? 1.717 -4.345 -2.275 1.00 95.19 167 CYS A N 1
ATOM 1359 C CA . CYS A 1 167 ? 2.871 -5.016 -1.668 1.00 95.19 167 CYS A CA 1
ATOM 1360 C C . CYS A 1 167 ? 4.074 -5.071 -2.624 1.00 95.19 167 CYS A C 1
ATOM 1362 O O . CYS A 1 167 ? 5.201 -4.781 -2.226 1.00 95.19 167 CYS A O 1
ATOM 1364 N N . SER A 1 168 ? 3.829 -5.404 -3.895 1.00 94.94 168 SER A N 1
ATOM 1365 C CA . SER A 1 168 ? 4.865 -5.496 -4.937 1.00 94.94 168 SER A CA 1
ATOM 1366 C C . SER A 1 168 ? 5.460 -4.137 -5.299 1.00 94.94 168 SER A C 1
ATOM 1368 O O . SER A 1 168 ? 6.649 -4.014 -5.584 1.00 94.94 168 SER A O 1
ATOM 1370 N N . TYR A 1 169 ? 4.626 -3.103 -5.300 1.00 93.88 169 TYR A N 1
ATOM 1371 C CA . TYR A 1 169 ? 5.033 -1.731 -5.540 1.00 93.88 169 TYR A CA 1
ATOM 1372 C C . TYR A 1 169 ? 5.968 -1.243 -4.435 1.00 93.88 169 TYR A C 1
ATOM 1374 O O . TYR A 1 169 ? 7.051 -0.738 -4.739 1.00 93.88 169 TYR A O 1
ATOM 1382 N N . VAL A 1 170 ? 5.601 -1.446 -3.166 1.00 94.12 170 VAL A N 1
ATOM 1383 C CA . VAL A 1 170 ? 6.445 -1.069 -2.026 1.00 94.12 170 VAL A CA 1
ATOM 1384 C C . VAL A 1 170 ? 7.745 -1.868 -2.043 1.00 94.12 170 VAL A C 1
ATOM 1386 O O . VAL A 1 170 ? 8.808 -1.255 -2.045 1.00 94.12 170 VAL A O 1
ATOM 1389 N N . SER A 1 171 ? 7.684 -3.199 -2.169 1.00 92.44 171 SER A N 1
ATOM 1390 C CA . SER A 1 171 ? 8.873 -4.065 -2.123 1.00 92.44 171 SER A CA 1
ATOM 1391 C C . SER A 1 171 ? 9.904 -3.739 -3.207 1.00 92.44 171 SER A C 1
ATOM 1393 O O . SER A 1 171 ? 11.096 -3.664 -2.919 1.00 92.44 171 SER A O 1
ATOM 1395 N N . LYS A 1 172 ? 9.464 -3.459 -4.442 1.00 89.62 172 LYS A N 1
ATOM 1396 C CA . LYS A 1 172 ? 10.361 -3.069 -5.545 1.00 89.62 172 LYS A CA 1
ATOM 1397 C C . LYS A 1 172 ? 10.973 -1.671 -5.382 1.00 89.62 172 LYS A C 1
ATOM 1399 O O . LYS A 1 172 ? 11.913 -1.351 -6.103 1.00 89.62 172 LYS A O 1
ATOM 1404 N N . SER A 1 173 ? 10.447 -0.843 -4.477 1.00 86.31 173 SER A N 1
ATOM 1405 C CA . SER A 1 173 ? 10.952 0.517 -4.210 1.00 86.31 173 SER A CA 1
ATOM 1406 C C . SER A 1 173 ? 11.955 0.572 -3.067 1.00 86.31 173 SER A C 1
ATOM 1408 O O . SER A 1 173 ? 12.514 1.636 -2.802 1.00 86.31 173 SER A O 1
ATOM 1410 N N . LEU A 1 174 ? 12.130 -0.532 -2.338 1.00 86.56 174 LEU A N 1
ATOM 1411 C CA . LEU A 1 174 ? 12.934 -0.525 -1.129 1.00 86.56 174 LEU A CA 1
ATOM 1412 C C . LEU A 1 174 ? 14.401 -0.292 -1.466 1.00 86.56 174 LEU A C 1
ATOM 1414 O O . LEU A 1 174 ? 14.990 -0.948 -2.329 1.00 86.56 174 LEU A O 1
ATOM 1418 N N . GLY A 1 175 ? 14.992 0.672 -0.763 1.00 83.00 175 GLY A N 1
ATOM 1419 C CA . GLY A 1 175 ? 16.433 0.855 -0.768 1.00 83.00 175 GLY A CA 1
ATOM 1420 C C . GLY A 1 175 ? 17.130 -0.371 -0.182 1.00 83.00 175 GLY A C 1
ATOM 1421 O O . GLY A 1 175 ? 16.517 -1.199 0.494 1.00 83.00 175 GLY A O 1
ATOM 1422 N N . ARG A 1 176 ? 18.446 -0.470 -0.402 1.00 78.06 176 ARG A N 1
ATOM 1423 C CA . ARG A 1 176 ? 19.254 -1.493 0.276 1.00 78.06 176 ARG A CA 1
ATOM 1424 C C . ARG A 1 176 ? 18.982 -1.421 1.783 1.00 78.06 176 ARG A C 1
ATOM 1426 O O . ARG A 1 176 ? 19.050 -0.328 2.340 1.00 78.06 176 ARG A O 1
ATOM 1433 N N . ARG A 1 177 ? 18.738 -2.586 2.397 1.00 84.94 177 ARG A N 1
ATOM 1434 C CA . ARG A 1 177 ? 18.543 -2.803 3.845 1.00 84.94 177 ARG A CA 1
ATOM 1435 C C . ARG A 1 177 ? 17.178 -2.448 4.431 1.00 84.94 177 ARG A C 1
ATOM 1437 O O . ARG A 1 177 ? 17.024 -2.523 5.645 1.00 84.94 177 ARG A O 1
ATOM 1444 N N . TRP A 1 178 ? 16.209 -2.086 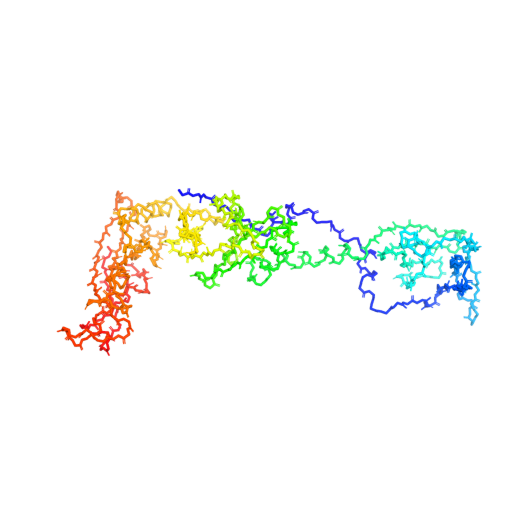3.600 1.00 90.00 178 TRP A N 1
ATOM 1445 C CA . TRP A 1 178 ? 14.807 -2.060 4.004 1.00 90.00 178 TRP A CA 1
ATOM 1446 C C . TRP A 1 178 ? 14.132 -3.350 3.565 1.00 90.00 178 TRP A C 1
ATOM 1448 O O . TRP A 1 178 ? 14.234 -3.716 2.396 1.00 90.00 178 TRP A O 1
ATOM 1458 N N . ASP A 1 179 ? 13.397 -3.988 4.470 1.00 88.81 179 ASP A N 1
ATOM 1459 C CA . ASP A 1 179 ? 12.575 -5.153 4.152 1.00 88.81 179 ASP A CA 1
ATOM 1460 C C . ASP A 1 179 ? 11.149 -4.955 4.660 1.00 88.81 179 ASP A C 1
ATOM 1462 O O . ASP A 1 179 ? 10.912 -4.245 5.633 1.00 88.81 179 ASP A O 1
ATOM 1466 N N . ILE A 1 180 ? 10.189 -5.613 4.008 1.00 90.81 180 ILE A N 1
ATOM 1467 C CA . ILE A 1 180 ? 8.849 -5.787 4.576 1.00 90.81 180 ILE A CA 1
ATOM 1468 C C . ILE A 1 180 ? 8.950 -6.928 5.584 1.00 90.81 180 ILE A C 1
ATOM 1470 O O . ILE A 1 180 ? 9.131 -8.082 5.190 1.00 90.81 180 ILE A O 1
ATOM 1474 N N . THR A 1 181 ? 8.841 -6.613 6.869 1.00 87.94 181 THR A N 1
ATOM 1475 C CA . THR A 1 181 ? 8.903 -7.609 7.945 1.00 87.94 181 THR A CA 1
ATOM 1476 C C . THR A 1 181 ? 7.554 -8.283 8.133 1.00 87.94 181 THR A C 1
ATOM 1478 O O . THR A 1 181 ? 7.484 -9.495 8.324 1.00 87.94 181 THR A O 1
ATOM 1481 N N . GLU A 1 182 ? 6.477 -7.497 8.062 1.00 91.19 182 GLU A N 1
ATOM 1482 C CA . GLU A 1 182 ? 5.141 -7.963 8.411 1.00 91.19 182 GLU A CA 1
ATOM 1483 C C . GLU A 1 182 ? 4.038 -7.168 7.705 1.00 91.19 182 GLU A C 1
ATOM 1485 O O . GLU A 1 182 ? 4.255 -6.079 7.164 1.00 91.19 182 GLU A O 1
ATOM 1490 N N . SER A 1 183 ? 2.826 -7.726 7.682 1.00 95.69 183 SER A N 1
ATOM 1491 C CA . SER A 1 183 ? 1.662 -7.067 7.099 1.00 95.69 183 SER A CA 1
ATOM 1492 C C . SER A 1 183 ? 0.395 -7.354 7.895 1.00 95.69 183 SER A C 1
ATOM 1494 O O . SER A 1 183 ? 0.143 -8.501 8.255 1.00 95.69 183 SER A O 1
ATOM 1496 N N . ALA A 1 184 ? -0.446 -6.338 8.059 1.00 96.12 184 ALA A N 1
ATOM 1497 C CA . ALA A 1 184 ? -1.745 -6.435 8.709 1.00 96.12 184 ALA A CA 1
ATOM 1498 C C . ALA A 1 184 ? -2.862 -6.044 7.732 1.00 96.12 184 ALA A C 1
ATOM 1500 O O . ALA A 1 184 ? -2.676 -5.200 6.849 1.00 96.12 184 ALA A O 1
ATOM 1501 N N . THR A 1 185 ? -4.029 -6.666 7.893 1.00 96.00 185 THR A N 1
ATOM 1502 C CA . THR A 1 185 ? -5.234 -6.396 7.090 1.00 96.00 185 THR A CA 1
ATOM 1503 C C . THR A 1 185 ? -6.394 -6.133 8.051 1.00 96.00 185 THR A C 1
ATOM 1505 O O . THR A 1 185 ? -7.200 -7.030 8.287 1.00 96.00 185 THR A O 1
ATOM 1508 N N . PRO A 1 186 ? -6.440 -4.956 8.702 1.00 90.88 186 PRO A N 1
ATOM 1509 C CA . PRO A 1 186 ? -7.436 -4.681 9.739 1.00 90.88 186 PRO A CA 1
ATOM 1510 C C . PRO A 1 186 ? -8.871 -4.565 9.190 1.00 90.88 186 PRO A C 1
ATOM 1512 O O . PRO A 1 186 ? -9.821 -4.602 9.966 1.00 90.88 186 PRO A O 1
ATOM 1515 N N . ALA A 1 187 ? -9.029 -4.423 7.870 1.00 91.31 187 ALA A N 1
ATOM 1516 C CA . ALA A 1 187 ? -10.290 -4.511 7.137 1.00 91.31 187 ALA A CA 1
ATOM 1517 C C . ALA A 1 187 ? -10.015 -4.957 5.689 1.00 91.31 187 ALA A C 1
ATOM 1519 O O . ALA A 1 187 ? -8.899 -4.786 5.201 1.00 91.31 187 ALA A O 1
ATOM 1520 N N . ASP A 1 188 ? -11.027 -5.464 4.979 1.00 90.81 188 ASP A N 1
ATOM 1521 C CA . ASP A 1 188 ? -10.901 -5.968 3.594 1.00 90.81 188 ASP A CA 1
ATOM 1522 C C . ASP A 1 188 ? -10.367 -4.933 2.590 1.00 90.81 188 ASP A C 1
ATOM 1524 O O . ASP A 1 188 ? -9.873 -5.274 1.511 1.00 90.81 188 ASP A O 1
ATOM 1528 N N . ASP A 1 189 ? -10.480 -3.653 2.925 1.00 94.12 189 ASP A N 1
ATOM 1529 C CA . ASP A 1 189 ? -10.065 -2.533 2.097 1.00 94.12 189 ASP A CA 1
ATOM 1530 C C . ASP A 1 189 ? -8.892 -1.738 2.681 1.00 94.12 189 ASP A C 1
ATOM 1532 O O . ASP A 1 189 ? -8.533 -0.702 2.125 1.00 94.12 189 ASP A O 1
ATOM 1536 N N . VAL A 1 190 ? -8.279 -2.217 3.768 1.00 96.88 190 VAL A N 1
ATOM 1537 C CA . VAL A 1 190 ? -7.129 -1.578 4.415 1.00 96.88 190 VAL A CA 1
ATOM 1538 C C . VAL A 1 190 ? -5.992 -2.580 4.549 1.00 96.88 190 VAL A C 1
ATOM 1540 O O . VAL A 1 190 ? -6.143 -3.652 5.131 1.00 96.88 190 VAL A O 1
ATOM 1543 N N . LYS A 1 191 ? -4.811 -2.201 4.064 1.00 97.88 191 LYS A N 1
ATOM 1544 C CA . LYS A 1 191 ? -3.578 -2.973 4.224 1.00 97.88 191 LYS A CA 1
ATOM 1545 C C . LYS A 1 191 ? -2.516 -2.080 4.840 1.00 97.88 191 LYS A C 1
ATOM 1547 O O . LYS A 1 191 ? -2.298 -0.967 4.368 1.00 97.88 191 LYS A O 1
ATOM 1552 N N . VAL A 1 192 ? -1.838 -2.576 5.866 1.00 98.00 192 VAL A N 1
ATOM 1553 C CA . VAL A 1 192 ? -0.685 -1.899 6.462 1.00 98.00 192 VAL A CA 1
ATOM 1554 C C . VAL A 1 192 ? 0.527 -2.811 6.353 1.00 98.00 192 VAL A C 1
ATOM 1556 O O . VAL A 1 192 ? 0.430 -4.006 6.632 1.00 98.00 192 VAL A O 1
ATOM 1559 N N . LEU A 1 193 ? 1.652 -2.261 5.910 1.00 97.81 193 LEU A N 1
ATOM 1560 C CA . LEU A 1 193 ? 2.940 -2.943 5.845 1.00 97.81 193 LEU A CA 1
ATOM 1561 C C . LEU A 1 193 ? 3.868 -2.338 6.887 1.00 97.81 193 LEU A C 1
ATOM 1563 O O . LEU A 1 193 ? 4.020 -1.114 6.933 1.00 97.81 193 LEU A O 1
ATOM 1567 N N . LEU A 1 194 ? 4.497 -3.203 7.675 1.00 96.56 194 LEU A N 1
ATOM 1568 C CA . LEU A 1 194 ? 5.609 -2.850 8.539 1.00 96.56 194 LEU A CA 1
ATOM 1569 C C . LEU A 1 194 ? 6.902 -3.121 7.787 1.00 96.56 194 LEU A C 1
ATOM 1571 O O . LEU A 1 194 ? 7.169 -4.248 7.364 1.00 96.56 194 LEU A O 1
ATOM 1575 N N . LEU A 1 195 ? 7.682 -2.064 7.612 1.00 94.81 195 LEU A N 1
ATOM 1576 C CA . LEU A 1 195 ? 9.021 -2.150 7.073 1.00 94.81 195 LEU A CA 1
ATOM 1577 C C . LEU A 1 195 ? 10.006 -1.890 8.196 1.00 94.81 195 LEU A C 1
ATOM 1579 O O . LEU A 1 195 ? 9.840 -0.931 8.955 1.00 94.81 195 LEU A O 1
ATOM 1583 N N . ASP A 1 196 ? 11.059 -2.687 8.246 1.00 91.50 196 ASP A N 1
ATOM 1584 C CA . ASP A 1 196 ? 12.190 -2.462 9.124 1.00 91.50 196 ASP A CA 1
ATOM 1585 C C . ASP A 1 196 ? 13.468 -2.234 8.320 1.00 91.50 196 ASP A C 1
ATOM 1587 O O . ASP A 1 196 ? 13.629 -2.693 7.186 1.00 91.50 196 ASP A O 1
ATOM 1591 N N . HIS A 1 197 ? 14.372 -1.474 8.921 1.00 90.00 197 HIS A N 1
ATOM 1592 C CA . HIS A 1 197 ? 15.699 -1.220 8.392 1.00 90.00 197 HIS A CA 1
ATOM 1593 C C . HIS A 1 197 ? 16.739 -1.907 9.268 1.00 90.00 197 HIS A C 1
ATOM 1595 O O . HIS A 1 197 ? 16.591 -1.922 10.488 1.00 90.00 197 HIS A O 1
ATOM 1601 N N . ALA A 1 198 ? 17.793 -2.438 8.653 1.00 80.25 198 ALA A N 1
ATOM 1602 C CA . ALA A 1 198 ? 18.977 -2.918 9.357 1.00 80.25 198 ALA A CA 1
ATOM 1603 C C . ALA A 1 198 ? 20.209 -2.107 8.933 1.00 80.25 198 ALA A C 1
ATOM 1605 O O . ALA A 1 198 ? 20.482 -1.958 7.747 1.00 80.25 198 ALA A O 1
ATOM 1606 N N . ASP A 1 199 ? 21.010 -1.612 9.878 1.00 70.50 199 ASP A N 1
ATOM 1607 C CA . ASP A 1 199 ? 22.182 -0.772 9.561 1.00 70.50 199 ASP A CA 1
ATOM 1608 C C . ASP A 1 199 ? 23.234 -1.495 8.687 1.00 70.50 199 ASP A C 1
ATOM 1610 O O . ASP A 1 199 ? 23.999 -0.871 7.946 1.00 70.50 199 ASP A O 1
ATOM 1614 N N . ARG A 1 200 ? 23.260 -2.834 8.691 1.00 68.81 200 ARG A N 1
ATOM 1615 C CA . ARG A 1 200 ? 24.140 -3.654 7.840 1.00 68.81 200 ARG A CA 1
ATOM 1616 C C . ARG A 1 200 ? 23.418 -4.896 7.339 1.00 68.81 200 ARG A C 1
ATOM 1618 O O . ARG A 1 200 ? 22.565 -5.442 8.022 1.00 68.81 200 ARG A O 1
ATOM 1625 N N . ASP A 1 201 ? 23.873 -5.414 6.201 1.00 61.12 201 ASP A N 1
ATOM 1626 C CA . ASP A 1 201 ? 23.316 -6.612 5.548 1.00 61.12 201 ASP A CA 1
ATOM 1627 C C . ASP A 1 201 ? 23.405 -7.884 6.428 1.00 61.12 201 ASP A C 1
ATOM 1629 O O . ASP A 1 201 ? 22.711 -8.867 6.183 1.00 61.12 201 ASP A O 1
ATOM 1633 N N . TYR A 1 202 ? 24.253 -7.858 7.463 1.00 60.44 202 TYR A N 1
ATOM 1634 C CA . TYR A 1 202 ? 24.418 -8.916 8.470 1.00 60.44 202 TYR A CA 1
ATOM 1635 C C . TYR A 1 202 ? 24.033 -8.458 9.884 1.00 60.44 202 TYR A C 1
ATOM 1637 O O . TYR A 1 202 ? 24.154 -9.247 10.826 1.00 60.44 202 TYR A O 1
ATOM 1645 N N . ASP A 1 203 ? 23.647 -7.187 10.054 1.00 61.03 203 ASP A N 1
ATOM 1646 C CA . ASP A 1 203 ? 23.242 -6.685 11.359 1.00 61.03 203 ASP A CA 1
ATOM 1647 C C . ASP A 1 203 ? 21.866 -7.225 11.696 1.00 61.03 203 ASP A C 1
ATOM 1649 O O . ASP A 1 203 ? 20.912 -7.226 10.921 1.00 61.03 203 ASP A O 1
ATOM 1653 N N . ALA A 1 204 ? 21.801 -7.722 12.915 1.00 66.38 204 ALA A N 1
ATOM 1654 C CA . ALA A 1 204 ? 20.700 -8.496 13.418 1.00 66.38 204 ALA A CA 1
ATOM 1655 C C . ALA A 1 204 ? 19.652 -7.606 14.101 1.00 66.38 204 ALA A C 1
ATOM 1657 O O . ALA A 1 204 ? 18.968 -8.092 14.985 1.00 66.38 204 ALA A O 1
ATOM 1658 N N . ILE A 1 205 ? 19.539 -6.310 13.797 1.00 76.12 205 ILE A N 1
ATOM 1659 C CA . ILE A 1 205 ? 18.641 -5.413 14.547 1.00 76.12 205 ILE A CA 1
ATOM 1660 C C . ILE A 1 205 ? 17.924 -4.462 13.617 1.00 76.12 205 ILE A C 1
ATOM 1662 O O . ILE A 1 205 ? 18.565 -3.727 12.872 1.00 76.12 205 ILE A O 1
ATOM 1666 N N . SER A 1 206 ? 16.602 -4.443 13.760 1.00 84.50 206 SER A N 1
ATOM 1667 C CA . SER A 1 206 ? 15.742 -3.397 13.230 1.00 84.50 206 SER A CA 1
ATOM 1668 C C . SER A 1 206 ? 16.000 -2.096 13.989 1.00 84.50 206 SER A C 1
ATOM 1670 O O . SER A 1 206 ? 15.448 -1.896 15.073 1.00 84.50 206 SER A O 1
ATOM 1672 N N . ASP A 1 207 ? 16.877 -1.229 13.491 1.00 86.56 207 ASP A N 1
ATOM 1673 C CA . ASP A 1 207 ? 17.202 0.053 14.133 1.00 86.56 207 ASP A CA 1
ATOM 1674 C C . ASP A 1 207 ? 16.134 1.117 13.851 1.00 86.56 207 ASP A C 1
ATOM 1676 O O . ASP A 1 207 ? 15.829 1.960 14.710 1.00 86.56 207 ASP A O 1
ATOM 1680 N N . PHE A 1 208 ? 15.502 1.012 12.683 1.00 91.81 208 PHE A N 1
ATOM 1681 C CA . PHE A 1 208 ? 14.365 1.826 12.294 1.00 91.81 208 PHE A CA 1
ATOM 1682 C C . PHE A 1 208 ? 13.184 1.004 11.786 1.00 91.81 208 PHE A C 1
ATOM 1684 O O . PHE A 1 208 ? 13.338 -0.126 11.327 1.00 91.81 208 PHE A O 1
ATOM 1691 N N . TYR A 1 209 ? 12.004 1.622 11.825 1.00 94.12 209 TYR A N 1
ATOM 1692 C CA . TYR A 1 209 ? 10.809 1.129 11.154 1.00 94.12 209 TYR A CA 1
ATOM 1693 C C . TYR A 1 209 ? 10.049 2.249 10.436 1.00 94.12 209 TYR A C 1
ATOM 1695 O O . TYR A 1 209 ? 10.150 3.430 10.786 1.00 94.12 209 TYR A O 1
ATOM 1703 N N . GLN A 1 210 ? 9.277 1.867 9.424 1.00 96.25 210 GLN A N 1
ATOM 1704 C CA . GLN A 1 210 ? 8.360 2.724 8.679 1.00 96.25 210 GLN A CA 1
ATOM 1705 C C . GLN A 1 210 ? 7.090 1.931 8.363 1.00 96.25 210 GLN A C 1
ATOM 1707 O O . GLN A 1 210 ? 7.140 0.722 8.151 1.00 96.25 210 GLN A O 1
ATOM 1712 N N . LEU A 1 211 ? 5.948 2.611 8.320 1.00 97.25 211 LEU A N 1
ATOM 1713 C CA . LEU A 1 211 ? 4.673 2.003 7.968 1.00 97.25 211 LEU A CA 1
ATOM 1714 C C . LEU A 1 211 ? 4.211 2.528 6.611 1.00 97.25 211 LEU A C 1
ATOM 1716 O O . LEU A 1 211 ? 4.249 3.735 6.365 1.00 97.25 211 LEU A O 1
ATOM 1720 N N . TYR A 1 212 ? 3.740 1.622 5.756 1.00 97.62 212 TYR A N 1
ATOM 1721 C CA . TYR A 1 212 ? 3.001 1.962 4.541 1.00 97.62 212 TYR A CA 1
ATOM 1722 C C . TYR A 1 212 ? 1.548 1.546 4.708 1.00 97.62 212 TYR A C 1
ATOM 1724 O O . TYR A 1 212 ? 1.261 0.406 5.063 1.00 97.62 212 TYR A O 1
ATOM 1732 N N . ILE A 1 213 ? 0.633 2.465 4.433 1.00 97.88 213 ILE A N 1
ATOM 1733 C CA . ILE A 1 213 ? -0.805 2.277 4.594 1.00 97.88 213 ILE A CA 1
ATOM 1734 C C . ILE A 1 213 ? -1.448 2.405 3.224 1.00 97.88 213 ILE A C 1
ATOM 1736 O O . ILE A 1 213 ? -1.239 3.390 2.519 1.00 97.88 213 ILE A O 1
ATOM 1740 N N . TRP A 1 214 ? -2.253 1.419 2.868 1.00 98.12 214 TRP A N 1
ATOM 1741 C CA . TRP A 1 214 ? -3.040 1.385 1.650 1.00 98.12 214 TRP A CA 1
ATOM 1742 C C . TRP A 1 214 ? -4.514 1.282 2.002 1.00 98.12 214 TRP A C 1
ATOM 1744 O O . TRP A 1 214 ? -4.903 0.467 2.842 1.00 98.12 214 TRP A O 1
ATOM 1754 N N . VAL A 1 215 ? -5.323 2.098 1.330 1.00 96.69 215 VAL A N 1
ATOM 1755 C CA . VAL A 1 215 ? -6.781 2.027 1.401 1.00 96.69 215 VAL A CA 1
ATOM 1756 C C . VAL A 1 215 ? -7.319 1.863 -0.016 1.00 96.69 215 VAL A C 1
ATOM 1758 O O . VAL A 1 215 ? -7.072 2.704 -0.890 1.00 96.69 215 VAL A O 1
ATOM 1761 N N . LYS A 1 216 ? -8.053 0.771 -0.245 1.00 95.75 216 LYS A N 1
ATOM 1762 C CA . LYS A 1 216 ? -8.543 0.364 -1.565 1.00 95.75 216 LYS A CA 1
ATOM 1763 C C . LYS A 1 216 ? -9.343 1.481 -2.225 1.00 95.75 216 LYS A C 1
ATOM 1765 O O . LYS A 1 216 ? -10.304 2.008 -1.666 1.00 95.75 216 LYS A O 1
ATOM 1770 N N . GLY A 1 217 ? -8.961 1.833 -3.448 1.00 92.56 217 GLY A N 1
ATOM 1771 C CA . GLY A 1 217 ? -9.619 2.878 -4.227 1.00 92.56 217 GLY A CA 1
ATOM 1772 C C . GLY A 1 217 ? -9.327 4.305 -3.754 1.00 92.56 217 GLY A C 1
ATOM 1773 O O . GLY A 1 217 ? -9.863 5.234 -4.354 1.00 92.56 217 GLY A O 1
ATOM 1774 N N . LYS A 1 218 ? -8.532 4.502 -2.689 1.00 94.25 218 LYS A N 1
ATOM 1775 C CA . LYS A 1 218 ? -8.269 5.825 -2.097 1.00 94.25 218 LYS A CA 1
ATOM 1776 C C . LYS A 1 218 ? -6.831 6.285 -2.267 1.00 94.25 218 LYS A C 1
ATOM 1778 O O . LYS A 1 218 ? -6.623 7.418 -2.681 1.00 94.25 218 LYS A O 1
ATOM 1783 N N . GLY A 1 219 ? -5.845 5.442 -1.969 1.00 95.50 219 GLY A N 1
ATOM 1784 C CA . GLY A 1 219 ? -4.454 5.883 -2.033 1.00 95.50 219 GLY A CA 1
ATOM 1785 C C . GLY A 1 219 ? -3.484 5.071 -1.186 1.00 95.50 219 GLY A C 1
ATOM 1786 O O . GLY A 1 219 ? -3.862 4.092 -0.537 1.00 95.50 219 GLY A O 1
ATOM 1787 N N . ILE A 1 220 ? -2.227 5.520 -1.193 1.00 96.75 220 ILE A N 1
ATOM 1788 C CA . ILE A 1 220 ? -1.133 4.984 -0.373 1.00 96.75 220 ILE A CA 1
ATOM 1789 C C . ILE A 1 220 ? -0.491 6.121 0.413 1.00 96.75 220 ILE A C 1
ATOM 1791 O O . ILE A 1 220 ? -0.236 7.184 -0.138 1.00 96.75 220 ILE A O 1
ATOM 1795 N N . GLY A 1 221 ? -0.205 5.897 1.687 1.00 96.31 221 GLY A N 1
ATOM 1796 C CA . GLY A 1 221 ? 0.541 6.820 2.531 1.00 96.31 221 GLY A CA 1
ATOM 1797 C C . GLY A 1 221 ? 1.699 6.106 3.209 1.00 96.31 221 GLY A C 1
ATOM 1798 O O . GLY A 1 221 ? 1.640 4.900 3.446 1.00 96.31 221 GLY A O 1
ATOM 1799 N N . ALA A 1 222 ? 2.744 6.854 3.538 1.00 96.31 222 ALA A N 1
ATOM 1800 C CA . ALA A 1 222 ? 3.861 6.362 4.328 1.00 96.31 222 ALA A CA 1
ATOM 1801 C C . ALA A 1 222 ? 4.044 7.252 5.556 1.00 96.31 222 ALA A C 1
ATOM 1803 O O . ALA A 1 222 ? 3.883 8.472 5.479 1.00 96.31 222 ALA A O 1
ATOM 1804 N N . THR A 1 223 ? 4.396 6.652 6.687 1.00 96.38 223 THR A N 1
ATOM 1805 C CA . THR A 1 223 ? 4.817 7.416 7.862 1.00 96.38 223 THR A CA 1
ATOM 1806 C C . THR A 1 223 ? 6.213 7.988 7.657 1.00 96.38 223 THR A C 1
ATOM 1808 O O . THR A 1 223 ? 6.957 7.578 6.760 1.00 96.38 223 THR A O 1
ATOM 1811 N N . LYS A 1 224 ? 6.640 8.875 8.559 1.00 95.25 224 LYS A N 1
ATOM 1812 C CA . LYS A 1 224 ? 8.078 9.094 8.756 1.00 95.25 224 LYS A CA 1
ATOM 1813 C C . LYS A 1 224 ? 8.766 7.814 9.252 1.00 95.25 224 LYS A C 1
ATOM 1815 O O . LYS A 1 224 ? 8.121 6.832 9.621 1.00 95.25 224 LYS A O 1
ATOM 1820 N N . ILE A 1 225 ? 10.091 7.855 9.274 1.00 95.12 225 ILE A N 1
ATOM 1821 C CA . ILE A 1 225 ? 10.926 6.791 9.826 1.00 95.12 225 ILE A CA 1
ATOM 1822 C C . ILE A 1 225 ? 11.033 6.972 11.346 1.00 95.12 225 ILE A C 1
ATOM 1824 O O . ILE A 1 225 ? 11.289 8.080 11.830 1.00 95.12 225 ILE A O 1
ATOM 1828 N N . TYR A 1 226 ? 10.875 5.885 12.096 1.00 94.19 226 TYR A N 1
ATOM 1829 C CA . TYR A 1 226 ? 10.963 5.859 13.555 1.00 94.19 226 TYR A CA 1
ATOM 1830 C C . TYR A 1 226 ? 12.140 5.010 14.017 1.00 94.19 226 TYR A C 1
ATOM 1832 O O . TYR A 1 226 ? 12.459 4.007 13.392 1.00 94.19 226 TYR A O 1
ATOM 1840 N N . LYS A 1 227 ? 12.768 5.395 15.131 1.00 91.75 227 LYS A N 1
ATOM 1841 C CA . LYS A 1 227 ? 13.813 4.600 15.789 1.00 91.75 227 LYS A CA 1
ATOM 1842 C C . LYS A 1 227 ? 13.178 3.610 16.753 1.00 91.75 227 LYS A C 1
ATOM 1844 O O . LYS A 1 227 ? 12.342 4.016 17.553 1.00 91.75 227 LYS A O 1
ATOM 1849 N N . THR A 1 228 ? 13.626 2.361 16.731 1.00 88.50 228 THR A N 1
ATOM 1850 C CA . THR A 1 228 ? 13.186 1.352 17.708 1.00 88.50 228 THR A CA 1
ATOM 1851 C C . THR A 1 228 ? 13.928 1.498 19.039 1.00 88.50 228 THR A C 1
ATOM 1853 O O . THR A 1 228 ? 13.362 1.281 20.103 1.00 88.50 228 THR A O 1
ATOM 1856 N N . GLY A 1 229 ? 15.209 1.888 19.001 1.00 84.44 229 GLY A N 1
ATOM 1857 C CA . GLY A 1 229 ? 16.069 1.912 20.189 1.00 84.44 229 GLY A CA 1
ATOM 1858 C C . GLY A 1 229 ? 16.427 0.518 20.724 1.00 84.44 229 GLY A C 1
ATOM 1859 O O . GLY A 1 229 ? 16.913 0.414 21.849 1.00 84.44 229 GLY A O 1
ATOM 1860 N N . LEU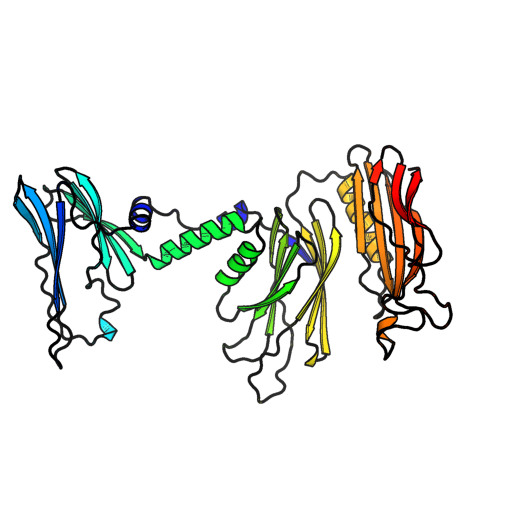 A 1 230 ? 16.197 -0.541 19.937 1.00 84.69 230 LEU A N 1
ATOM 1861 C CA . LEU A 1 230 ? 16.553 -1.913 20.300 1.00 84.69 230 LEU A CA 1
ATOM 1862 C C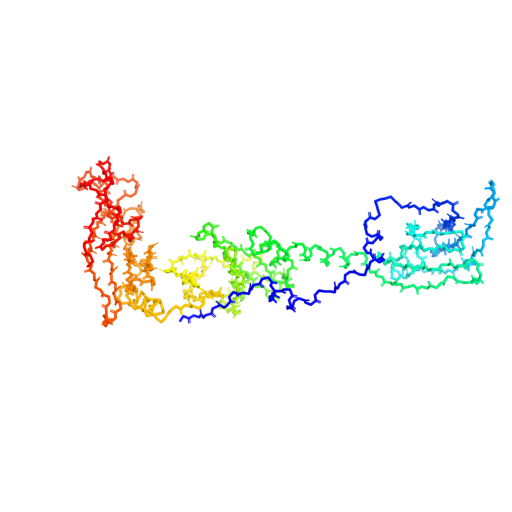 . LEU A 1 230 ? 18.078 -2.075 20.389 1.00 84.69 230 LEU A C 1
ATOM 1864 O O . LEU A 1 230 ? 18.837 -1.496 19.612 1.00 84.69 230 LEU A O 1
ATOM 1868 N N . TYR A 1 231 ? 18.530 -2.884 21.345 1.00 75.38 231 TYR A N 1
ATOM 1869 C CA . TYR A 1 231 ? 19.952 -3.111 21.631 1.00 75.38 231 TYR A CA 1
ATOM 1870 C C . TYR A 1 231 ? 20.387 -4.528 21.229 1.00 75.38 231 TYR A C 1
ATOM 1872 O O . TYR A 1 231 ? 19.598 -5.466 21.303 1.00 75.38 231 TYR A O 1
ATOM 1880 N N . HIS A 1 232 ? 21.655 -4.720 20.843 1.00 69.50 232 HIS A N 1
ATOM 1881 C CA . HIS A 1 232 ? 22.195 -6.049 20.537 1.00 69.50 232 HIS A CA 1
ATOM 1882 C C . HIS A 1 232 ? 22.613 -6.797 21.804 1.00 69.50 232 HIS A C 1
ATOM 1884 O O . HIS A 1 232 ? 23.653 -6.452 22.358 1.00 69.50 232 HIS A O 1
ATOM 1890 N N . PRO A 1 233 ? 21.968 -7.909 22.204 1.00 61.22 233 PRO A N 1
ATOM 1891 C CA . PRO A 1 233 ? 22.381 -8.691 23.376 1.00 61.22 233 PRO A CA 1
ATOM 1892 C C . PRO A 1 233 ? 23.705 -9.476 23.193 1.00 61.22 233 PRO A C 1
ATOM 1894 O O . PRO A 1 233 ? 23.971 -10.428 23.918 1.00 61.22 233 PRO A O 1
ATOM 1897 N N . GLY A 1 234 ? 24.566 -9.078 22.247 1.00 60.78 234 GLY A N 1
ATOM 1898 C CA . GLY A 1 234 ? 25.858 -9.703 21.945 1.00 60.78 234 GLY A CA 1
ATOM 1899 C C . GLY A 1 234 ? 25.829 -10.971 21.066 1.00 60.78 234 GLY A C 1
ATOM 1900 O O . GLY A 1 234 ? 24.852 -11.714 21.004 1.00 60.78 234 GLY A O 1
ATOM 1901 N N . GLY A 1 235 ? 26.953 -11.203 20.373 1.00 54.16 235 GLY A N 1
ATOM 1902 C CA . GLY A 1 235 ? 27.491 -12.496 19.912 1.00 54.16 235 GLY A CA 1
ATOM 1903 C C . GLY A 1 235 ? 26.813 -13.285 18.781 1.00 54.16 235 GLY A C 1
ATOM 1904 O O . GLY A 1 235 ? 27.484 -14.133 18.195 1.00 54.16 235 GLY A O 1
ATOM 1905 N N . LYS A 1 236 ? 25.529 -13.082 18.464 1.00 55.91 236 LYS A N 1
ATOM 1906 C CA . LYS A 1 236 ? 24.820 -13.920 17.473 1.00 55.91 236 LYS A CA 1
ATOM 1907 C C . LYS A 1 236 ? 24.046 -13.118 16.422 1.00 55.91 236 LYS A C 1
ATOM 1909 O O . LYS A 1 236 ? 23.267 -12.240 16.762 1.00 55.91 236 LYS A O 1
ATOM 1914 N N . PHE A 1 237 ? 24.209 -13.528 15.165 1.00 58.47 237 PHE A N 1
ATOM 1915 C CA . PHE A 1 237 ? 23.612 -12.975 13.942 1.00 58.47 237 PHE A CA 1
ATOM 1916 C C . PHE A 1 237 ? 22.129 -13.365 13.725 1.00 58.47 237 PHE A C 1
ATOM 1918 O O . PHE A 1 237 ? 21.775 -13.831 12.645 1.00 58.47 237 PHE A O 1
ATOM 1925 N N . TYR A 1 238 ? 21.247 -13.270 14.729 1.00 62.19 238 TYR A N 1
ATOM 1926 C CA . TYR A 1 238 ? 19.803 -13.478 14.501 1.00 62.19 238 TYR A CA 1
ATOM 1927 C C . TYR A 1 238 ? 19.072 -12.139 14.432 1.00 62.19 238 TYR A C 1
ATOM 1929 O O . TYR A 1 238 ? 19.149 -11.370 15.382 1.00 62.19 238 TYR A O 1
ATOM 1937 N N . ARG A 1 239 ? 18.340 -11.870 13.342 1.00 68.25 239 ARG A N 1
ATOM 1938 C CA . ARG A 1 239 ? 17.547 -10.639 13.197 1.00 68.25 239 ARG A CA 1
ATOM 1939 C C . ARG A 1 239 ? 16.536 -10.523 14.346 1.00 68.25 239 ARG A C 1
ATOM 1941 O O . ARG A 1 239 ? 15.647 -11.355 14.514 1.00 68.25 239 ARG A O 1
ATOM 1948 N N . ILE A 1 240 ? 16.715 -9.498 15.162 1.00 76.25 240 ILE A N 1
ATOM 1949 C CA . ILE A 1 240 ? 15.816 -8.970 16.175 1.00 76.25 240 ILE A CA 1
ATOM 1950 C C . ILE A 1 240 ? 14.899 -8.022 15.412 1.00 76.25 240 ILE A C 1
ATOM 1952 O O . ILE A 1 240 ? 15.175 -6.829 15.302 1.00 76.25 240 ILE A O 1
ATOM 1956 N N . GLY A 1 241 ? 13.868 -8.624 14.820 1.00 82.25 241 GLY A N 1
ATOM 1957 C CA . GLY A 1 241 ? 12.809 -7.925 14.107 1.00 82.25 241 GLY A CA 1
ATOM 1958 C C . GLY A 1 241 ? 11.886 -7.155 15.047 1.00 82.25 241 GLY A C 1
ATOM 1959 O O . GLY A 1 241 ? 11.917 -7.334 16.269 1.00 82.25 241 GLY A O 1
ATOM 1960 N N . VAL A 1 242 ? 11.020 -6.349 14.459 1.00 89.31 242 VAL A N 1
ATOM 1961 C CA . VAL A 1 242 ? 9.817 -5.829 15.107 1.00 89.31 242 VAL A CA 1
ATOM 1962 C C . VAL A 1 242 ? 8.592 -6.517 14.517 1.00 89.31 242 VAL A C 1
ATOM 1964 O O . VAL A 1 242 ? 8.628 -6.979 13.381 1.00 89.31 242 VAL A O 1
ATOM 1967 N N . ASP A 1 243 ? 7.549 -6.592 15.326 1.00 91.69 243 ASP A N 1
ATOM 1968 C CA . ASP A 1 243 ? 6.223 -7.104 14.985 1.00 91.69 243 ASP A CA 1
ATOM 1969 C C . ASP A 1 243 ? 5.215 -5.973 15.249 1.00 91.69 243 ASP A C 1
ATOM 1971 O O . ASP A 1 243 ? 5.565 -4.972 15.896 1.00 91.69 243 ASP A O 1
ATOM 1975 N N . PHE A 1 244 ? 3.995 -6.075 14.729 1.00 96.12 244 PHE A N 1
ATOM 1976 C CA . PHE A 1 244 ? 2.972 -5.067 14.966 1.00 96.12 244 PHE A CA 1
ATOM 1977 C C . PHE A 1 244 ? 1.529 -5.571 14.921 1.00 96.12 244 PHE A C 1
ATOM 1979 O O . PHE A 1 244 ? 1.151 -6.418 14.118 1.00 96.12 244 PHE A O 1
ATOM 1986 N N . ASP A 1 245 ? 0.691 -4.920 15.724 1.00 95.00 245 ASP A N 1
ATOM 1987 C CA . ASP A 1 245 ? -0.761 -5.041 15.681 1.00 95.00 245 ASP A CA 1
ATOM 1988 C C . ASP A 1 245 ? -1.384 -3.734 15.178 1.00 95.00 245 ASP A C 1
ATOM 1990 O O . ASP A 1 245 ? -0.949 -2.631 15.526 1.00 95.00 245 ASP A O 1
ATOM 1994 N N . VAL A 1 246 ? -2.436 -3.849 14.366 1.00 95.06 246 VAL A N 1
ATOM 1995 C CA . VAL A 1 246 ? -3.169 -2.705 13.810 1.00 95.06 246 VAL A CA 1
ATOM 1996 C C . VAL A 1 246 ? -4.647 -2.833 14.130 1.00 95.06 246 VAL A C 1
ATOM 1998 O O . VAL A 1 246 ? -5.264 -3.866 13.882 1.00 95.06 246 VAL A O 1
ATOM 2001 N N . SER A 1 247 ? -5.241 -1.745 14.611 1.00 92.50 247 SER A N 1
ATOM 2002 C CA . SER A 1 247 ? -6.678 -1.644 14.846 1.00 92.50 247 SER A CA 1
ATOM 2003 C C . SER A 1 247 ? -7.239 -0.337 14.293 1.00 92.50 247 SER A C 1
ATOM 2005 O O . SER A 1 247 ? -6.578 0.701 14.301 1.00 92.50 247 SER A O 1
ATOM 2007 N N . ILE A 1 248 ? -8.471 -0.396 13.787 1.00 92.62 248 ILE A N 1
ATOM 2008 C CA . ILE A 1 248 ? -9.218 0.786 13.354 1.00 92.62 248 ILE A CA 1
ATOM 2009 C C . ILE A 1 248 ? -9.898 1.394 14.583 1.00 92.62 248 ILE A C 1
ATOM 2011 O O . ILE A 1 248 ? -10.678 0.714 15.249 1.00 92.62 248 ILE A O 1
ATOM 2015 N N . ILE A 1 249 ? -9.583 2.658 14.876 1.00 88.62 249 ILE A N 1
ATOM 2016 C CA . ILE A 1 249 ? -10.180 3.437 15.970 1.00 88.62 249 ILE A CA 1
ATOM 2017 C C . ILE A 1 249 ? -11.512 4.027 15.516 1.00 88.62 249 ILE A C 1
ATOM 2019 O O . ILE A 1 249 ? -12.510 3.937 16.209 1.00 88.62 249 ILE A O 1
ATOM 2023 N N . ASN A 1 250 ? -11.555 4.669 14.359 1.00 83.19 250 ASN A N 1
ATOM 2024 C CA . ASN A 1 250 ? -12.806 5.091 13.747 1.00 83.19 250 ASN A CA 1
ATOM 2025 C C . ASN A 1 250 ? -12.582 5.303 12.254 1.00 83.19 250 ASN A C 1
ATOM 2027 O O . ASN A 1 250 ? -11.451 5.343 11.755 1.00 83.19 250 ASN A O 1
ATOM 2031 N N . ARG A 1 251 ? -13.689 5.415 11.535 1.00 84.94 251 ARG A N 1
ATOM 2032 C CA . ARG A 1 251 ? -13.687 5.608 10.098 1.00 84.94 251 ARG A CA 1
ATOM 2033 C C . ARG A 1 251 ? -14.754 6.620 9.728 1.00 84.94 251 ARG A C 1
ATOM 2035 O O . ARG A 1 251 ? -15.900 6.493 10.152 1.00 84.94 251 ARG A O 1
ATOM 2042 N N . GLY A 1 252 ? -14.364 7.591 8.915 1.00 82.81 252 GLY A N 1
ATOM 2043 C CA . GLY A 1 252 ? -15.296 8.478 8.238 1.00 82.81 252 GLY A CA 1
ATOM 2044 C C . GLY A 1 252 ? -15.241 8.304 6.730 1.00 82.81 252 GLY A C 1
ATOM 2045 O O . GLY A 1 252 ? -14.750 7.305 6.193 1.00 82.81 252 GLY A O 1
ATOM 2046 N N . ARG A 1 253 ? -15.765 9.298 6.017 1.00 79.94 253 ARG A N 1
ATOM 2047 C CA . ARG A 1 253 ? -15.913 9.240 4.560 1.00 79.94 253 ARG A CA 1
ATOM 2048 C C . ARG A 1 253 ? -14.586 9.402 3.822 1.00 79.94 253 ARG A C 1
ATOM 2050 O O . ARG A 1 253 ? -14.355 8.762 2.789 1.00 79.94 253 ARG A O 1
ATOM 2057 N N . ASN A 1 254 ? -13.740 10.288 4.332 1.00 87.94 254 ASN A N 1
ATOM 2058 C CA . ASN A 1 254 ? -12.462 10.669 3.739 1.00 87.94 254 ASN A CA 1
ATOM 2059 C C . ASN A 1 254 ? -11.270 10.489 4.686 1.00 87.94 254 ASN A C 1
ATOM 2061 O O . ASN A 1 254 ? -10.182 10.977 4.385 1.00 87.94 254 ASN A O 1
ATOM 2065 N N . PHE A 1 255 ? -11.470 9.787 5.802 1.00 90.62 255 PHE A N 1
ATOM 2066 C CA . PHE A 1 255 ? -10.398 9.463 6.726 1.00 90.62 255 PHE A CA 1
ATOM 2067 C C . PHE A 1 255 ? -10.630 8.143 7.475 1.00 90.62 255 PHE A C 1
ATOM 2069 O O . PHE A 1 255 ? -11.726 7.571 7.491 1.00 90.62 255 PHE A O 1
ATOM 2076 N N . LEU A 1 256 ? -9.564 7.683 8.116 1.00 93.75 256 LEU A N 1
ATOM 2077 C CA . LEU A 1 256 ? -9.467 6.493 8.945 1.00 93.75 256 LEU A CA 1
ATOM 2078 C C . LEU A 1 256 ? -8.485 6.791 10.082 1.00 93.75 256 LEU A C 1
ATOM 2080 O O . LEU A 1 256 ? -7.331 7.114 9.805 1.00 93.75 256 LEU A O 1
ATOM 2084 N N . ASN A 1 257 ? -8.896 6.637 11.341 1.00 92.25 257 ASN A N 1
ATOM 2085 C CA . ASN A 1 257 ? -7.952 6.665 12.456 1.00 92.25 257 ASN A CA 1
ATOM 2086 C C . ASN A 1 257 ? -7.499 5.238 12.796 1.00 92.25 257 ASN A C 1
ATOM 2088 O O . ASN A 1 257 ? -8.322 4.342 12.992 1.00 92.25 257 ASN A O 1
ATOM 2092 N N . LEU A 1 258 ? -6.186 5.026 12.877 1.00 95.25 258 LEU A N 1
ATOM 2093 C CA . LEU A 1 258 ? -5.556 3.744 13.197 1.00 95.25 258 LEU A CA 1
ATOM 2094 C C . LEU A 1 258 ? -4.810 3.827 14.527 1.00 95.25 258 LEU A C 1
ATOM 2096 O O . LEU A 1 258 ? -4.065 4.780 14.743 1.00 95.25 258 LEU A O 1
ATOM 2100 N N . ALA A 1 259 ? -4.945 2.800 15.363 1.00 94.19 259 ALA A N 1
ATOM 2101 C CA . ALA A 1 259 ? -4.054 2.520 16.485 1.00 94.19 259 ALA A CA 1
ATOM 2102 C C . ALA A 1 259 ? -3.110 1.389 16.073 1.00 94.19 259 ALA A C 1
ATOM 2104 O O . ALA A 1 259 ? -3.561 0.301 15.703 1.00 94.19 259 ALA A O 1
ATOM 2105 N N . ILE A 1 260 ? -1.809 1.662 16.121 1.00 95.31 260 ILE A N 1
ATOM 2106 C CA . ILE A 1 260 ? -0.753 0.726 15.741 1.00 95.31 260 ILE A CA 1
ATOM 2107 C C . ILE A 1 260 ? 0.163 0.506 16.941 1.00 95.31 260 ILE A C 1
ATOM 2109 O O . ILE A 1 260 ? 0.742 1.459 17.463 1.00 95.31 260 ILE A O 1
ATOM 2113 N N . GLU A 1 261 ? 0.298 -0.747 17.361 1.00 95.38 261 GLU A N 1
ATOM 2114 C CA . GLU A 1 261 ? 1.245 -1.179 18.388 1.00 95.38 261 GLU A CA 1
ATOM 2115 C C . GLU A 1 261 ? 2.408 -1.892 17.701 1.00 95.38 261 GLU A C 1
ATOM 2117 O O . GLU A 1 261 ? 2.212 -2.950 17.120 1.00 95.38 261 GLU A O 1
ATOM 2122 N N . VAL A 1 262 ? 3.612 -1.321 17.752 1.00 94.25 262 VAL A N 1
ATOM 2123 C CA . VAL A 1 262 ? 4.845 -1.944 17.243 1.00 94.25 262 VAL A CA 1
ATOM 2124 C C . VAL A 1 262 ? 5.644 -2.452 18.432 1.00 94.25 262 VAL A C 1
ATOM 2126 O O . VAL A 1 262 ? 5.836 -1.720 19.404 1.00 94.25 262 VAL A O 1
ATOM 2129 N N . TYR A 1 263 ? 6.115 -3.694 18.391 1.00 93.19 263 TYR A N 1
ATOM 2130 C CA . TYR A 1 263 ? 6.725 -4.314 19.561 1.00 93.19 263 TYR A CA 1
ATOM 2131 C C . TYR A 1 263 ? 7.825 -5.323 19.235 1.00 93.19 263 TYR A C 1
ATOM 2133 O O . TYR A 1 263 ? 7.968 -5.839 18.130 1.00 93.19 263 TYR A O 1
ATOM 2141 N N . ASN A 1 264 ? 8.617 -5.632 20.261 1.00 90.12 264 ASN A N 1
ATOM 2142 C CA . ASN A 1 264 ? 9.558 -6.739 20.287 1.00 90.12 264 ASN A CA 1
ATOM 2143 C C . ASN A 1 264 ? 9.366 -7.523 21.590 1.00 90.12 264 ASN A C 1
ATOM 2145 O O . ASN A 1 264 ? 9.787 -7.095 22.669 1.00 90.12 264 ASN A O 1
ATOM 2149 N N . ARG A 1 265 ? 8.764 -8.715 21.490 1.00 85.25 265 ARG A N 1
ATOM 2150 C CA . ARG A 1 265 ? 8.446 -9.545 22.667 1.00 85.25 265 ARG A CA 1
ATOM 2151 C C . ARG A 1 265 ? 9.692 -9.984 23.442 1.00 85.25 265 ARG A C 1
ATOM 2153 O O . ARG A 1 265 ? 9.630 -10.130 24.658 1.00 85.25 265 ARG A O 1
ATOM 2160 N N . ARG A 1 266 ? 10.831 -10.179 22.763 1.00 82.75 266 ARG A N 1
ATOM 2161 C CA . ARG A 1 266 ? 12.076 -10.659 23.394 1.00 82.75 266 ARG A CA 1
ATOM 2162 C C . ARG A 1 266 ? 12.722 -9.607 24.291 1.00 82.75 266 ARG A C 1
ATOM 2164 O O . ARG A 1 266 ? 13.275 -9.967 25.322 1.00 82.75 266 ARG A O 1
ATOM 2171 N N . GLN A 1 267 ? 12.661 -8.337 23.900 1.00 83.00 267 GLN A N 1
ATOM 2172 C CA . GLN A 1 267 ? 13.229 -7.220 24.661 1.00 83.00 267 GLN A CA 1
ATOM 2173 C C . GLN A 1 267 ? 12.194 -6.485 25.514 1.00 83.00 267 GLN A C 1
ATOM 2175 O O . GLN A 1 267 ? 12.535 -5.486 26.137 1.00 83.00 267 GLN A O 1
ATOM 2180 N N . GLN A 1 268 ? 10.944 -6.968 25.547 1.00 85.62 268 GLN A N 1
ATOM 2181 C CA . GLN A 1 268 ? 9.829 -6.318 26.247 1.00 85.62 268 GLN A CA 1
ATOM 2182 C C . GLN A 1 268 ? 9.668 -4.841 25.851 1.00 85.62 268 GLN A C 1
ATOM 2184 O O . GLN A 1 268 ? 9.254 -4.003 26.649 1.00 85.62 268 GLN A O 1
ATOM 2189 N N . TRP A 1 269 ? 10.009 -4.526 24.602 1.00 88.56 269 TRP A N 1
ATOM 2190 C CA . TRP A 1 269 ? 9.878 -3.192 24.039 1.00 88.56 269 TRP A CA 1
ATOM 2191 C C . TRP A 1 269 ? 8.563 -3.099 23.269 1.00 88.56 269 TRP A C 1
ATOM 2193 O O . TRP A 1 269 ? 8.207 -4.028 22.542 1.00 88.56 269 TRP A O 1
ATOM 2203 N N . LYS A 1 270 ? 7.850 -1.984 23.428 1.00 92.56 270 LYS A N 1
ATOM 2204 C CA . LYS A 1 270 ? 6.623 -1.685 22.692 1.00 92.56 270 LYS A CA 1
ATOM 2205 C C . LYS A 1 270 ? 6.435 -0.186 22.529 1.00 92.56 270 LYS A C 1
ATOM 2207 O O . LYS A 1 270 ? 6.824 0.592 23.400 1.00 92.56 270 LYS A O 1
ATOM 2212 N N . GLU A 1 271 ? 5.771 0.196 21.453 1.00 92.00 271 GLU A N 1
ATOM 2213 C CA . GLU A 1 271 ? 5.364 1.561 21.179 1.00 92.00 271 GLU A CA 1
ATOM 2214 C C . GLU A 1 271 ? 3.968 1.570 20.552 1.00 92.00 271 GLU A C 1
ATOM 2216 O O . GLU A 1 271 ? 3.703 0.835 19.606 1.00 92.00 271 GLU A O 1
ATOM 2221 N N . VAL A 1 272 ? 3.077 2.417 21.075 1.00 92.75 272 VAL A N 1
ATOM 2222 C CA . VAL A 1 272 ? 1.718 2.595 20.548 1.00 92.75 272 VAL A CA 1
ATOM 2223 C C . VAL A 1 272 ? 1.621 3.963 19.888 1.00 92.75 272 VAL A C 1
ATOM 2225 O O . VAL A 1 272 ? 2.004 4.977 20.480 1.00 92.75 272 VAL A O 1
ATOM 2228 N N . ARG A 1 273 ? 1.111 4.007 18.657 1.00 93.06 273 ARG A N 1
ATOM 2229 C CA . ARG A 1 273 ? 0.916 5.240 17.890 1.00 93.06 273 ARG A CA 1
ATOM 2230 C C . ARG A 1 273 ? -0.471 5.293 17.270 1.00 93.06 273 ARG A C 1
ATOM 2232 O O . ARG A 1 273 ? -0.944 4.309 16.710 1.00 93.06 273 ARG A O 1
ATOM 2239 N N . ASN A 1 274 ? -1.058 6.489 17.299 1.00 93.06 274 ASN A N 1
ATOM 2240 C CA . ASN A 1 274 ? -2.323 6.783 16.634 1.00 93.06 274 ASN A CA 1
ATOM 2241 C C . ASN A 1 274 ? -2.087 7.645 15.390 1.00 93.06 274 ASN A C 1
ATOM 2243 O O . ASN A 1 274 ? -1.440 8.702 15.470 1.00 93.06 274 ASN A O 1
ATOM 2247 N N . PHE A 1 275 ? -2.652 7.210 14.267 1.00 95.38 275 PHE A N 1
ATOM 2248 C CA . PHE A 1 275 ? -2.527 7.844 12.959 1.00 95.38 275 PHE A CA 1
ATOM 2249 C C . PHE A 1 275 ? -3.884 8.277 12.421 1.00 95.38 275 PHE A C 1
ATOM 2251 O O . PHE A 1 275 ? -4.807 7.471 12.406 1.00 95.38 275 PHE A O 1
ATOM 2258 N N . HIS A 1 276 ? -3.969 9.510 11.926 1.00 93.94 276 HIS A N 1
ATOM 2259 C CA . HIS A 1 276 ? -5.101 10.011 11.152 1.00 93.94 276 HIS A CA 1
ATOM 2260 C C . HIS A 1 276 ? -4.776 9.903 9.668 1.00 93.94 276 HIS A C 1
ATOM 2262 O O . HIS A 1 276 ? -3.971 10.671 9.145 1.00 93.94 276 HIS A O 1
ATOM 2268 N N . VAL A 1 277 ? -5.357 8.924 8.991 1.00 96.00 277 VAL A N 1
ATOM 2269 C CA . VAL A 1 277 ? -5.137 8.671 7.569 1.00 96.00 277 VAL A CA 1
ATOM 2270 C C . VAL A 1 277 ? -6.236 9.372 6.788 1.00 96.00 277 VAL A C 1
ATOM 2272 O O . VAL A 1 277 ? -7.382 8.952 6.866 1.00 96.00 277 VAL A O 1
ATOM 2275 N N . GLU A 1 278 ? -5.904 10.410 6.027 1.00 93.94 278 GLU A N 1
ATOM 2276 C CA . GLU A 1 278 ? -6.862 11.187 5.236 1.00 93.94 278 GLU A CA 1
ATOM 2277 C C . GLU A 1 278 ? -6.613 11.028 3.731 1.00 93.94 278 GLU A C 1
ATOM 2279 O O . GLU A 1 278 ? -5.477 10.897 3.272 1.00 93.94 278 GLU A O 1
ATOM 2284 N N . TRP A 1 279 ? -7.680 11.063 2.938 1.00 93.06 279 TRP A N 1
ATOM 2285 C CA . TRP A 1 279 ? -7.625 11.087 1.475 1.00 93.06 279 TRP A CA 1
ATOM 2286 C C . TRP A 1 279 ? -8.539 12.172 0.918 1.00 93.06 279 TRP A C 1
ATOM 2288 O O . TRP A 1 279 ? -9.432 12.685 1.598 1.00 93.06 279 TRP A O 1
ATOM 2298 N N . LYS A 1 280 ? -8.332 12.542 -0.348 1.00 84.88 280 LYS A N 1
ATOM 2299 C CA . LYS A 1 280 ? -9.225 13.491 -1.013 1.00 84.88 280 LYS A CA 1
ATOM 2300 C C . LYS A 1 280 ? -10.618 12.872 -1.151 1.00 84.88 280 LYS A C 1
ATOM 2302 O O . LYS A 1 280 ? -10.808 11.791 -1.705 1.00 84.88 280 LYS A O 1
ATOM 2307 N N . GLY A 1 281 ? -11.607 13.580 -0.623 1.00 67.62 281 GLY A N 1
ATOM 2308 C CA . GLY A 1 281 ? -13.025 13.324 -0.839 1.00 67.62 281 GLY A CA 1
ATOM 2309 C C . GLY A 1 281 ? -13.680 14.530 -1.507 1.00 67.62 281 GLY A C 1
ATOM 2310 O O . GLY A 1 281 ? -13.128 15.630 -1.508 1.00 67.62 281 GLY A O 1
ATOM 2311 N N . THR A 1 282 ? -14.877 14.346 -2.066 1.00 54.66 282 THR A N 1
ATOM 2312 C CA . THR A 1 282 ? -15.775 15.475 -2.367 1.00 54.66 282 THR A CA 1
ATOM 2313 C C . THR A 1 282 ? -15.912 16.355 -1.129 1.00 54.66 282 THR A C 1
ATOM 2315 O O . THR A 1 282 ? -16.075 15.789 -0.051 1.00 54.66 282 THR A O 1
ATOM 2318 N N . ASN A 1 283 ? -15.856 17.686 -1.293 1.00 56.06 283 ASN A N 1
ATOM 2319 C CA . ASN A 1 283 ? -15.948 18.680 -0.213 1.00 56.06 283 ASN A CA 1
ATOM 2320 C C . ASN A 1 283 ? -16.851 18.202 0.932 1.00 56.06 283 ASN A C 1
ATOM 2322 O O . ASN A 1 283 ? -18.067 18.095 0.769 1.00 56.06 283 ASN A O 1
ATOM 2326 N N . VAL A 1 284 ? -16.218 17.890 2.060 1.00 59.41 284 VAL A N 1
ATOM 2327 C CA . VAL A 1 284 ? -16.879 17.483 3.297 1.00 59.41 284 VAL A CA 1
ATOM 2328 C C . VAL A 1 284 ? -17.702 18.674 3.780 1.00 59.41 284 VAL A C 1
ATOM 2330 O O . VAL A 1 284 ? -17.191 19.797 3.840 1.00 59.41 284 VAL A O 1
ATOM 2333 N N . SER A 1 285 ? -18.986 18.455 4.059 1.00 68.88 285 SER A N 1
ATOM 2334 C CA . SER A 1 285 ? -19.850 19.521 4.582 1.00 68.88 285 SER A CA 1
ATOM 2335 C C . SER A 1 285 ? -19.352 19.999 5.954 1.00 68.88 285 SER A C 1
ATOM 2337 O O . SER A 1 285 ? -18.648 19.268 6.651 1.00 68.88 285 SER A O 1
ATOM 2339 N N . THR A 1 286 ? -19.709 21.220 6.365 1.00 84.50 286 THR A N 1
ATOM 2340 C CA . THR A 1 286 ? -19.363 21.727 7.707 1.00 84.50 286 THR A CA 1
ATOM 2341 C C . THR A 1 286 ? -19.871 20.785 8.800 1.00 84.50 286 THR A C 1
ATOM 2343 O O . THR A 1 286 ? -19.094 20.421 9.677 1.00 84.50 286 THR A O 1
ATOM 2346 N N . PHE A 1 287 ? -21.117 20.315 8.674 1.00 88.06 287 PHE A N 1
ATOM 2347 C CA . PHE A 1 287 ? -21.731 19.371 9.606 1.00 88.06 287 PHE A CA 1
ATOM 2348 C C . PHE A 1 287 ? -20.955 18.053 9.707 1.00 88.06 287 PHE A C 1
ATOM 2350 O O . PHE A 1 287 ? -20.672 17.575 10.797 1.00 88.06 287 PHE A O 1
ATOM 2357 N N . GLU A 1 288 ? -20.540 17.480 8.577 1.00 84.62 288 GLU A N 1
ATOM 2358 C CA . GLU A 1 288 ? -19.770 16.231 8.578 1.00 84.62 288 GLU A CA 1
ATOM 2359 C C . GLU A 1 288 ? -18.437 16.403 9.331 1.00 84.62 288 GLU A C 1
ATOM 2361 O O . GLU A 1 288 ? -18.116 15.578 10.177 1.00 84.62 288 GLU A O 1
ATOM 2366 N N . ARG A 1 289 ? -17.732 17.535 9.173 1.00 83.69 289 ARG A N 1
ATOM 2367 C CA . ARG A 1 289 ? -16.515 17.827 9.966 1.00 83.69 289 ARG A CA 1
ATOM 2368 C C . ARG A 1 289 ? -16.795 18.023 11.458 1.00 83.69 289 ARG A C 1
ATOM 2370 O O . ARG A 1 289 ? -15.928 17.748 12.286 1.00 83.69 289 ARG A O 1
ATOM 2377 N N . GLU A 1 290 ? -17.954 18.569 11.811 1.00 89.50 290 GLU A N 1
ATOM 2378 C CA . GLU A 1 290 ? -18.376 18.717 13.209 1.00 89.50 290 GLU A CA 1
ATOM 2379 C C . GLU A 1 290 ? -18.645 17.350 13.842 1.00 89.50 290 GLU A C 1
ATOM 2381 O O . GLU A 1 290 ? -18.134 17.075 14.927 1.00 89.50 290 GLU A O 1
ATOM 2386 N N . VAL A 1 291 ? -19.342 16.469 13.122 1.00 91.50 291 VAL A N 1
ATOM 2387 C CA . VAL A 1 291 ? -19.608 15.083 13.525 1.00 91.50 291 VAL A CA 1
ATOM 2388 C C . VAL A 1 291 ? -18.311 14.289 13.687 1.00 91.50 291 VAL A C 1
ATOM 2390 O O . VAL A 1 291 ? -18.151 13.567 14.666 1.00 91.50 291 VAL A O 1
ATOM 2393 N N . GLU A 1 292 ? -17.350 14.445 12.776 1.00 89.00 292 GLU A N 1
ATOM 2394 C CA . GLU A 1 292 ? -16.033 13.800 12.878 1.00 89.00 292 GLU A CA 1
ATOM 2395 C C . GLU A 1 292 ? -15.299 14.192 14.163 1.00 89.00 292 GLU A C 1
ATOM 2397 O O . GLU A 1 292 ? -14.854 13.325 14.916 1.00 89.00 292 GLU A O 1
ATOM 2402 N N . LYS A 1 293 ? -15.257 15.493 14.471 1.00 89.75 293 LYS A N 1
ATOM 2403 C CA . LYS A 1 293 ? -14.682 15.992 15.728 1.00 89.75 293 LYS A CA 1
ATOM 2404 C C . LYS A 1 293 ? -15.450 15.504 16.951 1.00 89.75 293 LYS A C 1
ATOM 2406 O O . LYS A 1 293 ? -14.841 15.271 17.992 1.00 89.75 293 LYS A O 1
ATOM 2411 N N . ALA A 1 294 ? -16.772 15.385 16.856 1.00 93.94 294 ALA A N 1
ATOM 2412 C CA . ALA A 1 294 ? -17.594 14.864 17.939 1.00 93.94 294 ALA A CA 1
ATOM 2413 C C . ALA A 1 294 ? -17.275 13.386 18.211 1.00 93.94 294 ALA A C 1
ATOM 2415 O O . ALA A 1 294 ? -17.049 13.024 19.362 1.00 93.94 294 ALA A O 1
ATOM 2416 N N . MET A 1 295 ? -17.156 12.555 17.169 1.00 94.50 295 MET A N 1
ATOM 2417 C CA . MET A 1 295 ? -16.737 11.155 17.299 1.00 94.50 295 MET A CA 1
ATOM 2418 C C . MET A 1 295 ? -15.344 11.027 17.926 1.00 94.50 295 MET A C 1
ATOM 2420 O O . MET A 1 295 ? -15.157 10.202 18.815 1.00 94.50 295 MET A O 1
ATOM 2424 N N . GLU A 1 296 ? -14.374 11.844 17.498 1.00 90.69 296 GLU A N 1
ATOM 2425 C CA . GLU A 1 296 ? -13.028 11.863 18.093 1.00 90.69 296 GLU A CA 1
ATOM 2426 C C . GLU A 1 296 ? -13.072 12.219 19.581 1.00 90.69 296 GLU A C 1
ATOM 2428 O O . GLU A 1 296 ? -12.523 11.484 20.398 1.00 90.69 296 GLU A O 1
ATOM 2433 N N . LYS A 1 297 ? -13.796 13.283 19.953 1.00 94.00 297 LYS A N 1
ATOM 2434 C CA . LYS A 1 297 ? -13.972 13.679 21.358 1.00 94.00 297 LYS A CA 1
ATOM 2435 C C . LYS A 1 297 ? -14.645 12.597 22.199 1.00 94.00 297 LYS A C 1
ATOM 2437 O O . LYS A 1 297 ? -14.252 12.407 23.344 1.00 94.00 297 LYS A O 1
ATOM 2442 N N . VAL A 1 298 ? -15.654 11.910 21.656 1.00 96.12 298 VAL A N 1
ATOM 2443 C CA . VAL A 1 298 ? -16.345 10.812 22.352 1.00 96.12 298 VAL A CA 1
ATOM 2444 C C . VAL A 1 298 ? -15.393 9.639 22.577 1.00 96.12 298 VAL A C 1
ATOM 2446 O O . VAL A 1 298 ? -15.339 9.114 23.684 1.00 96.12 298 VAL A O 1
ATOM 2449 N N . VAL A 1 299 ? -14.596 9.257 21.574 1.00 94.44 299 VAL A N 1
ATOM 2450 C CA . VAL A 1 299 ? -13.574 8.213 21.744 1.00 94.44 299 VAL A CA 1
ATOM 2451 C C . VAL A 1 299 ? -12.535 8.627 22.787 1.00 94.44 299 VAL A C 1
ATOM 2453 O O . VAL A 1 299 ? -12.218 7.836 23.668 1.00 94.44 299 VAL A O 1
ATOM 2456 N N . GLU A 1 300 ? -12.027 9.860 22.727 1.00 92.19 300 GLU A N 1
ATOM 2457 C CA . GLU A 1 300 ? -11.036 10.365 23.684 1.00 92.19 300 GLU A CA 1
ATOM 2458 C C . GLU A 1 300 ? -11.572 10.405 25.120 1.00 92.19 300 GLU A C 1
ATOM 2460 O O . GLU A 1 300 ? -10.857 10.019 26.043 1.00 92.19 300 GLU A O 1
ATOM 2465 N N . SER A 1 301 ? -12.822 10.832 25.325 1.00 94.88 301 SER A N 1
ATOM 2466 C CA . SER A 1 301 ? -13.420 10.931 26.663 1.00 94.88 301 SER A CA 1
ATOM 2467 C C . SER A 1 301 ? -13.749 9.577 27.295 1.00 94.88 301 SER A C 1
ATOM 2469 O O . SER A 1 301 ? -13.860 9.498 28.518 1.00 94.88 301 SER A O 1
ATOM 2471 N N . HIS A 1 302 ? -13.867 8.524 26.483 1.00 94.31 302 HIS A N 1
ATOM 2472 C CA . HIS A 1 302 ? -14.123 7.150 26.927 1.00 94.31 302 HIS A CA 1
ATOM 2473 C C . HIS A 1 302 ? -12.874 6.262 26.851 1.00 94.31 302 HIS A C 1
ATOM 2475 O O . HIS A 1 302 ? -12.925 5.093 27.220 1.00 94.31 302 HIS A O 1
ATOM 2481 N N . GLN A 1 303 ? -11.731 6.790 26.403 1.00 91.50 303 GLN A N 1
ATOM 2482 C CA . GLN A 1 303 ? -10.485 6.036 26.391 1.00 91.50 303 GLN A CA 1
ATOM 2483 C C . GLN A 1 303 ? -9.914 5.937 27.809 1.00 91.50 303 GLN A C 1
ATOM 2485 O O . GLN A 1 303 ? -9.554 6.932 28.436 1.00 91.50 303 GLN A O 1
ATOM 2490 N N . HIS A 1 304 ? -9.748 4.707 28.289 1.00 89.56 304 HIS A N 1
ATOM 2491 C CA . HIS A 1 304 ? -9.160 4.434 29.599 1.00 89.56 304 HIS A CA 1
ATOM 2492 C C . HIS A 1 304 ? -7.651 4.205 29.481 1.00 89.56 304 HIS A C 1
ATOM 2494 O O . HIS A 1 304 ? -7.196 3.469 28.601 1.00 89.56 304 HIS A O 1
ATOM 2500 N N . ASP A 1 305 ? -6.877 4.797 30.390 1.00 89.38 305 ASP A N 1
ATOM 2501 C CA . ASP A 1 305 ? -5.434 4.556 30.531 1.00 89.38 305 ASP A CA 1
ATOM 2502 C C . ASP A 1 305 ? -5.185 3.392 31.499 1.00 89.38 305 ASP A C 1
ATOM 2504 O O . ASP A 1 305 ? -4.784 3.563 32.651 1.00 89.38 305 ASP A O 1
ATOM 2508 N N . HIS A 1 306 ? -5.532 2.180 31.062 1.00 83.50 306 HIS A N 1
ATOM 2509 C CA . HIS A 1 306 ? -5.364 0.981 31.874 1.00 83.50 306 HIS A CA 1
ATOM 2510 C C . HIS A 1 306 ? -5.030 -0.237 30.997 1.00 83.50 306 HIS A C 1
ATOM 2512 O O . HIS A 1 306 ? -5.668 -0.439 29.967 1.00 83.50 306 HIS A O 1
ATOM 2518 N N . PRO A 1 307 ? -4.070 -1.101 31.390 1.00 78.88 307 PRO A N 1
ATOM 2519 C CA . PRO A 1 307 ? -3.530 -2.168 30.532 1.00 78.88 307 PRO A CA 1
ATOM 2520 C C . PRO A 1 307 ? -4.528 -3.262 30.122 1.00 78.88 307 PRO A C 1
ATOM 2522 O O . PRO A 1 307 ? -4.247 -4.027 29.195 1.00 78.88 307 PRO A O 1
ATOM 2525 N N . LEU A 1 308 ? -5.661 -3.356 30.824 1.00 83.38 308 LEU A N 1
ATOM 2526 C CA . LEU A 1 308 ? -6.759 -4.262 30.472 1.00 83.38 308 LEU A CA 1
ATOM 2527 C C . LEU A 1 308 ? -7.711 -3.660 29.439 1.00 83.38 308 LEU A C 1
ATOM 2529 O O . LEU A 1 308 ? -8.445 -4.398 28.802 1.00 83.38 308 LEU A O 1
ATOM 2533 N N . PHE A 1 309 ? -7.727 -2.343 29.255 1.00 85.31 309 PHE A N 1
ATOM 2534 C CA . PHE A 1 309 ? -8.616 -1.735 28.277 1.00 85.31 309 PHE A CA 1
ATOM 2535 C C . PHE A 1 309 ? -7.989 -1.822 26.892 1.00 85.31 309 PHE A C 1
ATOM 2537 O O . PHE A 1 309 ? -6.825 -1.471 26.682 1.00 85.31 309 PHE A O 1
ATOM 2544 N N . LYS A 1 310 ? -8.773 -2.310 25.933 1.00 86.00 310 LYS A N 1
ATOM 2545 C CA . LYS A 1 310 ? -8.427 -2.203 24.517 1.00 86.00 310 LYS A CA 1
ATOM 2546 C C . LYS A 1 310 ? -8.696 -0.773 24.033 1.00 86.00 310 LYS A C 1
ATOM 2548 O O . LYS A 1 310 ? -9.434 -0.034 24.690 1.00 86.00 310 LYS A O 1
ATOM 2553 N N . PRO A 1 311 ? -8.115 -0.369 22.889 1.00 88.00 311 PRO A N 1
ATOM 2554 C CA . PRO A 1 311 ? -8.449 0.905 22.269 1.00 88.00 311 PRO A CA 1
ATOM 2555 C C . PRO A 1 311 ? -9.962 1.046 22.081 1.00 88.00 311 PRO A C 1
ATOM 2557 O O . PRO A 1 311 ? -10.602 0.189 21.466 1.00 88.00 311 PRO A O 1
ATOM 2560 N N . THR A 1 312 ? -10.512 2.128 22.627 1.00 92.62 312 THR A N 1
ATOM 2561 C CA . THR A 1 312 ? -11.907 2.519 22.423 1.00 92.62 312 THR A CA 1
ATOM 2562 C C . THR A 1 312 ? -12.075 2.954 20.975 1.00 92.62 312 THR A C 1
ATOM 2564 O O . THR A 1 312 ? -11.195 3.617 20.420 1.00 92.62 312 THR A O 1
ATOM 2567 N N . ARG A 1 313 ? -13.169 2.550 20.328 1.00 94.00 313 ARG A N 1
ATOM 2568 C CA . ARG A 1 313 ? -13.344 2.774 18.888 1.00 94.00 313 ARG A CA 1
ATOM 2569 C C . ARG A 1 313 ? -14.794 2.966 18.475 1.00 94.00 313 ARG A C 1
ATOM 2571 O O . ARG A 1 313 ? -15.696 2.443 19.115 1.00 94.00 313 ARG A O 1
ATOM 2578 N N . ILE A 1 314 ? -15.006 3.665 17.365 1.00 96.00 314 ILE A N 1
ATOM 2579 C CA . ILE A 1 314 ? -16.282 3.685 16.653 1.00 96.00 314 ILE A CA 1
ATOM 2580 C C . ILE A 1 314 ? -16.331 2.487 15.709 1.00 96.00 314 ILE A C 1
ATOM 2582 O O . ILE A 1 314 ? -15.513 2.394 14.791 1.00 96.00 314 ILE A O 1
ATOM 2586 N N . THR A 1 315 ? -17.273 1.571 15.927 1.00 93.19 315 THR A N 1
ATOM 2587 C CA . THR A 1 315 ? -17.408 0.360 15.098 1.00 93.19 315 THR A CA 1
ATOM 2588 C C . THR A 1 315 ? -18.226 0.606 13.840 1.00 93.19 315 THR A C 1
ATOM 2590 O O . THR A 1 315 ? -17.884 0.075 12.788 1.00 93.19 315 THR A O 1
ATOM 2593 N N . GLU A 1 316 ? -19.266 1.436 13.923 1.00 94.56 316 GLU A N 1
ATOM 2594 C CA . GLU A 1 316 ? -20.089 1.845 12.783 1.00 94.56 316 GLU A CA 1
ATOM 2595 C C . GLU A 1 316 ? -20.520 3.307 12.931 1.00 94.56 316 GLU A C 1
ATOM 2597 O O . GLU A 1 316 ? -20.708 3.801 14.045 1.00 94.56 316 GLU A O 1
ATOM 2602 N N . SER A 1 317 ? -20.695 4.000 11.808 1.00 95.25 317 SER A N 1
ATOM 2603 C CA . SER A 1 317 ? -21.202 5.369 11.765 1.00 95.25 317 SER A CA 1
ATOM 2604 C C . SER A 1 317 ? -22.051 5.594 10.517 1.00 95.25 317 SER A C 1
ATOM 2606 O O . SER A 1 317 ? -21.827 5.001 9.460 1.00 95.25 317 SER A O 1
ATOM 2608 N N . VAL A 1 318 ? -23.043 6.469 10.640 1.00 93.56 318 VAL A N 1
ATOM 2609 C CA . VAL A 1 318 ? -23.896 6.908 9.540 1.00 93.56 318 VAL A CA 1
ATOM 2610 C C . VAL A 1 318 ? -24.111 8.414 9.658 1.00 93.56 318 VAL A C 1
ATOM 2612 O O . VAL A 1 318 ? -24.480 8.921 10.714 1.00 93.56 318 VAL A O 1
ATOM 2615 N N . ILE A 1 319 ? -23.853 9.141 8.570 1.00 92.75 319 ILE A N 1
ATOM 2616 C CA . ILE A 1 319 ? -23.956 10.604 8.513 1.00 92.75 319 ILE A CA 1
ATOM 2617 C C . ILE A 1 319 ? -24.883 10.974 7.356 1.00 92.75 319 ILE A C 1
ATOM 2619 O O . ILE A 1 319 ? -24.538 10.800 6.184 1.00 92.75 319 ILE A O 1
ATOM 2623 N N . ASP A 1 320 ? -26.063 11.502 7.672 1.00 89.94 320 ASP A N 1
ATOM 2624 C CA . ASP A 1 320 ? -26.977 12.077 6.692 1.00 89.94 320 ASP A CA 1
ATOM 2625 C C . ASP A 1 320 ? -26.742 13.584 6.583 1.00 89.94 320 ASP A C 1
ATOM 2627 O O . ASP A 1 320 ? -27.300 14.388 7.326 1.00 89.94 320 ASP A O 1
ATOM 2631 N N . THR A 1 321 ? -25.917 13.974 5.615 1.00 87.56 321 THR A N 1
ATOM 2632 C CA . THR A 1 321 ? -25.575 15.382 5.366 1.00 87.56 321 THR A CA 1
ATOM 2633 C C . THR A 1 321 ? -26.738 16.219 4.837 1.00 87.56 321 THR A C 1
ATOM 2635 O O . THR A 1 321 ? -26.682 17.439 4.932 1.00 87.56 321 THR A O 1
ATOM 2638 N N . LYS A 1 322 ? -27.794 15.611 4.277 1.00 86.19 322 LYS A N 1
ATOM 2639 C CA . LYS A 1 322 ? -28.962 16.364 3.788 1.00 86.19 322 LYS A CA 1
ATOM 2640 C C . LYS A 1 322 ? -29.886 16.765 4.926 1.00 86.19 322 LYS A C 1
ATOM 2642 O O . LYS A 1 322 ? -30.501 17.823 4.860 1.00 86.19 322 LYS A O 1
ATOM 2647 N N . ARG A 1 323 ? -30.037 15.881 5.913 1.00 89.12 323 ARG A N 1
ATOM 2648 C CA . ARG A 1 323 ? -30.871 16.108 7.102 1.00 89.12 323 ARG A CA 1
ATOM 2649 C C . ARG A 1 323 ? -30.076 16.618 8.297 1.00 89.12 323 ARG A C 1
ATOM 2651 O O . ARG A 1 323 ? -30.686 16.960 9.299 1.00 89.12 323 ARG A O 1
ATOM 2658 N N . GLU A 1 324 ? -28.755 16.655 8.165 1.00 93.25 324 GLU A N 1
ATOM 2659 C CA . GLU A 1 324 ? -27.801 17.048 9.197 1.00 93.25 324 GLU A CA 1
ATOM 2660 C C . GLU A 1 324 ? -28.000 16.265 10.500 1.00 93.25 324 GLU A C 1
ATOM 2662 O O . GLU A 1 324 ? -28.116 16.819 11.592 1.00 93.25 324 GLU A O 1
ATOM 2667 N N . ILE A 1 325 ? -28.063 14.939 10.353 1.00 93.75 325 ILE A N 1
ATOM 2668 C CA . ILE A 1 325 ? -28.153 13.986 11.460 1.00 93.75 325 ILE A CA 1
ATOM 2669 C C . ILE A 1 325 ? -27.042 12.956 11.298 1.00 93.75 325 ILE A C 1
ATOM 2671 O O . ILE A 1 325 ? -26.813 12.451 10.197 1.00 93.75 325 ILE A O 1
ATOM 2675 N N . ALA A 1 326 ? -26.388 12.605 12.395 1.00 94.94 326 ALA A N 1
ATOM 2676 C CA . ALA A 1 326 ? -25.435 11.515 12.450 1.00 94.94 326 ALA A CA 1
ATOM 2677 C C . ALA A 1 326 ? -25.719 10.593 13.632 1.00 94.94 326 ALA A C 1
ATOM 2679 O O . ALA A 1 326 ? -26.212 11.031 14.671 1.00 94.94 326 ALA A O 1
ATOM 2680 N N . ALA A 1 327 ? -25.379 9.321 13.463 1.00 96.88 327 ALA A N 1
ATOM 2681 C CA . ALA A 1 327 ? -25.365 8.340 14.533 1.00 96.88 327 ALA A CA 1
ATOM 2682 C C . ALA A 1 327 ? -24.109 7.474 14.426 1.00 96.88 327 ALA A C 1
ATOM 2684 O O . ALA A 1 327 ? -23.606 7.232 13.325 1.00 96.88 327 ALA A O 1
ATOM 2685 N N . TRP A 1 328 ? -23.601 6.998 15.558 1.00 97.81 328 TRP A N 1
ATOM 2686 C CA . TRP A 1 328 ? -22.455 6.093 15.597 1.00 97.81 328 TRP A CA 1
ATOM 2687 C C . TRP A 1 328 ? -22.482 5.181 16.816 1.00 97.81 328 TRP A C 1
ATOM 2689 O O . TRP A 1 328 ? -23.092 5.495 17.837 1.00 97.81 328 TRP A O 1
ATOM 2699 N N . ILE A 1 329 ? -21.797 4.046 16.699 1.00 97.81 329 ILE A N 1
ATOM 2700 C CA . ILE A 1 329 ? -21.646 3.060 17.766 1.00 97.81 329 ILE A CA 1
ATOM 2701 C C . ILE A 1 329 ? -20.240 3.178 18.346 1.00 97.81 329 ILE A C 1
ATOM 2703 O O . ILE A 1 329 ? -19.261 2.929 17.645 1.00 97.81 329 ILE A O 1
ATOM 2707 N N . LEU A 1 330 ? -20.147 3.536 19.624 1.00 97.69 330 LEU A N 1
ATOM 2708 C CA . LEU A 1 330 ? -18.919 3.489 20.412 1.00 97.69 330 LEU A CA 1
ATOM 2709 C C . LEU A 1 330 ? -18.771 2.100 21.041 1.00 97.69 330 LEU A C 1
ATOM 2711 O O . LEU A 1 330 ? -19.728 1.562 21.598 1.00 97.69 330 LEU A O 1
ATOM 2715 N N . PHE A 1 331 ? -17.566 1.547 20.971 1.00 96.25 331 PHE A N 1
ATOM 2716 C CA . PHE A 1 331 ? -17.195 0.260 21.537 1.00 96.25 331 PHE A CA 1
ATOM 2717 C C . PHE A 1 331 ? -16.023 0.401 22.505 1.00 96.25 331 PHE A C 1
ATOM 2719 O O . PHE A 1 331 ? -14.966 0.928 22.145 1.00 96.25 331 PHE A O 1
ATOM 2726 N N . GLU A 1 332 ? -16.197 -0.164 23.695 1.00 95.69 332 GLU A N 1
ATOM 2727 C CA . GLU A 1 332 ? -15.171 -0.321 24.719 1.00 95.69 332 GLU A CA 1
ATOM 2728 C C . GLU A 1 332 ? -15.039 -1.810 25.078 1.00 95.69 332 GLU A C 1
ATOM 2730 O O . GLU A 1 332 ? -16.035 -2.532 25.188 1.00 95.69 332 GLU A O 1
ATOM 2735 N N . GLN A 1 333 ? -13.805 -2.270 25.295 1.00 91.69 333 GLN A N 1
ATOM 2736 C CA . GLN A 1 333 ? -13.525 -3.633 25.750 1.00 91.69 333 GLN A CA 1
ATOM 2737 C C . GLN A 1 333 ? -12.531 -3.621 26.903 1.00 91.69 333 GLN A C 1
ATOM 2739 O O . GLN A 1 333 ? -11.471 -2.993 26.825 1.00 91.69 333 GLN A O 1
ATOM 2744 N N . ILE A 1 334 ? -12.854 -4.402 27.930 1.00 88.88 334 ILE A N 1
ATOM 2745 C CA . ILE A 1 334 ? -11.964 -4.738 29.033 1.00 88.88 334 ILE A CA 1
ATOM 2746 C C . ILE A 1 334 ? -11.558 -6.201 28.864 1.00 88.88 334 ILE A C 1
ATOM 2748 O O . ILE A 1 334 ? -12.362 -7.111 29.063 1.00 88.88 334 ILE A O 1
ATOM 2752 N N . ASP A 1 335 ? -10.297 -6.403 28.503 1.00 83.94 335 ASP A N 1
ATOM 2753 C CA . ASP A 1 335 ? -9.620 -7.694 28.414 1.00 83.94 335 ASP A CA 1
ATOM 2754 C C . ASP A 1 335 ? -9.266 -8.161 29.825 1.00 83.94 335 ASP A C 1
ATOM 2756 O O . ASP A 1 335 ? -8.180 -7.896 30.349 1.00 83.94 335 ASP A O 1
ATOM 2760 N N . THR A 1 336 ? -10.248 -8.768 30.493 1.00 76.44 336 THR A N 1
ATOM 2761 C CA . THR A 1 336 ? -10.049 -9.322 31.840 1.00 76.44 336 THR A CA 1
ATOM 2762 C C . THR A 1 336 ? -9.344 -10.675 31.789 1.00 76.44 336 THR A C 1
ATOM 2764 O O . THR A 1 336 ? -8.760 -11.105 32.789 1.00 76.44 336 THR A O 1
ATOM 2767 N N . ASP A 1 337 ? -9.326 -11.309 30.615 1.00 71.31 337 ASP A N 1
ATOM 2768 C CA . ASP A 1 337 ? -8.715 -12.612 30.386 1.00 71.31 337 ASP A CA 1
ATOM 2769 C C . ASP A 1 337 ? -7.184 -12.558 30.498 1.00 71.31 337 ASP A C 1
ATOM 2771 O O . ASP A 1 337 ? -6.576 -13.510 31.003 1.00 71.31 337 ASP A O 1
ATOM 2775 N N . ARG A 1 338 ? -6.560 -11.416 30.160 1.00 63.84 338 ARG A N 1
ATOM 2776 C CA . ARG A 1 338 ? -5.114 -11.145 30.307 1.00 63.84 338 ARG A CA 1
ATOM 2777 C C . ARG A 1 338 ? -4.533 -11.364 31.708 1.00 63.84 338 ARG A C 1
ATOM 2779 O O . ARG A 1 338 ? -3.316 -11.500 31.829 1.00 63.84 338 ARG A O 1
ATOM 2786 N N . LEU A 1 339 ? -5.355 -11.366 32.760 1.00 63.00 339 LEU A N 1
ATOM 2787 C CA . LEU A 1 339 ? -4.909 -11.609 34.140 1.00 63.00 339 LEU A CA 1
ATOM 2788 C C . LEU A 1 339 ? -5.087 -13.061 34.601 1.00 63.00 339 LEU A C 1
ATOM 2790 O O . LEU A 1 339 ? -4.739 -13.381 35.737 1.00 63.00 339 LEU A O 1
ATOM 2794 N N . SER A 1 340 ? -5.625 -13.940 33.754 1.00 65.25 340 SER A N 1
ATOM 2795 C CA . SER A 1 340 ? -5.853 -15.346 34.093 1.00 65.25 340 SER A CA 1
ATOM 2796 C C . SER A 1 340 ? -4.742 -16.248 33.545 1.00 65.25 340 SER A C 1
ATOM 2798 O O . SER A 1 340 ? -4.358 -16.148 32.381 1.00 65.25 340 SER A O 1
ATOM 2800 N N . GLU A 1 341 ? -4.245 -17.186 34.359 1.00 61.50 341 GLU A N 1
ATOM 2801 C CA . GLU A 1 341 ? -3.249 -18.182 33.919 1.00 61.50 341 GLU A CA 1
ATOM 2802 C C . GLU A 1 341 ? -3.797 -19.149 32.850 1.00 61.50 341 GLU A C 1
ATOM 2804 O O . GLU A 1 341 ? -3.029 -19.818 32.161 1.00 61.50 341 GLU A O 1
ATOM 2809 N N . HIS A 1 342 ? -5.123 -19.228 32.703 1.00 63.81 342 HIS A N 1
ATOM 2810 C CA . HIS A 1 342 ? -5.811 -20.185 31.833 1.00 63.81 342 HIS A CA 1
ATOM 2811 C C . HIS A 1 342 ? -6.366 -19.571 30.538 1.00 63.81 342 HIS A C 1
ATOM 2813 O O . HIS A 1 342 ? -6.949 -20.298 29.737 1.00 63.81 342 HIS A O 1
ATOM 2819 N N . GLY A 1 343 ? -6.172 -18.267 30.307 1.00 62.16 343 GLY A N 1
ATOM 2820 C CA . GLY A 1 343 ? -6.610 -17.589 29.080 1.00 62.16 343 GLY A CA 1
ATOM 2821 C C . GLY A 1 343 ? -8.116 -17.310 28.984 1.00 62.16 343 GLY A C 1
ATOM 2822 O O . GLY A 1 343 ? -8.570 -16.884 27.930 1.00 62.16 343 GLY A O 1
ATOM 2823 N N . GLU A 1 344 ? -8.868 -17.529 30.064 1.00 66.38 344 GLU A N 1
ATOM 2824 C CA . GLU A 1 344 ? -10.234 -17.036 30.268 1.00 66.38 344 GLU A CA 1
ATOM 2825 C C . GLU A 1 344 ? -10.389 -16.650 31.747 1.00 66.38 344 GLU A C 1
ATOM 2827 O O . GLU A 1 344 ? -10.241 -17.484 32.646 1.00 66.38 344 GLU A O 1
ATOM 2832 N N . GLY A 1 345 ? -10.710 -15.388 32.013 1.00 66.19 345 GLY A N 1
ATOM 2833 C CA . GLY A 1 345 ? -11.023 -14.872 33.335 1.00 66.19 345 GLY A CA 1
ATOM 2834 C C . GLY A 1 345 ? -12.325 -15.454 33.889 1.00 66.19 345 GLY A C 1
ATOM 2835 O O . GLY A 1 345 ? -13.158 -16.016 33.172 1.00 66.19 345 GLY A O 1
ATOM 2836 N N . TRP A 1 346 ? -12.529 -15.283 35.199 1.00 65.19 346 TRP A N 1
ATOM 2837 C CA . TRP A 1 346 ? -13.710 -15.780 35.925 1.00 65.19 346 TRP A CA 1
ATOM 2838 C C . TRP A 1 346 ? -15.042 -15.276 35.348 1.00 65.19 346 TRP A C 1
ATOM 2840 O O . TRP A 1 346 ? -16.053 -15.983 35.407 1.00 65.19 346 TRP A O 1
ATOM 2850 N N . LEU A 1 347 ? -15.037 -14.065 34.785 1.00 67.88 347 LEU A N 1
ATOM 2851 C CA . LEU A 1 347 ? -16.194 -13.446 34.141 1.00 67.88 347 LEU A CA 1
ATOM 2852 C C . LEU A 1 347 ? -16.073 -13.393 32.609 1.00 67.88 347 LEU A C 1
ATOM 2854 O O . LEU A 1 347 ? -17.090 -13.216 31.958 1.00 67.88 347 LEU A O 1
ATOM 2858 N N . GLY A 1 348 ? -14.894 -13.618 32.022 1.00 78.38 348 GLY A N 1
ATOM 2859 C CA . GLY A 1 348 ? -14.639 -13.325 30.607 1.00 78.38 348 GLY A CA 1
ATOM 2860 C C . GLY A 1 348 ? -14.499 -11.833 30.324 1.00 78.38 348 GLY A C 1
ATOM 2861 O O . GLY A 1 348 ? -14.759 -10.989 31.187 1.00 78.38 348 GLY A O 1
ATOM 2862 N N . ASP A 1 349 ? -14.106 -11.508 29.099 1.00 86.69 349 ASP A N 1
ATOM 2863 C CA . ASP A 1 349 ? -14.008 -10.131 28.629 1.00 86.69 349 ASP A CA 1
ATOM 2864 C C . ASP A 1 349 ? -15.328 -9.369 28.771 1.00 86.69 349 ASP A C 1
ATOM 2866 O O . ASP A 1 349 ? -16.420 -9.902 28.546 1.00 86.69 349 ASP A O 1
ATOM 2870 N N . GLN A 1 350 ? -15.209 -8.098 29.156 1.00 89.81 350 GLN A N 1
ATOM 2871 C CA . GLN A 1 350 ? -16.345 -7.192 29.274 1.00 89.81 350 GLN A CA 1
ATOM 2872 C C . GLN A 1 350 ? -16.399 -6.281 28.059 1.00 89.81 350 GLN A C 1
ATOM 2874 O O . GLN A 1 350 ? -15.396 -5.683 27.666 1.00 89.81 350 GLN A O 1
ATOM 2879 N N . PHE A 1 351 ? -17.590 -6.167 27.489 1.00 92.88 351 PHE A N 1
ATOM 2880 C CA . PHE A 1 351 ? -17.860 -5.432 26.268 1.00 92.88 351 PHE A CA 1
ATOM 2881 C C . PHE A 1 351 ? -18.955 -4.415 26.536 1.00 92.88 351 PHE A C 1
ATOM 2883 O O . PHE A 1 351 ? -20.020 -4.756 27.061 1.00 92.88 351 PHE A O 1
ATOM 2890 N N . ARG A 1 352 ? -18.701 -3.165 26.163 1.00 95.75 352 ARG A N 1
ATOM 2891 C CA . ARG A 1 352 ? -19.679 -2.087 26.243 1.00 95.75 352 ARG A CA 1
ATOM 2892 C C . ARG A 1 352 ? -19.869 -1.482 24.866 1.00 95.75 352 ARG A C 1
ATOM 2894 O O . ARG A 1 352 ? -18.904 -1.099 24.207 1.00 95.75 352 ARG A O 1
ATOM 2901 N N . TYR A 1 353 ? -21.126 -1.393 24.462 1.00 97.50 353 TYR A N 1
ATOM 2902 C CA . TYR A 1 353 ? -21.546 -0.731 23.242 1.00 97.50 353 TYR A CA 1
ATOM 2903 C C . TYR A 1 353 ? -22.474 0.416 23.606 1.00 97.50 353 TYR A C 1
ATOM 2905 O O . TYR A 1 353 ? -23.379 0.254 24.422 1.00 97.50 353 TYR A O 1
ATOM 2913 N N . SER A 1 354 ? -22.283 1.572 22.985 1.00 97.69 354 SER A N 1
ATOM 2914 C CA . SER A 1 354 ? -23.223 2.677 23.123 1.00 97.69 354 SER A CA 1
ATOM 2915 C C . SER A 1 354 ? -23.534 3.335 21.792 1.00 97.69 354 SER A C 1
ATOM 2917 O O . SER A 1 354 ? -22.669 3.479 20.930 1.00 97.69 354 SER A O 1
ATOM 2919 N N . LEU A 1 355 ? -24.799 3.710 21.623 1.00 97.94 355 LEU A N 1
ATOM 2920 C CA . LEU A 1 355 ? -25.298 4.415 20.454 1.00 97.94 355 LEU A CA 1
ATOM 2921 C C . LEU A 1 355 ? -25.357 5.906 20.766 1.00 97.94 355 LEU A C 1
ATOM 2923 O O . LEU A 1 355 ? -26.008 6.329 21.724 1.00 97.94 355 LEU A O 1
ATOM 2927 N N . TRP A 1 356 ? -24.701 6.688 19.924 1.00 97.75 356 TRP A N 1
ATOM 2928 C CA . TRP A 1 356 ? -24.612 8.136 20.030 1.00 97.75 356 TRP A CA 1
ATOM 2929 C C . TRP A 1 356 ? -25.248 8.794 18.819 1.00 97.75 356 TRP A C 1
ATOM 2931 O O . TRP A 1 356 ? -25.213 8.243 17.716 1.00 97.75 356 TRP A O 1
ATOM 2941 N N . VAL A 1 357 ? -25.817 9.977 19.034 1.00 96.38 357 VAL A N 1
ATOM 2942 C CA . VAL A 1 357 ? -26.526 10.757 18.019 1.00 96.38 357 VAL A CA 1
ATOM 2943 C C . VAL A 1 357 ? -26.099 12.215 18.103 1.00 96.38 357 VAL A C 1
ATOM 2945 O O . VAL A 1 357 ? -25.844 12.737 19.187 1.00 96.38 357 VAL A O 1
ATOM 2948 N N . MET A 1 358 ? -26.030 12.873 16.950 1.00 95.31 358 MET A N 1
ATOM 2949 C CA . MET A 1 358 ? -25.788 14.308 16.843 1.00 95.31 358 MET A CA 1
ATOM 2950 C C . MET A 1 358 ? -26.635 14.906 15.723 1.00 95.31 358 MET A C 1
ATOM 2952 O O . MET A 1 358 ? -26.709 14.345 14.625 1.00 95.31 358 MET A O 1
ATOM 2956 N N . LYS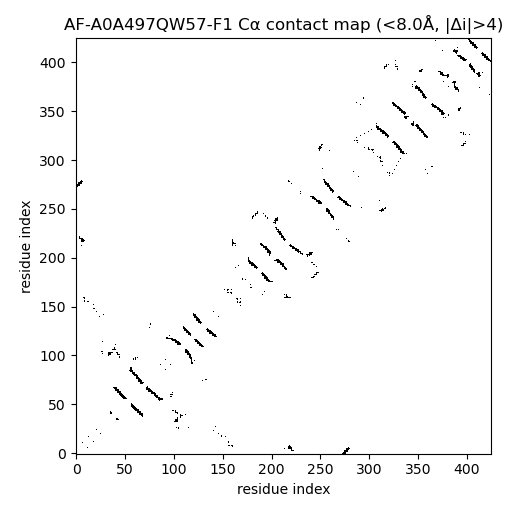 A 1 359 ? -27.231 16.070 15.983 1.00 93.81 359 LYS A N 1
ATOM 2957 C CA . LYS A 1 359 ? -27.911 16.899 14.977 1.00 93.81 359 LYS A CA 1
ATOM 2958 C C . LYS A 1 359 ? -27.189 18.225 14.773 1.00 93.81 359 LYS A C 1
ATOM 2960 O O . LYS A 1 359 ? -26.510 18.712 15.675 1.00 93.81 359 LYS A O 1
ATOM 2965 N N . ALA A 1 360 ? -27.363 18.848 13.609 1.00 88.75 360 ALA A N 1
ATOM 2966 C CA . ALA A 1 360 ? -26.875 20.211 13.413 1.00 88.75 360 ALA A CA 1
ATOM 2967 C C . ALA A 1 360 ? -27.482 21.177 14.439 1.00 88.75 360 ALA A C 1
ATOM 2969 O O . ALA A 1 360 ? -28.678 21.145 14.732 1.00 88.75 360 ALA A O 1
ATOM 2970 N N . GLY A 1 361 ? -26.631 22.059 14.962 1.00 82.12 361 GLY A N 1
ATOM 2971 C CA . GLY A 1 361 ? -26.997 23.028 15.992 1.00 82.12 361 GLY A CA 1
ATOM 2972 C C . GLY A 1 361 ? -26.957 22.488 17.424 1.00 82.12 361 GLY A C 1
ATOM 2973 O O . GLY A 1 361 ? -27.121 23.283 18.347 1.00 82.12 361 GLY A O 1
ATOM 2974 N N . GLU A 1 362 ? -26.714 21.190 17.634 1.00 86.81 362 GLU A N 1
ATOM 2975 C CA . GLU A 1 362 ? -26.407 20.649 18.962 1.00 86.81 362 GLU A CA 1
ATOM 2976 C C . GLU A 1 362 ? -24.932 20.907 19.311 1.00 86.81 362 GLU A C 1
ATOM 2978 O O . GLU A 1 362 ? -24.044 20.733 18.475 1.00 86.81 362 GLU A O 1
ATOM 2983 N N . GLU A 1 363 ? -24.664 21.340 20.547 1.00 81.00 363 GLU A N 1
ATOM 2984 C CA . GLU A 1 363 ? -23.293 21.607 21.008 1.00 81.00 363 GLU A CA 1
ATOM 2985 C C . GLU A 1 363 ? -22.495 20.315 21.242 1.00 81.00 363 GLU A C 1
ATOM 2987 O O . GLU A 1 363 ? -21.284 20.288 21.005 1.00 81.00 363 GLU A O 1
ATOM 2992 N N . GLU A 1 364 ? -23.165 19.243 21.678 1.00 90.50 364 GLU A N 1
ATOM 2993 C CA . GLU A 1 364 ? -22.552 17.955 22.001 1.00 90.50 364 GLU A CA 1
ATOM 2994 C C . GLU A 1 364 ? -23.430 16.780 21.545 1.00 90.50 364 GLU A C 1
ATOM 2996 O O . GLU A 1 364 ? -24.661 16.883 21.568 1.00 90.50 364 GLU A O 1
ATOM 3001 N N . PRO A 1 365 ? -22.819 15.651 21.142 1.00 95.38 365 PRO A N 1
ATOM 3002 C CA . PRO A 1 365 ? -23.561 14.432 20.860 1.00 95.38 365 PRO A CA 1
ATOM 3003 C C . PRO A 1 365 ? -24.166 13.849 22.137 1.00 95.38 365 PRO A C 1
ATOM 3005 O O . PRO A 1 365 ? -23.578 13.940 23.214 1.00 95.38 365 PRO A O 1
ATOM 3008 N N . HIS A 1 366 ? -25.308 13.182 22.009 1.00 94.44 366 HIS A N 1
ATOM 3009 C CA . HIS A 1 366 ? -25.987 12.541 23.130 1.00 94.44 366 HIS A CA 1
ATOM 3010 C C . HIS A 1 366 ? -26.045 11.021 22.953 1.00 94.44 366 HIS A C 1
ATOM 3012 O O . HIS A 1 366 ? -26.314 10.501 21.868 1.00 94.44 366 HIS A O 1
ATOM 3018 N N . GLN A 1 367 ? -25.788 10.300 24.042 1.00 96.62 367 GLN A N 1
ATOM 3019 C CA . GLN A 1 367 ? -25.927 8.850 24.104 1.00 96.62 367 GLN A CA 1
ATOM 3020 C C . GLN A 1 367 ? -27.418 8.501 24.225 1.00 96.62 367 GLN A C 1
ATOM 3022 O O . GLN A 1 367 ? -28.082 8.933 25.166 1.00 96.62 367 GLN A O 1
ATOM 3027 N N . VAL A 1 368 ? -27.958 7.735 23.275 1.00 96.12 368 VAL A N 1
ATOM 3028 C CA . VAL A 1 368 ? -29.374 7.305 23.281 1.00 96.12 368 VAL A CA 1
ATOM 3029 C C . VAL A 1 368 ? -29.560 5.895 23.830 1.00 96.12 368 VAL A C 1
ATOM 3031 O O . VAL A 1 368 ? -30.665 5.523 24.222 1.00 96.12 368 VAL A O 1
ATOM 3034 N N . TYR A 1 369 ? -28.489 5.103 23.848 1.00 97.00 369 TYR A N 1
ATOM 3035 C CA . TYR A 1 369 ? -28.503 3.737 24.348 1.00 97.00 369 TYR A CA 1
ATOM 3036 C C . TYR A 1 369 ? -27.107 3.306 24.781 1.00 97.00 369 TYR A C 1
ATOM 3038 O O . TYR A 1 369 ? -26.116 3.657 24.140 1.00 97.00 369 TYR A O 1
ATOM 3046 N N . GLU A 1 370 ? -27.045 2.505 25.835 1.00 96.19 370 GLU A N 1
ATOM 3047 C CA . GLU A 1 370 ? -25.844 1.807 26.269 1.00 96.19 370 GLU A CA 1
ATOM 3048 C C . GLU A 1 370 ? -26.226 0.388 26.659 1.00 96.19 370 GLU A C 1
ATOM 3050 O O . GLU A 1 370 ? -27.258 0.161 27.296 1.00 96.19 370 GLU A O 1
ATOM 3055 N N . ASP A 1 371 ? -25.363 -0.552 26.297 1.00 95.12 371 ASP A N 1
ATOM 3056 C CA . ASP A 1 371 ? -25.430 -1.907 26.787 1.00 95.12 371 ASP A CA 1
ATOM 3057 C C . ASP A 1 371 ? -24.049 -2.430 27.178 1.00 95.12 371 ASP A C 1
ATOM 3059 O O . ASP A 1 371 ? -23.029 -2.117 26.560 1.00 95.12 371 ASP A O 1
ATOM 3063 N N . HIS A 1 372 ? -24.022 -3.238 28.231 1.00 93.38 372 HIS A N 1
ATOM 3064 C CA . HIS A 1 372 ? -22.808 -3.776 28.821 1.00 93.38 372 HIS A CA 1
ATOM 3065 C C . HIS A 1 372 ? -23.030 -5.234 29.213 1.00 93.38 372 HIS A C 1
ATOM 3067 O O . HIS A 1 372 ? -23.999 -5.580 29.898 1.00 93.38 372 HIS A O 1
ATOM 3073 N N . ALA A 1 373 ? -22.119 -6.101 28.785 1.00 91.44 373 ALA A N 1
ATOM 3074 C CA . ALA A 1 373 ? -22.153 -7.511 29.130 1.00 91.44 373 ALA A CA 1
ATOM 3075 C C . ALA A 1 373 ? -20.749 -8.107 29.184 1.00 91.44 373 ALA A C 1
ATOM 3077 O O . ALA A 1 373 ? -19.797 -7.570 28.622 1.00 91.44 373 ALA A O 1
ATOM 3078 N N . TYR A 1 374 ? -20.644 -9.248 29.858 1.00 87.50 374 TYR A N 1
ATOM 3079 C CA . TYR A 1 374 ? -19.478 -10.111 29.760 1.00 87.50 374 TYR A CA 1
ATOM 3080 C C . TYR A 1 374 ? -19.756 -11.234 28.760 1.00 87.50 374 TYR A C 1
ATOM 3082 O O . TYR A 1 374 ? -20.889 -11.724 28.671 1.00 87.50 374 TYR A O 1
ATOM 3090 N N . ILE A 1 375 ? -18.723 -11.670 28.042 1.00 87.12 375 ILE A N 1
ATOM 3091 C CA . ILE A 1 375 ? -18.795 -12.815 27.131 1.00 87.12 375 ILE A CA 1
ATOM 3092 C C . ILE A 1 375 ? -17.588 -13.717 27.371 1.00 87.12 375 ILE A C 1
ATOM 3094 O O . ILE A 1 375 ? -16.448 -13.262 27.376 1.00 87.12 375 ILE A O 1
ATOM 3098 N N . ARG A 1 376 ? -17.837 -15.023 27.513 1.00 84.88 376 ARG A N 1
ATOM 3099 C CA . ARG A 1 376 ? -16.794 -16.057 27.542 1.00 84.88 376 ARG A CA 1
ATOM 3100 C C . ARG A 1 376 ? -16.723 -16.768 26.181 1.00 84.88 376 ARG A C 1
ATOM 3102 O O . ARG A 1 376 ? -17.683 -17.449 25.791 1.00 84.88 376 ARG A O 1
ATOM 3109 N N . PRO A 1 377 ? -15.643 -16.592 25.401 1.00 76.94 377 PRO A N 1
ATOM 3110 C CA . PRO A 1 377 ? -15.568 -17.064 24.018 1.00 76.94 377 PRO A CA 1
ATOM 3111 C C . PRO A 1 377 ? -15.412 -18.587 23.864 1.00 76.94 377 PRO A C 1
ATOM 3113 O O . PRO A 1 377 ? -15.804 -19.119 22.824 1.00 76.94 377 PRO A O 1
ATOM 3116 N N . TYR A 1 378 ? -14.909 -19.302 24.870 1.00 80.69 378 TYR A N 1
ATOM 3117 C CA . TYR A 1 378 ? -14.586 -20.727 24.755 1.00 80.69 378 TYR A CA 1
ATOM 3118 C C . TYR A 1 378 ? -15.329 -21.602 25.764 1.00 80.69 378 TYR A C 1
ATOM 3120 O O . TYR A 1 378 ? -15.690 -22.731 25.423 1.00 80.69 378 TYR A O 1
ATOM 3128 N N . SER A 1 379 ? -15.606 -21.109 26.976 1.00 84.06 379 SER A N 1
ATOM 3129 C CA . SER A 1 379 ? -16.245 -21.924 28.017 1.00 84.06 379 SER A CA 1
ATOM 3130 C C . SER A 1 379 ? -17.364 -21.226 28.794 1.00 84.06 379 SER A C 1
ATOM 3132 O O . SER A 1 379 ? -17.479 -20.006 28.856 1.00 84.06 379 SER A O 1
ATOM 3134 N N . LYS A 1 380 ? -18.233 -22.027 29.418 1.00 86.25 380 LYS A N 1
ATOM 3135 C CA . LYS A 1 380 ? -19.292 -21.539 30.314 1.00 86.25 380 LYS A CA 1
ATOM 3136 C C . LYS A 1 380 ? -18.708 -21.210 31.678 1.00 86.25 380 LYS A C 1
ATOM 3138 O O . LYS A 1 380 ? -17.905 -21.984 32.189 1.00 86.25 380 LYS A O 1
ATOM 3143 N N . SER A 1 381 ? -19.082 -20.066 32.252 1.00 79.44 381 SER A N 1
ATOM 3144 C CA . SER A 1 381 ? -18.697 -19.694 33.620 1.00 79.44 381 SER A CA 1
ATOM 3145 C C . SER A 1 381 ? -19.144 -20.782 34.589 1.00 79.44 381 SER A C 1
ATOM 3147 O O . SER A 1 381 ? -20.301 -21.198 34.551 1.00 79.44 381 SER A O 1
ATOM 3149 N N . GLU A 1 382 ? -18.255 -21.218 35.479 1.00 77.69 382 GLU A N 1
ATOM 3150 C CA . GLU A 1 382 ? -18.610 -22.167 36.541 1.00 77.69 382 GLU A CA 1
ATOM 3151 C C . GLU A 1 382 ? -19.638 -21.572 37.515 1.00 77.69 382 GLU A C 1
ATOM 3153 O O . GLU A 1 382 ? -20.436 -22.305 38.094 1.00 77.69 382 GLU A O 1
ATOM 3158 N N . LEU A 1 383 ? -19.655 -20.240 37.659 1.00 77.69 383 LEU A N 1
ATOM 3159 C CA . LEU A 1 383 ? -20.567 -19.529 38.556 1.00 77.69 383 LEU A CA 1
ATOM 3160 C C . LEU A 1 383 ? -21.980 -19.418 37.982 1.00 77.69 383 LEU A C 1
ATOM 3162 O O . LEU A 1 383 ? -22.953 -19.576 38.716 1.00 77.69 383 LEU A O 1
ATOM 3166 N N . THR A 1 384 ? -22.106 -19.116 36.686 1.00 81.38 384 THR A N 1
ATOM 3167 C CA . THR A 1 384 ? -23.416 -18.839 36.065 1.00 81.38 384 THR A CA 1
ATOM 3168 C C . THR A 1 384 ? -23.922 -19.969 35.175 1.00 81.38 384 THR A C 1
ATOM 3170 O O . THR A 1 384 ? -25.101 -19.993 34.833 1.00 81.38 384 THR A O 1
ATOM 3173 N N . GLY A 1 385 ? -23.064 -20.914 34.783 1.00 86.06 385 GLY A N 1
ATOM 3174 C CA . GLY A 1 385 ? -23.397 -21.988 33.844 1.00 86.06 385 GLY A CA 1
ATOM 3175 C C . GLY A 1 385 ? -23.640 -21.511 32.406 1.00 86.06 385 GLY A C 1
ATOM 3176 O O . GLY A 1 385 ? -24.173 -22.268 31.593 1.00 86.06 385 GLY A O 1
ATOM 3177 N N . THR A 1 386 ? -23.268 -20.271 32.074 1.00 85.62 386 THR A N 1
ATOM 3178 C CA . THR A 1 386 ? -23.498 -19.642 30.761 1.00 85.62 386 THR A CA 1
ATOM 3179 C C . THR A 1 386 ? -22.215 -19.024 30.214 1.00 85.62 386 THR A C 1
ATOM 3181 O O . THR A 1 386 ? -21.251 -18.817 30.955 1.00 85.62 386 THR A O 1
ATOM 3184 N N . ARG A 1 387 ? -22.198 -18.703 28.919 1.00 87.25 387 ARG A N 1
ATOM 3185 C CA . ARG A 1 387 ? -21.115 -17.930 28.290 1.00 87.25 387 ARG A CA 1
ATOM 3186 C C . ARG A 1 387 ? -21.295 -16.414 28.430 1.00 87.25 387 ARG A C 1
ATOM 3188 O O . ARG A 1 387 ? -20.578 -15.663 27.779 1.00 87.25 387 ARG A O 1
ATOM 3195 N N . GLY A 1 388 ? -22.224 -15.968 29.273 1.00 88.75 388 GLY A N 1
ATOM 3196 C CA . GLY A 1 388 ? -22.648 -14.574 29.331 1.00 88.75 388 GLY A CA 1
ATOM 3197 C C . GLY A 1 388 ? -23.632 -14.238 28.218 1.00 88.75 388 GLY A C 1
ATOM 3198 O O . GLY A 1 388 ? -24.349 -15.117 27.734 1.00 88.75 388 GLY A O 1
ATOM 3199 N N . ARG A 1 389 ? -23.659 -12.967 27.821 1.00 90.38 389 ARG A N 1
ATOM 3200 C CA . ARG A 1 389 ? -24.635 -12.401 26.884 1.00 90.38 389 ARG A CA 1
ATOM 3201 C C . ARG A 1 389 ? -23.915 -11.529 25.865 1.00 90.38 389 ARG A C 1
ATOM 3203 O O . ARG A 1 389 ? -23.097 -10.709 26.259 1.00 90.38 389 ARG A O 1
ATOM 3210 N N . ASP A 1 390 ? -24.237 -11.663 24.582 1.00 90.88 390 ASP A N 1
ATOM 3211 C CA . ASP A 1 390 ? -23.769 -10.706 23.578 1.00 90.88 390 ASP A CA 1
ATOM 3212 C C . ASP A 1 390 ? -24.485 -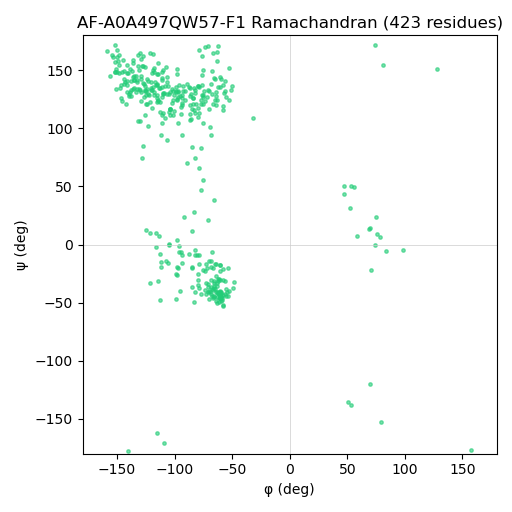9.357 23.765 1.00 90.88 390 ASP A C 1
ATOM 3214 O O . ASP A 1 390 ? -25.702 -9.329 23.936 1.00 90.88 390 ASP A O 1
ATOM 3218 N N . CYS A 1 391 ? -23.748 -8.250 23.769 1.00 93.62 391 CYS A N 1
ATOM 3219 C CA . CYS A 1 391 ? -24.281 -6.880 23.802 1.00 93.62 391 CYS A CA 1
ATOM 3220 C C . CYS A 1 391 ? -23.939 -6.094 22.526 1.00 93.62 391 CYS A C 1
ATOM 3222 O O . CYS A 1 391 ? -24.129 -4.880 22.470 1.00 93.62 391 CYS A O 1
ATOM 3224 N N . THR A 1 392 ? -23.410 -6.776 21.506 1.00 94.69 392 THR A N 1
ATOM 3225 C CA . THR A 1 392 ? -22.950 -6.167 20.260 1.00 94.69 392 THR A CA 1
ATOM 3226 C C . THR A 1 392 ? -24.056 -5.383 19.567 1.00 94.69 392 THR A C 1
ATOM 3228 O O . THR A 1 392 ? -25.137 -5.900 19.295 1.00 94.69 392 THR A O 1
ATOM 3231 N N . LEU A 1 393 ? -23.735 -4.145 19.200 1.00 96.00 393 LEU A N 1
ATOM 3232 C CA . LEU A 1 393 ? -24.530 -3.331 18.287 1.00 96.00 393 LEU A CA 1
ATOM 3233 C C . LEU A 1 393 ? -23.923 -3.392 16.879 1.00 96.00 393 LEU A C 1
ATOM 3235 O O . LEU A 1 393 ? -22.713 -3.208 16.729 1.00 96.00 393 LEU A O 1
ATOM 3239 N N . LYS A 1 394 ? -24.750 -3.640 15.855 1.00 94.50 394 LYS A N 1
ATOM 3240 C CA . LYS A 1 394 ? -24.317 -3.690 14.443 1.00 94.50 394 LYS A CA 1
ATOM 3241 C C . LYS A 1 394 ? -25.426 -3.302 13.460 1.00 94.50 394 LYS A C 1
ATOM 3243 O O . LYS A 1 394 ? -26.580 -3.200 13.861 1.00 94.50 394 LYS A O 1
ATOM 3248 N N . ASP A 1 395 ? -25.103 -3.156 12.177 1.00 94.12 395 ASP A N 1
ATOM 3249 C CA . ASP A 1 395 ? -26.051 -2.795 11.100 1.00 94.12 395 ASP A CA 1
ATOM 3250 C C . ASP A 1 395 ? -26.814 -1.484 11.389 1.00 94.12 395 ASP A C 1
ATOM 3252 O O . ASP A 1 395 ? -28.049 -1.397 11.336 1.00 94.12 395 ASP A O 1
ATOM 3256 N N . LEU A 1 396 ? -26.045 -0.457 11.752 1.00 96.31 396 LEU A N 1
ATOM 3257 C CA . LEU A 1 396 ? -26.513 0.887 12.048 1.00 96.31 396 LEU A CA 1
ATOM 3258 C C . LEU A 1 396 ? -27.064 1.563 10.789 1.00 96.31 396 LEU A C 1
ATOM 3260 O O . LEU A 1 396 ? -26.359 1.779 9.801 1.00 96.31 396 LEU A O 1
ATOM 3264 N N . ARG A 1 397 ? -28.335 1.964 10.844 1.00 95.25 397 ARG A N 1
ATOM 3265 C CA . ARG A 1 397 ? -29.067 2.557 9.720 1.00 95.25 397 ARG A CA 1
ATOM 3266 C C . ARG A 1 397 ? -29.858 3.784 10.166 1.00 95.25 397 ARG A C 1
ATOM 3268 O O . ARG A 1 397 ? -30.465 3.798 11.234 1.00 95.25 397 ARG A O 1
ATOM 3275 N N . LEU A 1 398 ? -29.889 4.806 9.311 1.00 92.69 398 LEU A N 1
ATOM 3276 C CA . LEU A 1 398 ? -30.768 5.972 9.447 1.00 92.69 398 LEU A CA 1
ATOM 3277 C C . LEU A 1 398 ? -31.933 5.857 8.459 1.00 92.69 398 LEU A C 1
ATOM 3279 O O . LEU A 1 398 ? -31.746 6.012 7.253 1.00 92.69 398 LEU A O 1
ATOM 3283 N N . GLU A 1 399 ? -33.148 5.655 8.966 1.00 92.06 399 GLU A N 1
ATOM 3284 C CA . GLU A 1 399 ? -34.367 5.508 8.166 1.00 92.06 399 GLU A CA 1
ATOM 3285 C C . GLU A 1 399 ? -35.405 6.554 8.571 1.00 92.06 399 GLU A C 1
ATOM 3287 O O . GLU A 1 399 ? -36.073 6.435 9.601 1.00 92.06 399 GLU A O 1
ATOM 3292 N N . GLY A 1 400 ? -35.550 7.614 7.768 1.00 88.12 400 GLY A N 1
ATOM 3293 C CA . GLY A 1 400 ? -36.400 8.743 8.155 1.00 88.12 400 GLY A CA 1
ATOM 3294 C C . GLY A 1 400 ? -36.003 9.259 9.545 1.00 88.12 400 GLY A C 1
ATOM 3295 O O . GLY A 1 400 ? -34.821 9.312 9.875 1.00 88.12 400 GLY A O 1
ATOM 3296 N N . ASN A 1 401 ? -36.963 9.587 10.400 1.00 89.25 401 ASN A N 1
ATOM 3297 C CA . ASN A 1 401 ? -36.663 10.103 11.742 1.00 89.25 401 ASN A CA 1
ATOM 3298 C C . ASN A 1 401 ? -36.368 8.996 12.766 1.00 89.25 401 ASN A C 1
ATOM 3300 O O . ASN A 1 401 ? -36.647 9.163 13.951 1.00 89.25 401 ASN A O 1
ATOM 3304 N N . THR A 1 402 ? -35.851 7.853 12.314 1.00 94.81 402 THR A N 1
ATOM 3305 C CA . THR A 1 402 ? -35.491 6.740 13.189 1.00 94.81 402 THR A CA 1
ATOM 3306 C C . THR A 1 402 ? -34.079 6.250 12.923 1.00 94.81 402 THR A C 1
ATOM 3308 O O . THR A 1 402 ? -33.622 6.205 11.777 1.00 94.81 402 THR A O 1
ATOM 3311 N N . ILE A 1 403 ? -33.397 5.878 13.999 1.00 95.69 403 ILE A N 1
ATOM 3312 C CA . ILE A 1 403 ? -32.157 5.111 13.958 1.00 95.69 403 ILE A CA 1
ATOM 3313 C C . ILE A 1 403 ? -32.521 3.662 14.230 1.00 95.69 403 ILE A C 1
ATOM 3315 O O . ILE A 1 403 ? -33.244 3.372 15.184 1.00 95.69 403 ILE A O 1
ATOM 3319 N N . LYS A 1 404 ? -32.013 2.762 13.396 1.00 97.38 404 LYS A N 1
ATOM 3320 C CA . LYS A 1 404 ? -32.126 1.322 13.591 1.00 97.38 404 LYS A CA 1
ATOM 3321 C C . LYS A 1 404 ? -30.752 0.727 13.812 1.00 97.38 404 LYS A C 1
ATOM 3323 O O . LYS A 1 404 ? -29.808 1.075 13.108 1.00 97.38 404 LYS A O 1
ATOM 3328 N N . VAL A 1 405 ? -30.668 -0.196 14.752 1.00 96.94 405 VAL A N 1
ATOM 3329 C CA . VAL A 1 405 ? -29.470 -0.986 15.022 1.00 96.94 405 VAL A CA 1
ATOM 3330 C C . VAL A 1 405 ? -29.898 -2.406 15.353 1.00 96.94 405 VAL A C 1
ATOM 3332 O O . VAL A 1 405 ? -30.916 -2.603 16.015 1.00 96.94 405 VAL A O 1
ATOM 3335 N N . LEU A 1 406 ? -29.158 -3.402 14.881 1.00 96.75 406 LEU A N 1
ATOM 3336 C CA . LEU A 1 406 ? -29.357 -4.776 15.313 1.00 96.75 406 LEU A CA 1
ATOM 3337 C C . LEU A 1 406 ? -28.740 -4.964 16.696 1.00 96.75 406 LEU A C 1
ATOM 3339 O O . LEU A 1 406 ? -27.547 -4.724 16.893 1.00 96.75 406 LEU A O 1
ATOM 3343 N N . HIS A 1 407 ? -29.567 -5.430 17.627 1.00 95.50 407 HIS A N 1
ATOM 3344 C CA . HIS A 1 407 ? -29.189 -5.766 18.994 1.00 95.50 407 HIS A CA 1
ATOM 3345 C C . HIS A 1 407 ? -29.656 -7.197 19.318 1.00 95.50 407 HIS A C 1
ATOM 3347 O O . HIS A 1 407 ? -30.737 -7.605 18.876 1.00 95.50 407 HIS A O 1
ATOM 3353 N N . PRO A 1 408 ? -28.836 -8.004 20.009 1.00 93.31 408 PRO A N 1
ATOM 3354 C CA . PRO A 1 408 ? -29.201 -9.363 20.376 1.00 93.31 408 PRO A CA 1
ATOM 3355 C C . PRO A 1 408 ? -30.085 -9.383 21.636 1.00 93.31 408 PRO A C 1
ATOM 3357 O O . PRO A 1 408 ? -29.672 -8.989 22.728 1.00 93.31 408 PRO A O 1
ATOM 3360 N N . GLU A 1 409 ? -31.293 -9.929 21.513 1.00 89.19 409 GLU A N 1
ATOM 3361 C CA . GLU A 1 409 ? -32.181 -10.208 22.640 1.00 89.19 409 GLU A CA 1
ATOM 3362 C C . GLU A 1 409 ? -31.933 -11.606 23.212 1.00 89.19 409 GLU A C 1
ATOM 3364 O O . GLU A 1 409 ? -31.785 -12.581 22.477 1.00 89.19 409 GLU A O 1
ATOM 3369 N N . GLY A 1 410 ? -31.939 -11.705 24.542 1.00 83.44 410 GLY A N 1
ATOM 3370 C CA . GLY A 1 410 ? -31.741 -12.950 25.286 1.00 83.44 410 GLY A CA 1
ATOM 3371 C C . GLY A 1 410 ? -30.648 -12.806 26.339 1.00 83.44 410 GLY A C 1
ATOM 3372 O O . GLY A 1 410 ? -29.727 -12.013 26.180 1.00 83.44 410 GLY A O 1
ATOM 3373 N N . GLU A 1 411 ? -30.744 -13.562 27.434 1.00 83.69 411 GLU A N 1
ATOM 3374 C CA . GLU A 1 411 ? -29.783 -13.491 28.550 1.00 83.69 411 GLU A CA 1
ATOM 3375 C C . GLU A 1 411 ? -28.502 -14.306 28.306 1.00 83.69 411 GLU A C 1
ATOM 3377 O O . GLU A 1 411 ? -27.565 -14.230 29.100 1.00 83.69 411 GLU A O 1
ATOM 3382 N N . ARG A 1 412 ? -28.467 -15.114 27.236 1.00 86.38 412 ARG A N 1
ATOM 3383 C CA . ARG A 1 412 ? -27.413 -16.100 26.970 1.00 86.38 412 ARG A CA 1
ATOM 3384 C C . ARG A 1 412 ? -27.004 -16.103 25.510 1.00 86.38 412 ARG A C 1
ATOM 3386 O O . ARG A 1 412 ? -27.870 -16.217 24.649 1.00 86.38 412 ARG A O 1
ATOM 3393 N N . VAL A 1 413 ? -25.698 -16.088 25.248 1.00 85.31 413 VAL A N 1
ATOM 3394 C CA . VAL A 1 413 ? -25.126 -16.165 23.887 1.00 85.31 413 VAL A CA 1
ATOM 3395 C C . VAL A 1 413 ? -25.716 -17.317 23.066 1.00 85.31 413 VAL A C 1
ATOM 3397 O O . VAL A 1 413 ? -25.948 -17.177 21.870 1.00 85.31 413 VAL A O 1
ATOM 3400 N N . GLU A 1 414 ? -25.984 -18.462 23.691 1.00 85.12 414 GLU A N 1
ATOM 3401 C CA . GLU A 1 414 ? -26.481 -19.658 23.007 1.00 85.12 414 GLU A CA 1
ATOM 3402 C C . GLU A 1 414 ? -27.946 -19.573 22.547 1.00 85.12 414 GLU A C 1
ATOM 3404 O O . GLU A 1 414 ? -28.372 -20.388 21.731 1.00 85.12 414 GLU A O 1
ATOM 3409 N N . GLU A 1 415 ? -28.714 -18.622 23.077 1.00 86.75 415 GLU A N 1
ATOM 3410 C CA . GLU A 1 415 ? -30.169 -18.514 22.891 1.00 86.75 415 GLU A CA 1
ATOM 3411 C C . GLU A 1 415 ? -30.571 -17.166 22.262 1.00 86.75 415 GLU A C 1
ATOM 3413 O O . GLU A 1 415 ? -31.752 -16.830 22.221 1.00 86.75 415 GLU A O 1
ATOM 3418 N N . GLN A 1 416 ? -29.600 -16.376 21.793 1.00 88.19 416 GLN A N 1
ATOM 3419 C CA . GLN A 1 416 ? -29.836 -15.012 21.331 1.00 88.19 416 GLN A CA 1
ATOM 3420 C C . GLN A 1 416 ? -30.480 -14.920 19.947 1.00 88.19 416 GLN A C 1
ATOM 3422 O O . GLN A 1 416 ? -30.060 -15.572 18.988 1.00 88.19 416 GLN A O 1
ATOM 3427 N N . GLU A 1 417 ? -31.444 -14.009 19.834 1.00 93.56 417 GLU A N 1
ATOM 3428 C CA . GLU A 1 417 ? -32.063 -13.604 18.574 1.00 93.56 417 GLU A CA 1
ATOM 3429 C C . GLU A 1 417 ? -31.715 -12.149 18.262 1.00 93.56 417 GLU A C 1
ATOM 3431 O O . GLU A 1 417 ? -31.811 -11.274 19.117 1.00 93.56 417 GLU A O 1
ATOM 3436 N N . TRP A 1 418 ? -31.341 -11.863 17.018 1.00 94.44 418 TRP A N 1
ATOM 3437 C CA . TRP A 1 418 ? -31.049 -10.499 16.581 1.00 94.44 418 TRP A CA 1
ATOM 3438 C C . TRP A 1 418 ? -32.329 -9.776 16.186 1.00 94.44 418 TRP A C 1
ATOM 3440 O O . TRP A 1 418 ? -33.068 -10.265 15.326 1.00 94.44 418 TRP A O 1
ATOM 3450 N N . LYS A 1 419 ? -32.572 -8.602 16.771 1.00 95.62 419 LYS A N 1
ATOM 3451 C CA . LYS A 1 419 ? -33.738 -7.773 16.453 1.00 95.62 419 LYS A CA 1
ATOM 3452 C C . LYS A 1 419 ? -33.347 -6.328 16.198 1.00 95.62 419 LYS A C 1
ATOM 3454 O O . LYS A 1 419 ? -32.338 -5.837 16.698 1.00 95.62 419 LYS A O 1
ATOM 3459 N N . ASP A 1 420 ? -34.175 -5.655 15.406 1.00 96.31 420 ASP A N 1
ATOM 3460 C CA . ASP A 1 420 ? -34.060 -4.218 15.195 1.00 96.31 420 ASP A CA 1
ATOM 3461 C C . ASP A 1 420 ? -34.462 -3.483 16.478 1.00 96.31 420 ASP A C 1
ATOM 3463 O O . ASP A 1 420 ? -35.620 -3.513 16.899 1.00 96.31 420 ASP A O 1
ATOM 3467 N N . PHE A 1 421 ? -33.508 -2.769 17.059 1.00 95.19 421 PHE A N 1
ATOM 3468 C CA . PHE A 1 421 ? -33.748 -1.740 18.054 1.00 95.19 421 PHE A CA 1
ATOM 3469 C C . PHE A 1 421 ? -33.916 -0.397 17.352 1.00 95.19 421 PHE A C 1
ATOM 3471 O O . PHE A 1 421 ? -33.069 0.022 16.561 1.00 95.19 421 PHE A O 1
ATOM 3478 N N . ILE A 1 422 ? -35.049 0.256 17.615 1.00 96.00 422 ILE A N 1
ATOM 3479 C CA . ILE A 1 422 ? -35.479 1.466 16.915 1.00 96.00 422 ILE A CA 1
ATOM 3480 C C . ILE A 1 422 ? -35.504 2.628 17.900 1.00 96.00 422 ILE A C 1
ATOM 3482 O O . ILE A 1 422 ? -36.240 2.603 18.885 1.00 96.00 422 ILE A O 1
ATOM 3486 N N . PHE A 1 423 ? -34.754 3.677 17.587 1.00 94.44 423 PHE A N 1
ATOM 3487 C CA . PHE A 1 423 ? -34.706 4.915 18.352 1.00 94.44 423 PHE A CA 1
ATOM 3488 C C . PHE A 1 423 ? -35.317 6.042 17.529 1.00 94.44 423 PHE A C 1
ATOM 3490 O O . PHE A 1 423 ? -35.035 6.177 16.338 1.00 94.44 423 PHE A O 1
ATOM 3497 N N . SER A 1 424 ? -36.175 6.844 18.156 1.00 91.19 424 SER A N 1
ATOM 3498 C CA . SER A 1 424 ? -36.689 8.065 17.530 1.00 91.19 424 SER A CA 1
ATOM 3499 C C . SER A 1 424 ? -35.648 9.167 17.652 1.00 91.19 424 SER A C 1
ATOM 3501 O O . SER A 1 424 ? -35.042 9.316 18.711 1.00 91.19 424 SER A O 1
ATOM 3503 N N . ILE A 1 425 ? -35.456 9.904 16.561 1.00 82.62 425 ILE A N 1
ATOM 3504 C CA . ILE A 1 425 ? -34.474 10.982 16.454 1.00 82.62 425 ILE A CA 1
ATOM 3505 C C . ILE A 1 425 ? -35.029 12.274 17.029 1.00 82.62 425 ILE A C 1
ATOM 3507 O O . ILE A 1 425 ? -36.038 12.798 16.506 1.00 82.62 425 ILE A O 1
#

Nearest PDB structures (foldseek):
  2pa5-assembly2_B  TM=4.720E-01  e=4.603E-01  Homo sapiens
  6a5f-assembly1_B-2  TM=4.259E-01  e=7.704E-01  Nocardia argentinensis ATCC 31306
  6a5h-assembly1_A  TM=4.366E-01  e=9.466E-01  Nocardia tenerifensis NBRC 101015
  6a5g-assembly2_C  TM=4.290E-01  e=1.584E+00  Streptomyces seoulensis
  4qun-assembly2_B  TM=4.276E-01  e=1.225E+00  Homo sapiens

Radius of gyration: 33.52 Å; Cα contacts (8 Å, |Δi|>4): 890; chains: 1; bounding box: 83×45×96 Å

Foldseek 3Di:
DAEWEFDDLVRVCVVVVQDDQDPLNVLVLPDPALDQDDPFKGWDWDWDWDPDPPFATFTDTKIWMWTDDDPDTHTLAIPPDRDDDRDHPVVPLPDQRDWDRKHFSDDDNFKTWIWTAGRQQKIWIWIDGSVDHDTDTDDIDHPVVVVVSVLQVVLSVCCQADVVSVVVNVQVPDDPFKDFPDWDPQDPFKIKTKIFGAPDPQGQERQKIKMWIHGHPFGITIDDIDGQPDDDPDDDRHRQDKDKDKHWQEDDDFWTKIWMWIDGPVVRGIDIDIYIYGGDDDPQDPLSVVVVVQQVVVQVVPDDPDPQKDRKHWPDKDADPVQQKIKTKIKIKGQPLVPDPVSADLQAIKIKIWMWMDGPPDPHIDTPDIDIKHAQPPDARPVPRARFDDQDWAPWDDDPQKIWIWGWDDGGPVPTDTDIDIDGD

Mean predicted aligned error: 13.62 Å

Solvent-accessible surface area (backbone atoms only — not comparable to full-atom values): 23792 Å² total; per-residue (Å²): 119,50,78,33,66,33,40,37,68,70,54,52,53,63,71,65,62,71,77,83,78,52,67,73,58,50,55,60,71,70,50,86,68,73,39,37,68,60,94,39,45,32,59,44,72,50,76,48,74,63,86,52,91,93,54,38,60,30,56,25,57,29,45,33,36,26,38,56,60,85,96,43,77,42,80,77,43,64,69,80,44,71,53,83,50,72,48,62,79,88,73,49,54,87,36,78,66,49,78,38,76,45,25,62,78,46,76,49,93,57,36,40,31,35,36,32,34,24,43,84,48,29,36,40,33,32,42,35,38,80,89,48,96,59,68,44,78,76,49,74,49,46,56,67,61,52,52,50,50,51,55,49,55,56,30,53,77,37,32,40,73,32,74,68,32,34,54,52,49,52,63,76,64,49,55,92,50,48,44,79,69,49,75,48,65,75,42,102,52,34,40,37,35,40,30,35,28,29,94,39,98,72,49,29,43,34,48,29,36,36,42,39,42,37,35,57,76,53,17,43,27,64,57,71,80,41,74,63,79,68,76,81,94,63,100,63,81,57,71,46,63,66,50,75,50,65,43,73,30,34,68,63,96,40,36,38,33,35,42,35,38,41,33,28,85,91,77,74,43,72,48,79,51,47,35,39,38,34,39,93,57,78,86,77,51,72,64,56,57,50,50,52,53,47,53,51,50,52,36,59,74,64,48,68,98,45,95,42,44,52,84,35,21,41,82,48,69,47,74,41,79,89,80,39,38,36,40,36,30,42,37,42,39,37,47,48,20,83,79,32,98,77,70,57,26,89,67,22,34,35,40,35,29,32,39,34,37,40,48,74,92,57,95,67,68,46,76,82,46,74,38,73,30,31,38,32,94,86,53,56,28,88,88,75,70,37,35,34,22,61,42,62,72,44,79,72,42,80,58,84,68,27,40,35,29,36,36,49,46,57,82,32,57,93,69,50,45,79,40,80,45,77,42,81,110